Protein 3CX3 (pdb70)

B-factor: mean 56.45, std 14.23, range [21.21, 93.12]

Structure (mmCIF, N/CA/C/O backbone):
data_3CX3
#
_entry.id   3CX3
#
_cell.length_a   55.760
_cell.length_b   63.260
_cell.length_c   151.660
_cell.angle_alpha   90.000
_cell.angle_beta   90.000
_cell.angle_gamma   90.000
#
_symmetry.space_group_name_H-M   'P 21 21 21'
#
loop_
_entity.id
_entity.type
_entity.pdbx_description
1 polymer Lipoprotein
2 non-polymer 'SODIUM ION'
3 non-polymer 'ZINC ION'
4 water water
#
loop_
_atom_site.group_PDB
_atom_site.id
_atom_site.type_symbol
_atom_site.label_atom_id
_atom_site.label_alt_id
_atom_site.label_comp_id
_atom_site.label_asym_id
_atom_site.label_entity_id
_atom_site.label_seq_id
_atom_site.pdbx_PDB_ins_code
_atom_site.Cartn_x
_atom_site.Cartn_y
_atom_site.Cartn_z
_atom_site.occupancy
_atom_site.B_iso_or_equiv
_atom_site.auth_seq_id
_atom_site.auth_comp_id
_atom_site.auth_asym_id
_atom_site.auth_atom_id
_atom_site.pdbx_PDB_model_num
ATOM 1 N N . THR A 1 7 ? 37.769 45.635 45.363 1.00 51.65 34 THR A N 1
ATOM 2 C CA . THR A 1 7 ? 38.451 45.746 46.688 1.00 51.02 34 THR A CA 1
ATOM 3 C C . THR A 1 7 ? 39.833 45.102 46.763 1.00 50.38 34 THR A C 1
ATOM 4 O O . THR A 1 7 ? 40.158 44.188 45.988 1.00 59.04 34 THR A O 1
ATOM 8 N N . GLY A 1 8 ? 40.613 45.578 47.740 1.00 51.60 35 GLY A N 1
ATOM 9 C CA . GLY A 1 8 ? 41.943 45.056 48.040 1.00 54.21 35 GLY A CA 1
ATOM 10 C C . GLY A 1 8 ? 41.946 44.595 49.488 1.00 57.42 35 GLY A C 1
ATOM 11 O O . GLY A 1 8 ? 42.519 45.265 50.370 1.00 58.96 35 GLY A O 1
ATOM 12 N N A LYS A 1 9 ? 41.281 43.460 49.717 0.50 62.73 36 LYS A N 1
ATOM 13 N N B LYS A 1 9 ? 41.297 43.451 49.725 0.50 62.73 36 LYS A N 1
ATOM 14 C CA A LYS A 1 9 ? 41.177 42.779 51.013 0.50 67.13 36 LYS A CA 1
ATOM 15 C CA B LYS A 1 9 ? 41.163 42.826 51.049 0.50 67.13 36 LYS A CA 1
ATOM 16 C C A LYS A 1 9 ? 40.306 41.544 50.825 0.50 68.39 36 LYS A C 1
ATOM 17 C C B LYS A 1 9 ? 40.291 41.573 50.914 0.50 68.42 36 LYS A C 1
ATOM 18 O O A LYS A 1 9 ? 40.789 40.407 50.880 0.50 69.52 36 LYS A O 1
ATOM 19 O O B LYS A 1 9 ? 40.769 40.446 51.091 0.50 69.58 36 LYS A O 1
ATOM 30 N N . GLY A 1 10 ? 39.021 41.792 50.572 1.00 69.18 37 GLY A N 1
ATOM 31 C CA . GLY A 1 10 ? 38.004 40.749 50.561 1.00 67.51 37 GLY A CA 1
ATOM 32 C C . GLY A 1 10 ? 37.192 40.943 51.822 1.00 65.65 37 GLY A C 1
ATOM 33 O O . GLY A 1 10 ? 37.443 41.889 52.573 1.00 65.82 37 GLY A O 1
ATOM 42 N N . LYS A 1 12 ? 36.457 39.620 55.498 1.00 56.25 39 LYS A N 1
ATOM 43 C CA . LYS A 1 12 ? 37.041 38.829 56.583 1.00 54.01 39 LYS A CA 1
ATOM 44 C C . LYS A 1 12 ? 35.977 37.851 57.104 1.00 51.79 39 LYS A C 1
ATOM 45 O O . LYS A 1 12 ? 34.896 38.271 57.558 1.00 51.73 39 LYS A O 1
ATOM 51 N N . ILE A 1 13 ? 36.286 36.555 57.016 1.00 48.23 40 ILE A N 1
ATOM 52 C CA . ILE A 1 13 ? 35.308 35.490 57.287 1.00 44.97 40 ILE A CA 1
ATOM 53 C C . ILE A 1 13 ? 35.866 34.453 58.266 1.00 43.27 40 ILE A C 1
ATOM 54 O O . ILE A 1 13 ? 36.886 33.822 58.011 1.00 42.17 40 ILE A O 1
ATOM 59 N N . VAL A 1 14 ? 35.183 34.310 59.400 1.00 41.71 41 VAL A N 1
ATOM 60 C CA . VAL A 1 14 ? 35.526 33.299 60.377 1.00 39.77 41 VAL A CA 1
ATOM 61 C C . VAL A 1 14 ? 34.561 32.117 60.250 1.00 39.28 41 VAL A C 1
ATOM 62 O O . VAL A 1 14 ? 33.395 32.245 59.845 1.00 39.37 41 VAL A O 1
ATOM 66 N N . THR A 1 15 ? 35.078 30.960 60.620 1.00 38.51 42 THR A N 1
ATOM 67 C CA . THR A 1 15 ? 34.537 29.688 60.212 1.00 37.36 42 THR A CA 1
ATOM 68 C C . THR A 1 15 ? 34.734 28.708 61.348 1.00 36.50 42 THR A C 1
ATOM 69 O O . THR A 1 15 ? 35.755 28.760 62.026 1.00 36.66 42 THR A O 1
ATOM 73 N N . SER A 1 16 ? 33.755 27.844 61.592 1.00 35.99 43 SER A N 1
ATOM 74 C CA . SER A 1 16 ? 33.776 27.060 62.829 1.00 35.65 43 SER A CA 1
ATOM 75 C C . SER A 1 16 ? 34.817 25.964 62.788 1.00 35.92 43 SER A C 1
ATOM 76 O O . SER A 1 16 ? 35.781 25.991 63.576 1.00 36.70 43 SER A O 1
ATOM 79 N N . PHE A 1 17 ? 34.643 25.034 61.848 1.00 35.64 44 PHE A N 1
ATOM 80 C CA . PHE A 1 17 ? 35.549 23.901 61.685 1.00 35.10 44 PHE A CA 1
ATOM 81 C C . PHE A 1 17 ? 35.674 23.530 60.198 1.00 36.12 44 PHE A C 1
ATOM 82 O O . PHE A 1 17 ? 35.146 24.260 59.362 1.00 36.54 44 PHE A O 1
ATOM 90 N N . TYR A 1 18 ? 36.382 22.444 59.874 1.00 37.29 45 TYR A N 1
ATOM 91 C CA . TYR A 1 18 ? 36.873 22.206 58.510 1.00 38.86 45 TYR A CA 1
ATOM 92 C C . TYR A 1 18 ? 35.858 22.112 57.354 1.00 39.79 45 TYR A C 1
ATOM 93 O O . TYR A 1 18 ? 36.054 22.767 56.329 1.00 40.72 45 TYR A O 1
ATOM 102 N N . PRO A 1 19 ? 34.827 21.237 57.461 1.00 40.10 46 PRO A N 1
ATOM 103 C CA . PRO A 1 19 ? 33.901 21.165 56.323 1.00 39.87 46 PRO A CA 1
ATOM 104 C C . PRO A 1 19 ? 33.389 22.546 55.972 1.00 40.07 46 PRO A C 1
ATOM 105 O O . PRO A 1 19 ? 33.073 22.805 54.825 1.00 40.65 46 PRO A O 1
ATOM 109 N N . ILE A 1 20 ? 33.312 23.420 56.967 1.00 39.96 47 ILE A N 1
ATOM 110 C CA . ILE A 1 20 ? 32.848 24.791 56.759 1.00 40.35 47 ILE A CA 1
ATOM 111 C C . ILE A 1 20 ? 33.973 25.633 56.134 1.00 41.28 47 ILE A C 1
ATOM 112 O O . ILE A 1 20 ? 33.763 26.322 55.132 1.00 41.35 47 ILE A O 1
ATOM 117 N N . TYR A 1 21 ? 35.161 25.572 56.737 1.00 42.19 48 TYR A N 1
ATOM 118 C CA . TYR A 1 21 ? 36.345 26.218 56.192 1.00 43.65 48 TYR A CA 1
ATOM 119 C C . TYR A 1 21 ? 36.415 26.002 54.694 1.00 43.97 48 TYR A C 1
ATOM 120 O O . TYR A 1 21 ? 36.438 26.964 53.920 1.00 43.60 48 TYR A O 1
ATOM 129 N N . ALA A 1 22 ? 36.400 24.722 54.322 1.00 44.62 49 ALA A N 1
ATOM 130 C CA . ALA A 1 22 ? 36.664 24.248 52.985 1.00 45.87 49 ALA A CA 1
ATOM 131 C C . ALA A 1 22 ? 35.567 24.597 52.017 1.00 47.20 49 ALA A C 1
ATOM 132 O O . ALA A 1 22 ? 35.814 24.779 50.835 1.00 47.44 49 ALA A O 1
ATOM 142 N N . VAL A 1 24 ? 33.326 27.210 52.392 1.00 52.75 51 VAL A N 1
ATOM 143 C CA . VAL A 1 24 ? 33.222 28.655 52.173 1.00 54.12 51 VAL A CA 1
ATOM 144 C C . VAL A 1 24 ? 34.326 29.086 51.213 1.00 55.08 51 VAL A C 1
ATOM 145 O O . VAL A 1 24 ? 34.086 29.859 50.278 1.00 55.39 51 VAL A O 1
ATOM 149 N N . LYS A 1 25 ? 35.523 28.553 51.445 1.00 56.16 52 LYS A N 1
ATOM 150 C CA . LYS A 1 25 ? 36.682 28.764 50.589 1.00 57.11 52 LYS A CA 1
ATOM 151 C C . LYS A 1 25 ? 36.470 28.296 49.149 1.00 57.55 52 LYS A C 1
ATOM 152 O O . LYS A 1 25 ? 36.935 28.930 48.202 1.00 57.34 52 LYS A O 1
ATOM 158 N N . GLU A 1 26 ? 35.772 27.182 48.980 1.00 58.49 53 GLU A N 1
ATOM 159 C CA . GLU A 1 26 ? 35.432 26.708 47.640 1.00 59.10 53 GLU A CA 1
ATOM 160 C C . GLU A 1 26 ? 34.378 27.589 46.982 1.00 59.25 53 GLU A C 1
ATOM 161 O O . GLU A 1 26 ? 34.404 27.766 45.763 1.00 59.49 53 GLU A O 1
ATOM 167 N N . VAL A 1 27 ? 33.475 28.154 47.783 1.00 59.14 54 VAL A N 1
ATOM 168 C CA . VAL A 1 27 ? 32.433 29.016 47.244 1.00 59.50 54 VAL A CA 1
ATOM 169 C C . VAL A 1 27 ? 32.975 30.397 46.883 1.00 60.21 54 VAL A C 1
ATOM 170 O O . VAL A 1 27 ? 32.483 31.033 45.951 1.00 60.02 54 VAL A O 1
ATOM 174 N N . SER A 1 28 ? 33.996 30.842 47.614 1.00 61.18 55 SER A N 1
ATOM 175 C CA . SER A 1 28 ? 34.565 32.178 47.435 1.00 62.28 55 SER A 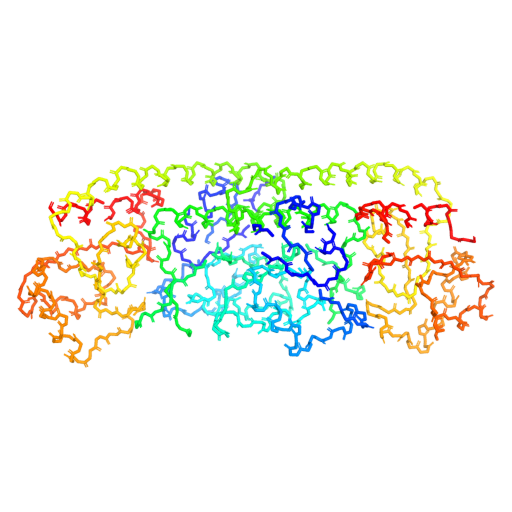CA 1
ATOM 176 C C . SER A 1 28 ? 35.674 32.246 46.367 1.00 63.74 55 SER A C 1
ATOM 177 O O . SER A 1 28 ? 35.925 33.313 45.785 1.00 63.69 55 SER A O 1
ATOM 180 N N . GLY A 1 29 ? 36.321 31.109 46.113 1.00 65.14 56 GLY A N 1
ATOM 181 C CA . GLY A 1 29 ? 37.439 31.036 45.179 1.00 67.09 56 GLY A CA 1
ATOM 182 C C . GLY A 1 29 ? 38.657 31.778 45.705 1.00 68.36 56 GLY A C 1
ATOM 183 O O . GLY A 1 29 ? 39.436 31.226 46.493 1.00 68.60 56 GLY A O 1
ATOM 184 N N A ASP A 1 30 ? 38.799 33.034 45.277 0.50 68.80 57 ASP A N 1
ATOM 185 N N B ASP A 1 30 ? 38.830 33.021 45.261 0.50 68.80 57 ASP A N 1
ATOM 186 C CA A ASP A 1 30 ? 39.931 33.888 45.646 0.50 69.25 57 ASP A CA 1
ATOM 187 C CA B ASP A 1 30 ? 39.939 33.861 45.718 0.50 69.26 57 ASP A CA 1
ATOM 188 C C A ASP A 1 30 ? 39.492 35.227 46.252 0.50 68.73 57 ASP A C 1
ATOM 189 C C B ASP A 1 30 ? 39.475 35.249 46.167 0.50 68.73 57 ASP A C 1
ATOM 190 O O A ASP A 1 30 ? 40.314 36.115 46.481 0.50 68.63 57 ASP A O 1
ATOM 191 O O B ASP A 1 30 ? 40.263 36.195 46.212 0.50 68.65 57 ASP A O 1
ATOM 200 N N . LEU A 1 31 ? 38.197 35.349 46.524 1.00 68.15 58 LEU A N 1
ATOM 201 C CA . LEU A 1 31 ? 37.580 36.627 46.879 1.00 66.80 58 LEU A CA 1
ATOM 202 C C . LEU A 1 31 ? 37.780 37.169 48.290 1.00 65.76 58 LEU A C 1
ATOM 203 O O . LEU A 1 31 ? 38.097 38.349 48.455 1.00 65.90 58 LEU A O 1
ATOM 208 N N . ASN A 1 32 ? 37.569 36.333 49.299 1.00 64.13 59 ASN A N 1
ATOM 209 C CA . ASN A 1 32 ? 37.490 36.833 50.661 1.00 62.72 59 ASN A CA 1
ATOM 210 C C . ASN A 1 32 ? 38.618 36.349 51.571 1.00 61.92 59 ASN A C 1
ATOM 211 O O . ASN A 1 32 ? 39.360 35.441 51.217 1.00 61.58 59 ASN A O 1
ATOM 216 N N . ASP A 1 33 ? 38.750 36.974 52.736 1.00 61.57 60 ASP A N 1
ATOM 217 C CA . ASP A 1 33 ? 39.696 36.515 53.753 1.00 61.41 60 ASP A CA 1
ATOM 218 C C . ASP A 1 33 ? 39.035 35.477 54.666 1.00 61.19 60 ASP A C 1
ATOM 219 O O . ASP A 1 33 ? 38.472 35.814 55.723 1.00 60.62 60 ASP A O 1
ATOM 224 N N . VAL A 1 34 ? 39.124 34.214 54.240 1.00 60.86 61 VAL A N 1
ATOM 225 C CA . VAL A 1 34 ? 38.486 33.102 54.940 1.00 60.39 61 VAL A CA 1
ATOM 226 C C . VAL A 1 34 ? 39.483 32.425 55.856 1.00 60.54 61 VAL A C 1
ATOM 227 O O . VAL A 1 34 ? 40.435 31.800 55.401 1.00 60.28 61 VAL A O 1
ATOM 231 N N . ARG A 1 35 ? 39.244 32.580 57.153 1.00 61.20 62 ARG A N 1
ATOM 232 C CA . ARG A 1 35 ? 40.006 31.902 58.196 1.00 62.22 62 ARG A CA 1
ATOM 233 C C . ARG A 1 35 ? 39.101 31.070 59.117 1.00 62.41 62 ARG A C 1
ATOM 234 O O . ARG A 1 35 ? 37.882 31.262 59.158 1.00 62.04 62 ARG A O 1
ATOM 250 N N . ILE A 1 37 ? 38.203 29.158 62.973 1.00 63.73 64 ILE A N 1
ATOM 251 C CA . ILE A 1 37 ? 38.320 29.444 64.426 1.00 63.96 64 ILE A CA 1
ATOM 252 C C . ILE A 1 37 ? 39.523 28.740 65.049 1.00 65.55 64 ILE A C 1
ATOM 253 O O . ILE A 1 37 ? 39.994 29.130 66.134 1.00 65.60 64 ILE A O 1
ATOM 258 N N . GLN A 1 38 ? 40.011 27.710 64.354 1.00 67.11 65 GLN A N 1
ATOM 259 C CA . GLN A 1 38 ? 41.375 27.204 64.541 1.00 68.99 65 GLN A CA 1
ATOM 260 C C . GLN A 1 38 ? 41.988 27.560 65.902 1.00 70.07 65 GLN A C 1
ATOM 261 O O . GLN A 1 38 ? 43.102 28.103 65.993 1.00 70.33 65 GLN A O 1
ATOM 267 N N . SER A 1 39 ? 41.236 27.282 66.960 1.00 71.17 66 SER A N 1
ATOM 268 C CA . SER A 1 39 ? 41.816 27.241 68.292 1.00 71.71 66 SER A CA 1
ATOM 269 C C . SER A 1 39 ? 42.354 25.807 68.407 1.00 71.60 66 SER A C 1
ATOM 270 O O . SER A 1 39 ? 43.467 25.589 68.916 1.00 71.85 66 SER A O 1
ATOM 273 N N . SER A 1 40 ? 41.561 24.864 67.874 1.00 70.71 67 SER A N 1
ATOM 274 C CA . SER A 1 40 ? 41.837 23.412 67.851 1.00 69.54 67 SER A CA 1
ATOM 275 C C . SER A 1 40 ? 41.402 22.711 69.138 1.00 68.18 67 SER A C 1
ATOM 276 O O . SER A 1 40 ? 41.536 23.269 70.233 1.00 68.32 67 SER A O 1
ATOM 279 N N . SER A 1 41 ? 40.864 21.496 68.979 1.00 65.93 68 SER A N 1
ATOM 280 C CA . SER A 1 41 ? 40.394 20.638 70.089 1.00 63.21 68 SER A CA 1
ATOM 281 C C . SER A 1 41 ? 39.444 19.525 69.597 1.00 60.73 68 SER A C 1
ATOM 282 O O . SER A 1 41 ? 39.779 18.329 69.708 1.00 60.69 68 SER A O 1
ATOM 285 N N . GLY A 1 42 ? 38.279 19.908 69.061 1.00 57.19 69 GLY A N 1
ATOM 286 C CA . GLY A 1 42 ? 37.271 18.923 68.624 1.00 52.79 69 GLY A CA 1
ATOM 287 C C . GLY A 1 42 ? 35.845 19.437 68.667 1.00 49.76 69 GLY A C 1
ATOM 288 O O . GLY A 1 42 ? 35.290 19.653 69.750 1.00 49.63 69 GLY A O 1
ATOM 289 N N . ILE A 1 43 ? 35.250 19.589 67.480 1.00 46.71 70 ILE A N 1
ATOM 290 C CA . ILE A 1 43 ? 34.025 20.381 67.261 1.00 43.89 70 ILE A CA 1
ATOM 291 C C . ILE A 1 43 ? 32.856 20.090 68.211 1.00 43.07 70 ILE A C 1
ATOM 292 O O . ILE A 1 43 ? 32.066 20.993 68.506 1.00 42.81 70 ILE A O 1
ATOM 297 N N . HIS A 1 44 ? 32.743 18.822 68.631 1.00 41.83 71 HIS A N 1
ATOM 298 C CA . HIS A 1 44 ? 31.685 18.337 69.516 1.00 40.23 71 HIS A CA 1
ATOM 299 C C . HIS A 1 44 ? 31.785 18.887 70.961 1.00 40.90 71 HIS A C 1
ATOM 300 O O . HIS A 1 44 ? 30.780 19.272 71.563 1.00 40.77 71 HIS A O 1
ATOM 307 N N . SER A 1 45 ? 32.999 18.932 71.505 1.00 41.67 72 SER A N 1
ATOM 308 C CA . SER A 1 45 ? 33.217 19.385 72.890 1.00 42.35 72 SER A CA 1
ATOM 309 C C . SER A 1 45 ? 33.779 20.818 72.991 1.00 42.73 72 SER A C 1
ATOM 310 O O . SER A 1 45 ? 33.988 21.326 74.092 1.00 42.77 72 SER A O 1
ATOM 313 N N . PHE A 1 46 ? 34.022 21.451 71.843 1.00 43.04 73 PHE A N 1
ATOM 314 C CA . PHE A 1 46 ? 34.742 22.718 71.781 1.00 43.31 73 PHE A CA 1
ATOM 315 C C . PHE A 1 46 ? 33.888 23.890 72.250 1.00 43.93 73 PHE A C 1
ATOM 316 O O . PHE A 1 46 ? 32.717 23.999 71.889 1.00 44.43 73 PHE A O 1
ATOM 324 N N . GLU A 1 47 ? 34.470 24.776 73.045 1.00 44.44 74 GLU A N 1
ATOM 325 C CA . GLU A 1 47 ? 33.756 25.986 73.454 1.00 45.46 74 GLU A CA 1
ATOM 326 C C . GLU A 1 47 ? 34.705 27.149 73.250 1.00 45.66 74 GLU A C 1
ATOM 327 O O . GLU A 1 47 ? 35.811 27.134 73.791 1.00 45.63 74 GLU A O 1
ATOM 333 N N . PRO A 1 48 ? 34.284 28.155 72.461 1.00 46.18 75 PRO A N 1
ATOM 334 C CA . PRO A 1 48 ? 35.153 29.279 72.084 1.00 46.86 75 PRO A CA 1
ATOM 335 C C . PRO A 1 48 ? 35.633 30.106 73.280 1.00 48.02 75 PRO A C 1
ATOM 336 O O . PRO A 1 48 ? 34.826 30.504 74.123 1.00 47.91 75 PRO A O 1
ATOM 340 N N . SER A 1 49 ? 36.944 30.339 73.340 1.00 49.90 76 SER A N 1
ATOM 341 C CA . SER A 1 49 ? 37.555 31.281 74.284 1.00 51.75 76 SER A CA 1
ATOM 342 C C . SER A 1 49 ? 36.995 32.701 74.130 1.00 53.27 76 SER A C 1
ATOM 343 O O . SER A 1 49 ? 36.344 33.012 73.132 1.00 53.54 76 SER A O 1
ATOM 346 N N . ALA A 1 50 ? 37.259 33.568 75.109 1.00 54.99 77 ALA A N 1
ATOM 347 C CA . ALA A 1 50 ? 36.906 34.993 74.992 1.00 56.16 77 ALA A CA 1
ATOM 348 C C . ALA A 1 50 ? 37.521 35.619 73.739 1.00 57.01 77 ALA A C 1
ATOM 349 O O . ALA A 1 50 ? 36.992 36.585 73.182 1.00 57.06 77 ALA A O 1
ATOM 351 N N . ASN A 1 51 ? 38.640 35.042 73.308 1.00 57.94 78 ASN A N 1
ATOM 352 C CA . ASN A 1 51 ? 39.433 35.519 72.176 1.00 58.66 78 ASN A CA 1
ATOM 353 C C . ASN A 1 51 ? 38.737 35.239 70.849 1.00 58.08 78 ASN A C 1
ATOM 354 O O . ASN A 1 51 ? 38.635 36.122 69.998 1.00 57.94 78 ASN A O 1
ATOM 359 N N . ASP A 1 52 ? 38.266 33.998 70.701 1.00 57.24 79 ASP A N 1
ATOM 360 C CA . ASP A 1 52 ? 37.563 33.522 69.516 1.00 56.29 79 ASP A CA 1
ATOM 361 C C . ASP A 1 52 ? 36.241 34.244 69.371 1.00 55.44 79 ASP A C 1
ATOM 362 O O . ASP A 1 52 ? 35.844 34.628 68.265 1.00 55.37 79 ASP A O 1
ATOM 367 N N . ILE A 1 53 ? 35.559 34.410 70.500 1.00 54.46 80 ILE A N 1
ATOM 368 C CA . ILE A 1 53 ? 34.340 35.197 70.568 1.00 53.94 80 ILE A CA 1
ATOM 369 C C . ILE A 1 53 ? 34.591 36.604 70.032 1.00 53.50 80 ILE A C 1
ATOM 370 O O . ILE A 1 53 ? 33.842 37.082 69.190 1.00 53.92 80 ILE A O 1
ATOM 375 N N . ALA A 1 54 ? 35.640 37.256 70.523 1.00 52.93 81 ALA A N 1
ATOM 376 C CA . ALA A 1 54 ? 35.967 38.610 70.095 1.00 52.87 81 ALA A CA 1
ATOM 377 C C . ALA A 1 54 ? 36.419 38.639 68.629 1.00 52.81 81 ALA A C 1
ATOM 378 O O . ALA A 1 54 ? 36.102 39.584 67.902 1.00 53.10 81 ALA A O 1
ATOM 380 N N . ALA A 1 55 ? 37.145 37.600 68.209 1.00 51.71 82 ALA A N 1
ATOM 381 C CA . ALA A 1 55 ? 37.531 37.412 66.816 1.00 50.53 82 ALA A CA 1
ATOM 382 C C . ALA A 1 55 ? 36.324 37.219 65.892 1.00 49.62 82 ALA A C 1
ATOM 383 O O . ALA A 1 55 ? 36.377 37.633 64.734 1.00 49.36 82 ALA A O 1
ATOM 385 N N . ILE A 1 56 ? 35.262 36.572 66.391 1.00 48.08 83 ILE A N 1
ATOM 386 C CA . ILE A 1 56 ? 33.997 36.474 65.647 1.00 46.81 83 ILE A CA 1
ATOM 387 C C . ILE A 1 56 ? 33.388 37.862 65.504 1.00 47.41 83 ILE A C 1
ATOM 388 O O . ILE A 1 56 ? 33.191 38.345 64.390 1.00 47.10 83 ILE A O 1
ATOM 393 N N . TYR A 1 57 ? 33.116 38.503 66.640 1.00 48.17 84 TYR A N 1
ATOM 394 C CA . TYR A 1 57 ? 32.552 39.844 66.651 1.00 49.43 84 TYR A CA 1
ATOM 395 C C . TYR A 1 57 ? 33.374 40.837 65.833 1.00 50.38 84 TYR A C 1
ATOM 396 O O . TYR A 1 57 ? 32.857 41.836 65.379 1.00 51.08 84 TYR A O 1
ATOM 405 N N . ASP A 1 58 ? 34.646 40.522 65.622 1.00 52.06 85 ASP A N 1
ATOM 406 C CA . ASP A 1 58 ? 35.577 41.341 64.840 1.00 53.03 85 ASP A CA 1
ATOM 407 C C . ASP A 1 58 ? 35.506 41.100 63.316 1.00 52.59 85 ASP A C 1
ATOM 408 O O . ASP A 1 58 ? 35.784 42.006 62.524 1.00 52.86 85 ASP A O 1
ATOM 413 N N . ALA A 1 59 ? 35.160 39.877 62.916 1.00 51.63 86 ALA A N 1
ATOM 414 C CA . ALA A 1 59 ? 35.033 39.511 61.503 1.00 50.51 86 ALA A CA 1
ATOM 415 C C . ALA A 1 59 ? 33.894 40.277 60.834 1.00 49.78 86 ALA A C 1
ATOM 416 O O . ALA A 1 59 ? 33.108 40.939 61.524 1.00 49.83 86 ALA A O 1
ATOM 418 N N . ASP A 1 60 ? 33.814 40.200 59.500 1.00 48.60 87 ASP A N 1
ATOM 419 C CA . ASP A 1 60 ? 32.631 40.667 58.755 1.00 47.67 87 ASP A CA 1
ATOM 420 C C . ASP A 1 60 ? 31.550 39.582 58.695 1.00 45.75 87 ASP A C 1
ATOM 421 O O . ASP A 1 60 ? 30.360 39.871 58.727 1.00 45.34 87 ASP A O 1
ATOM 426 N N . VAL A 1 61 ? 31.985 38.331 58.581 1.00 43.66 88 VAL A N 1
ATOM 427 C CA . VAL A 1 61 ? 31.073 37.194 58.438 1.00 41.36 88 VAL A CA 1
ATOM 428 C C . VAL A 1 61 ? 31.525 36.026 59.297 1.00 39.98 88 VAL A C 1
ATOM 429 O O . VAL A 1 61 ? 32.702 35.692 59.323 1.00 39.59 88 VAL A O 1
ATOM 433 N N . PHE A 1 62 ? 30.586 35.409 60.009 1.00 38.36 89 PHE A N 1
ATOM 434 C CA . PHE A 1 62 ? 30.882 34.162 60.686 1.00 36.77 89 PHE A CA 1
ATOM 435 C C . PHE A 1 62 ? 29.954 33.040 60.261 1.00 35.90 89 PHE A C 1
ATOM 436 O O . PHE A 1 62 ? 28.719 33.185 60.265 1.00 35.78 89 PHE A O 1
ATOM 444 N N . VAL A 1 63 ? 30.572 31.916 59.903 1.00 34.71 90 VAL A N 1
ATOM 445 C CA . VAL A 1 63 ? 29.858 30.773 59.341 1.00 33.56 90 VAL A CA 1
ATOM 446 C C . VAL A 1 63 ? 30.065 29.515 60.160 1.00 32.28 90 VAL A C 1
ATOM 447 O O . VAL A 1 63 ? 31.209 29.062 60.321 1.00 32.43 90 VAL A O 1
ATOM 451 N N . TYR A 1 64 ? 28.961 28.965 60.682 1.00 29.75 91 TYR A N 1
ATOM 452 C CA . TYR A 1 64 ? 29.004 27.674 61.353 1.00 28.38 91 TYR A CA 1
ATOM 453 C C . TYR A 1 64 ? 28.116 26.641 60.645 1.00 27.52 91 TYR A C 1
ATOM 454 O O . TYR A 1 64 ? 27.447 26.970 59.658 1.00 27.46 91 TYR A O 1
ATOM 463 N N . HIS A 1 65 ? 28.143 25.388 61.110 1.00 26.70 92 HIS A N 1
ATOM 464 C CA . HIS A 1 65 ? 27.382 24.303 60.472 1.00 25.90 92 HIS A CA 1
ATOM 465 C C . HIS A 1 65 ? 25.912 24.359 60.855 1.00 26.63 92 HIS A C 1
ATOM 466 O O . HIS A 1 65 ? 25.067 24.525 59.978 1.00 24.82 92 HIS A O 1
ATOM 473 N N . SER A 1 66 ? 25.616 24.249 62.158 1.00 28.70 93 SER A N 1
ATOM 474 C CA . SER A 1 66 ? 24.248 23.966 62.626 1.00 31.02 93 SER A CA 1
ATOM 475 C C . SER A 1 66 ? 24.040 24.235 64.101 1.00 33.63 93 SER A C 1
ATOM 476 O O . SER A 1 66 ? 24.952 24.066 64.903 1.00 35.03 93 SER A O 1
ATOM 479 N N . HIS A 1 67 ? 22.816 24.599 64.478 1.00 36.51 94 HIS A N 1
ATOM 480 C CA . HIS A 1 67 ? 22.513 24.900 65.868 1.00 38.95 94 HIS A CA 1
ATOM 481 C C . HIS A 1 67 ? 22.655 23.651 66.738 1.00 39.33 94 HIS A C 1
ATOM 482 O O . HIS A 1 67 ? 22.940 23.752 67.926 1.00 40.14 94 HIS A O 1
ATOM 489 N N . THR A 1 68 ? 22.464 22.484 66.118 1.00 39.19 95 THR A N 1
ATOM 490 C CA . THR A 1 68 ? 22.620 21.165 66.735 1.00 38.36 95 THR A CA 1
ATOM 491 C C . THR A 1 68 ? 24.087 20.672 66.919 1.00 38.33 95 THR A C 1
ATOM 492 O O . THR A 1 68 ? 24.315 19.557 67.453 1.00 38.29 95 THR A O 1
ATOM 496 N N . LEU A 1 69 ? 25.065 21.476 66.483 1.00 37.04 96 LEU A N 1
ATOM 497 C CA . LEU A 1 69 ? 26.475 21.118 66.612 1.00 36.48 96 LEU A CA 1
ATOM 498 C C . LEU A 1 69 ? 27.213 22.210 67.408 1.00 37.29 96 LEU A C 1
ATOM 499 O O . LEU A 1 69 ? 27.506 22.062 68.604 1.00 36.90 96 LEU A O 1
ATOM 504 N N . GLU A 1 70 ? 27.506 23.311 66.726 1.00 38.36 97 GLU A N 1
ATOM 505 C CA . GLU A 1 70 ? 28.019 24.489 67.380 1.00 39.49 97 GLU A CA 1
ATOM 506 C C . GLU A 1 70 ? 26.867 25.167 68.143 1.00 41.16 97 GLU A C 1
ATOM 507 O O . GLU A 1 70 ? 26.184 26.052 67.611 1.00 40.69 97 GLU A O 1
ATOM 513 N N . SER A 1 71 ? 26.660 24.694 69.380 1.00 43.40 98 SER A N 1
ATOM 514 C CA . SER A 1 71 ? 25.617 25.176 70.311 1.00 45.70 98 SER A CA 1
ATOM 515 C C . SER A 1 71 ? 25.790 26.621 70.787 1.00 46.82 98 SER A C 1
ATOM 516 O O . SER A 1 71 ? 24.791 27.315 70.980 1.00 47.10 98 SER A O 1
ATOM 519 N N . TRP A 1 72 ? 27.029 27.058 71.040 1.00 48.02 99 TRP A N 1
ATOM 520 C CA . TRP A 1 72 ? 27.294 28.495 71.131 1.00 49.46 99 TRP A CA 1
ATOM 521 C C . TRP A 1 72 ? 27.130 28.922 69.681 1.00 51.11 99 TRP A C 1
ATOM 522 O O . TRP A 1 72 ? 27.545 28.189 68.793 1.00 52.21 99 TRP A O 1
ATOM 533 N N . ALA A 1 73 ? 26.545 30.076 69.403 1.00 52.58 100 ALA A N 1
ATOM 534 C CA . ALA A 1 73 ? 26.427 30.532 68.003 1.00 54.03 100 ALA A CA 1
ATOM 535 C C . ALA A 1 73 ? 25.086 31.161 67.891 1.00 55.37 100 ALA A C 1
ATOM 536 O O . ALA A 1 73 ? 24.949 32.283 67.401 1.00 55.55 100 ALA A O 1
ATOM 538 N N . GLY A 1 74 ? 24.085 30.387 68.299 1.00 57.04 101 GLY A N 1
ATOM 539 C CA . GLY A 1 74 ? 22.876 30.949 68.831 1.00 59.20 101 GLY A CA 1
ATOM 540 C C . GLY A 1 74 ? 23.424 31.459 70.142 1.00 60.86 101 GLY A C 1
ATOM 541 O O . GLY A 1 74 ? 24.246 30.791 70.784 1.00 61.06 101 GLY A O 1
ATOM 542 N N . SER A 1 75 ? 23.023 32.662 70.519 1.00 62.12 102 SER A N 1
ATOM 543 C CA . SER A 1 75 ? 23.526 33.269 71.738 1.00 63.42 102 SER A CA 1
ATOM 544 C C . SER A 1 75 ? 24.756 34.157 71.541 1.00 63.75 102 SER A C 1
ATOM 545 O O . SER A 1 75 ? 25.120 34.911 72.448 1.00 63.88 102 SER A O 1
ATOM 548 N N . LEU A 1 76 ? 25.392 34.056 70.375 1.00 63.97 103 LEU A N 1
ATOM 549 C CA . LEU A 1 76 ? 26.271 35.115 69.901 1.00 64.21 103 LEU A CA 1
ATOM 550 C C . LEU A 1 76 ? 25.366 36.314 69.678 1.00 65.10 103 LEU A C 1
ATOM 551 O O . LEU A 1 76 ? 24.335 36.195 69.015 1.00 65.14 103 LEU A O 1
ATOM 559 N N . ASP A 1 77 ? 25.726 37.459 70.249 1.00 66.02 104 ASP A N 1
ATOM 560 C CA . ASP A 1 77 ? 24.857 38.636 70.184 1.00 67.73 104 ASP A CA 1
ATOM 561 C C . ASP A 1 77 ? 25.593 39.856 69.643 1.00 68.46 104 ASP A C 1
ATOM 562 O O . ASP A 1 77 ? 26.052 40.696 70.412 1.00 68.30 104 ASP A O 1
ATOM 567 N N . PRO A 1 78 ? 25.698 39.952 68.303 1.00 69.22 105 PRO A N 1
ATOM 568 C CA . PRO A 1 78 ? 26.458 41.021 67.665 1.00 69.84 105 PRO A CA 1
ATOM 569 C C . PRO A 1 78 ? 25.834 42.382 67.934 1.00 70.56 105 PRO A C 1
ATOM 570 O O . PRO A 1 78 ? 26.548 43.368 68.119 1.00 70.76 105 PRO A O 1
ATOM 574 N N . ASN A 1 79 ? 24.507 42.416 67.972 1.00 71.56 106 ASN A N 1
ATOM 575 C CA . ASN A 1 79 ? 23.763 43.654 68.133 1.00 72.47 106 ASN A CA 1
ATOM 576 C C . ASN A 1 79 ? 23.407 43.814 69.601 1.00 73.12 106 ASN A C 1
ATOM 577 O O . ASN A 1 79 ? 22.276 43.571 70.019 1.00 72.96 106 ASN A O 1
ATOM 582 N N . LEU A 1 80 ? 24.414 44.210 70.371 1.00 73.87 107 LEU A N 1
ATOM 583 C CA . LEU A 1 80 ? 24.388 44.216 71.830 1.00 74.47 107 LEU A CA 1
ATOM 584 C C . LEU A 1 80 ? 25.836 44.364 72.232 1.00 74.29 107 LEU A C 1
ATOM 585 O O . LEU A 1 80 ? 26.195 45.196 73.068 1.00 74.21 107 LEU A O 1
ATOM 590 N N . LYS A 1 81 ? 26.666 43.538 71.606 1.00 74.03 108 LYS A N 1
ATOM 591 C CA . LYS A 1 81 ? 28.104 43.556 71.819 1.00 73.64 108 LYS A CA 1
ATOM 592 C C . LYS A 1 81 ? 28.791 44.426 70.767 1.00 73.68 108 LYS A C 1
ATOM 593 O O . LYS A 1 81 ? 29.990 44.281 70.513 1.00 74.00 108 LYS A O 1
ATOM 599 N N . LYS A 1 82 ? 27.998 45.327 70.179 1.00 73.61 109 LYS A N 1
ATOM 600 C CA . LYS A 1 82 ? 28.437 46.370 69.242 1.00 73.58 109 LYS A CA 1
ATOM 601 C C . LYS A 1 82 ? 29.130 45.840 67.981 1.00 72.38 109 LYS A C 1
ATOM 602 O O . LYS A 1 82 ? 30.137 46.394 67.529 1.00 72.30 109 LYS A O 1
ATOM 608 N N . SER A 1 83 ? 28.572 44.777 67.409 1.00 70.79 110 SER A N 1
ATOM 609 C CA . SER A 1 83 ? 29.155 44.154 66.223 1.00 69.16 110 SER A CA 1
ATOM 610 C C . SER A 1 83 ? 28.241 44.203 64.998 1.00 68.05 110 SER A C 1
ATOM 611 O O . SER A 1 83 ? 27.088 44.641 65.064 1.00 68.35 110 SER A O 1
ATOM 614 N N . LYS A 1 84 ? 28.777 43.716 63.887 1.00 66.42 111 LYS A N 1
ATOM 615 C CA . LYS A 1 84 ? 28.164 43.846 62.573 1.00 64.68 111 LYS A CA 1
ATOM 616 C C . LYS A 1 84 ? 28.393 42.573 61.754 1.00 62.69 111 LYS A C 1
ATOM 617 O O . LYS A 1 84 ? 28.385 42.610 60.512 1.00 62.28 111 LYS A O 1
ATOM 623 N N . VAL A 1 85 ? 28.622 41.459 62.463 1.00 60.09 112 VAL A N 1
ATOM 624 C CA . VAL A 1 85 ? 28.787 40.148 61.837 1.00 57.31 112 VAL A CA 1
ATOM 625 C C . VAL A 1 85 ? 27.484 39.679 61.246 1.00 56.10 112 VAL A C 1
ATOM 626 O O . VAL A 1 85 ? 26.405 39.889 61.818 1.00 56.18 112 VAL A O 1
ATOM 630 N N . LYS A 1 86 ? 27.597 39.057 60.082 1.00 54.09 113 LYS A N 1
ATOM 631 C CA . LYS A 1 86 ? 26.532 38.249 59.550 1.00 52.27 113 LYS A CA 1
ATOM 632 C C . LYS A 1 86 ? 26.836 36.860 60.077 1.00 50.40 113 LYS A C 1
ATOM 633 O O . LYS A 1 86 ? 27.895 36.301 59.786 1.00 50.49 113 LYS A O 1
ATOM 639 N N . VAL A 1 87 ? 25.946 36.337 60.911 1.00 48.09 114 VAL A N 1
ATOM 640 C CA . VAL A 1 87 ? 26.115 35.007 61.456 1.00 46.46 114 VAL A CA 1
ATOM 641 C C . VAL A 1 87 ? 25.296 34.092 60.568 1.00 45.60 114 VAL A C 1
ATOM 642 O O . VAL A 1 87 ? 24.097 34.310 60.377 1.00 45.92 114 VAL A O 1
ATOM 646 N N . LEU A 1 88 ? 25.952 33.080 60.007 1.00 44.39 115 LEU A N 1
ATOM 647 C CA . LEU A 1 88 ? 25.332 32.221 58.990 1.00 43.34 115 LEU A CA 1
ATOM 648 C C . LEU A 1 88 ? 25.357 30.732 59.356 1.00 41.89 115 LEU A C 1
ATOM 649 O O . LEU A 1 88 ? 26.426 30.132 59.487 1.00 41.78 115 LEU A O 1
ATOM 654 N N . GLU A 1 89 ? 24.167 30.147 59.521 1.00 40.72 116 GLU A N 1
ATOM 655 C CA . GLU A 1 89 ? 24.026 28.700 59.796 1.00 38.63 116 GLU A CA 1
ATOM 656 C C . GLU A 1 89 ? 23.908 28.023 58.438 1.00 37.80 116 GLU A C 1
ATOM 657 O O . GLU A 1 89 ? 22.902 28.185 57.751 1.00 38.16 116 GLU A O 1
ATOM 663 N N . ALA A 1 90 ? 24.944 27.276 58.062 1.00 36.87 117 ALA A N 1
ATOM 664 C CA . ALA A 1 90 ? 25.122 26.798 56.697 1.00 36.19 117 ALA A CA 1
ATOM 665 C C . ALA A 1 90 ? 24.208 25.656 56.346 1.00 37.10 117 ALA A C 1
ATOM 666 O O . ALA A 1 90 ? 23.958 25.404 55.168 1.00 37.22 117 ALA A O 1
ATOM 668 N N . SER A 1 91 ? 23.690 24.964 57.363 1.00 38.12 118 SER A N 1
ATOM 669 C CA . SER A 1 91 ? 22.753 23.877 57.136 1.00 38.92 118 SER A CA 1
ATOM 670 C C . SER A 1 91 ? 21.331 24.303 57.406 1.00 39.89 118 SER A C 1
ATOM 671 O O . SER A 1 91 ? 20.444 23.457 57.526 1.00 39.74 118 SER A O 1
ATOM 674 N N . GLU A 1 92 ? 21.103 25.607 57.517 1.00 41.14 119 GLU A N 1
ATOM 675 C CA . GLU A 1 92 ? 19.800 26.085 57.944 1.00 42.18 119 GLU A CA 1
ATOM 676 C C . GLU A 1 92 ? 18.718 25.667 56.958 1.00 43.42 119 GLU A C 1
ATOM 677 O O . GLU A 1 92 ? 18.847 25.859 55.753 1.00 43.27 119 GLU A O 1
ATOM 683 N N . GLY A 1 93 ? 17.655 25.068 57.489 1.00 44.73 120 GLY A N 1
ATOM 684 C CA . GLY A 1 93 ? 16.600 24.492 56.670 1.00 45.57 120 GLY A CA 1
ATOM 685 C C . GLY A 1 93 ? 16.790 23.009 56.408 1.00 45.91 120 GLY A C 1
ATOM 686 O O . GLY A 1 93 ? 15.805 22.277 56.309 1.00 46.27 120 GLY A O 1
ATOM 695 N N . THR A 1 95 ? 17.070 19.202 56.654 1.00 45.73 122 THR A N 1
ATOM 696 C CA . THR A 1 95 ? 16.345 18.342 57.572 1.00 45.39 122 THR A CA 1
ATOM 697 C C . THR A 1 95 ? 17.294 17.255 58.070 1.00 45.44 122 THR A C 1
ATOM 698 O O . THR A 1 95 ? 17.808 16.478 57.270 1.00 44.95 122 THR A O 1
ATOM 702 N N . LEU A 1 96 ? 17.534 17.228 59.386 1.00 45.81 123 LEU A N 1
ATOM 703 C CA . LEU A 1 96 ? 18.455 16.257 60.026 1.00 45.79 123 LEU A CA 1
ATOM 704 C C . LEU A 1 96 ? 17.737 15.063 60.656 1.00 47.00 123 LEU A C 1
ATOM 705 O O . LEU A 1 96 ? 16.685 15.210 61.285 1.00 46.56 123 LEU A O 1
ATOM 710 N N . GLU A 1 97 ? 18.324 13.882 60.510 1.00 49.16 124 GLU A N 1
ATOM 711 C CA . GLU A 1 97 ? 17.730 12.675 61.092 1.00 51.44 124 GLU A CA 1
ATOM 712 C C . GLU A 1 97 ? 17.970 12.588 62.607 1.00 52.94 124 GLU A C 1
ATOM 713 O O . GLU A 1 97 ? 19.065 12.887 63.099 1.00 52.63 124 GLU A O 1
ATOM 719 N N . ARG A 1 98 ? 16.915 12.206 63.321 1.00 54.85 125 ARG A N 1
ATOM 720 C CA . ARG A 1 98 ? 16.902 12.086 64.779 1.00 57.06 125 ARG A CA 1
ATOM 721 C C . ARG A 1 98 ? 17.798 10.939 65.288 1.00 57.87 125 ARG A C 1
ATOM 722 O O . ARG A 1 98 ? 17.871 9.875 64.659 1.00 57.79 125 ARG A O 1
ATOM 730 N N . VAL A 1 99 ? 18.477 11.174 66.419 1.00 58.98 126 VAL A N 1
ATOM 731 C CA . VAL A 1 99 ? 19.361 10.180 67.046 1.00 60.07 126 VAL A CA 1
ATOM 732 C C . VAL A 1 99 ? 18.535 8.976 67.499 1.00 60.90 126 VAL A C 1
ATOM 733 O O . VAL A 1 99 ? 17.692 9.099 68.390 1.00 61.54 126 VAL A O 1
ATOM 737 N N . PRO A 1 100 ? 18.801 7.810 66.888 1.00 60.40 127 PRO A N 1
ATOM 738 C CA . PRO A 1 100 ? 17.852 6.717 66.763 1.00 58.37 127 PRO A CA 1
ATOM 739 C C . PRO A 1 100 ? 17.331 6.032 68.020 1.00 55.84 127 PRO A C 1
ATOM 740 O O . PRO A 1 100 ? 17.569 6.457 69.157 1.00 55.62 127 PRO A O 1
ATOM 744 N N . GLY A 1 101 ? 16.685 4.904 67.758 1.00 52.99 128 GLY A N 1
ATOM 745 C CA . GLY A 1 101 ? 15.460 4.498 68.440 1.00 50.36 128 GLY A CA 1
ATOM 746 C C . GLY A 1 101 ? 14.430 4.508 67.282 1.00 48.76 128 GLY A C 1
ATOM 747 O O . GLY A 1 101 ? 14.850 4.872 66.116 1.00 53.06 128 GLY A O 1
ATOM 748 N N . THR A 1 115 ? 14.432 15.621 69.972 1.00 47.32 142 THR A N 1
ATOM 749 C CA . THR A 1 115 ? 15.352 15.922 71.062 1.00 47.30 142 THR A CA 1
ATOM 750 C C . THR A 1 115 ? 16.794 16.001 70.565 1.00 47.04 142 THR A C 1
ATOM 751 O O . THR A 1 115 ? 17.397 17.077 70.562 1.00 46.72 142 THR A O 1
ATOM 754 N N . LEU A 1 116 ? 17.342 14.868 70.144 1.00 47.73 143 LEU A N 1
ATOM 755 C CA . LEU A 1 116 ? 18.732 14.837 69.731 1.00 49.73 143 LEU A CA 1
ATOM 756 C C . LEU A 1 116 ? 18.788 14.464 68.271 1.00 49.23 143 LEU A C 1
ATOM 757 O O . LEU A 1 116 ? 18.054 13.595 67.809 1.00 49.33 143 LEU A O 1
ATOM 762 N N . TYR A 1 117 ? 19.659 15.148 67.547 1.00 48.17 144 TYR A N 1
ATOM 763 C CA . TYR A 1 117 ? 19.737 15.032 66.101 1.00 46.02 144 TYR A CA 1
ATOM 764 C C . TYR A 1 117 ? 21.161 14.793 65.655 1.00 43.12 144 TYR A C 1
ATOM 765 O O . TYR A 1 117 ? 22.114 15.261 66.293 1.00 43.29 144 TYR A O 1
ATOM 774 N N . ASP A 1 118 ? 21.301 14.078 64.546 1.00 39.31 145 ASP A N 1
ATOM 775 C CA . ASP A 1 118 ? 22.603 13.800 63.966 1.00 35.76 145 ASP A CA 1
ATOM 776 C C . ASP A 1 118 ? 22.992 14.909 62.989 1.00 34.61 145 ASP A C 1
ATOM 777 O O . ASP A 1 118 ? 22.341 15.094 61.963 1.00 34.46 145 ASP A O 1
ATOM 782 N N . PRO A 1 119 ? 24.082 15.634 63.298 1.00 33.56 146 PRO A N 1
ATOM 783 C CA . PRO A 1 119 ? 24.531 16.770 62.500 1.00 32.74 146 PRO A CA 1
ATOM 784 C C . PRO A 1 119 ? 25.381 16.435 61.273 1.00 31.90 146 PRO A C 1
ATOM 785 O O . PRO A 1 119 ? 25.744 17.350 60.519 1.00 31.37 146 PRO A O 1
ATOM 789 N N . HIS A 1 120 ? 25.686 15.148 61.079 1.00 31.05 147 HIS A N 1
ATOM 790 C CA . HIS A 1 120 ? 26.893 14.706 60.342 1.00 29.56 147 HIS A CA 1
ATOM 791 C C . HIS A 1 120 ? 26.679 14.607 58.851 1.00 29.80 147 HIS A C 1
ATOM 792 O O . HIS A 1 120 ? 27.330 13.843 58.123 1.00 29.36 147 HIS A O 1
ATOM 799 N N . THR A 1 121 ? 25.759 15.430 58.421 1.00 30.37 148 THR A N 1
ATOM 800 C CA . THR A 1 121 ? 25.434 15.653 57.048 1.00 31.67 148 THR A CA 1
ATOM 801 C C . THR A 1 121 ? 26.637 15.649 56.088 1.00 33.24 148 THR A C 1
ATOM 802 O O . THR A 1 121 ? 26.716 14.801 55.204 1.00 34.12 148 THR A O 1
ATOM 806 N N . TRP A 1 122 ? 27.600 16.543 56.313 1.00 33.51 149 TRP A N 1
ATOM 807 C CA . TRP A 1 122 ? 28.612 16.878 55.331 1.00 33.55 149 TRP A CA 1
ATOM 808 C C . TRP A 1 122 ? 29.269 15.696 54.614 1.00 34.70 149 TRP A C 1
ATOM 809 O O . TRP A 1 122 ? 29.888 15.884 53.568 1.00 35.75 149 TRP A O 1
ATOM 820 N N . LEU A 1 123 ? 29.093 14.492 55.166 1.00 35.35 150 LEU A N 1
ATOM 821 C CA . LEU A 1 123 ? 29.733 13.247 54.705 1.00 35.04 150 LEU A CA 1
ATOM 822 C C . LEU A 1 123 ? 28.934 12.538 53.643 1.00 35.88 150 LEU A C 1
ATOM 823 O O . LEU A 1 123 ? 29.356 11.530 53.077 1.00 35.53 150 LEU A O 1
ATOM 828 N N . ASP A 1 124 ? 27.751 13.058 53.378 1.00 37.53 151 ASP A N 1
ATOM 829 C CA . ASP A 1 124 ? 26.937 12.508 52.334 1.00 38.95 151 ASP A CA 1
ATOM 830 C C . ASP A 1 124 ? 27.129 13.461 51.194 1.00 40.62 151 ASP A C 1
ATOM 831 O O . ASP A 1 124 ? 26.783 14.634 51.315 1.00 41.12 151 ASP A O 1
ATOM 836 N N . PRO A 1 125 ? 27.693 12.972 50.081 1.00 42.57 152 PRO A N 1
ATOM 837 C CA . PRO A 1 125 ? 28.047 13.837 48.951 1.00 43.90 152 PRO A CA 1
ATOM 838 C C . PRO A 1 125 ? 26.917 14.800 48.524 1.00 44.70 152 PRO A C 1
ATOM 839 O O . PRO A 1 125 ? 27.157 16.001 48.414 1.00 45.26 152 PRO A O 1
ATOM 843 N N . GLU A 1 126 ? 25.706 14.291 48.325 1.00 44.96 153 GLU A N 1
ATOM 844 C CA . GLU A 1 126 ? 24.529 15.143 48.075 1.00 45.75 153 GLU A CA 1
ATOM 845 C C . GLU A 1 126 ? 24.332 16.296 49.064 1.00 44.86 153 GLU A C 1
ATOM 846 O O . GLU A 1 126 ? 24.005 17.422 48.661 1.00 44.02 153 GLU A O 1
ATOM 852 N N . LYS A 1 127 ? 24.516 15.988 50.353 1.00 44.12 154 LYS A N 1
ATOM 853 C CA . LYS A 1 127 ? 24.2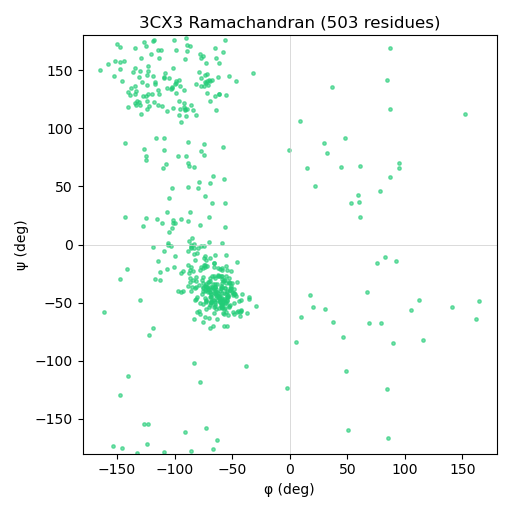25 16.910 51.437 1.00 43.27 154 LYS A CA 1
ATOM 854 C C . LYS A 1 127 ? 25.348 17.898 51.649 1.00 43.77 154 LYS A C 1
ATOM 855 O O . LYS A 1 127 ? 25.112 19.022 52.110 1.00 44.31 154 LYS A O 1
ATOM 861 N N . ALA A 1 128 ? 26.573 17.511 51.323 1.00 43.55 155 ALA A N 1
ATOM 862 C CA . ALA A 1 128 ? 27.605 18.508 51.277 1.00 44.18 155 ALA A CA 1
ATOM 863 C C . ALA A 1 128 ? 27.127 19.493 50.201 1.00 45.05 155 ALA A C 1
ATOM 864 O O . ALA A 1 128 ? 27.050 20.694 50.442 1.00 45.41 155 ALA A O 1
ATOM 866 N N . GLY A 1 129 ? 26.747 18.968 49.038 1.00 45.71 156 GLY A N 1
ATOM 867 C CA . GLY A 1 129 ? 26.216 19.781 47.944 1.00 46.63 156 GLY A CA 1
ATOM 868 C C . GLY A 1 129 ? 25.185 20.811 48.347 1.00 46.72 156 GLY A C 1
ATOM 869 O O . GLY A 1 129 ? 25.380 22.008 48.113 1.00 46.68 156 GLY A O 1
ATOM 870 N N . GLU A 1 130 ? 24.096 20.361 48.970 1.00 46.61 157 GLU A N 1
ATOM 871 C CA . GLU A 1 130 ? 23.055 21.301 49.401 1.00 46.64 157 GLU A CA 1
ATOM 872 C C . GLU A 1 130 ? 23.539 22.392 50.367 1.00 46.08 157 GLU A C 1
ATOM 873 O O . GLU A 1 130 ? 22.984 23.505 50.382 1.00 46.20 157 GLU A O 1
ATOM 879 N N . GLU A 1 131 ? 24.587 22.083 51.130 1.00 44.78 158 GLU A N 1
ATOM 880 C CA . GLU A 1 131 ? 25.090 23.002 52.138 1.00 43.65 158 GLU A CA 1
ATOM 881 C C . GLU A 1 131 ? 25.978 24.057 51.518 1.00 42.91 158 GLU A C 1
ATOM 882 O O . GLU A 1 131 ? 26.026 25.188 52.008 1.00 42.52 158 GLU A O 1
ATOM 888 N N . ALA A 1 132 ? 26.676 23.672 50.446 1.00 42.79 159 ALA A N 1
ATOM 889 C CA . ALA A 1 132 ? 27.419 24.588 49.560 1.00 42.33 159 ALA A CA 1
ATOM 890 C C . ALA A 1 132 ? 26.520 25.678 48.992 1.00 42.47 159 ALA A C 1
ATOM 891 O O . ALA A 1 132 ? 26.875 26.856 49.022 1.00 41.88 159 ALA A O 1
ATOM 893 N N . GLN A 1 133 ? 25.363 25.257 48.467 1.00 42.62 160 GLN A N 1
ATOM 894 C CA . GLN A 1 133 ? 24.307 26.151 47.960 1.00 42.97 160 GLN A CA 1
ATOM 895 C C . GLN A 1 133 ? 23.859 27.197 48.979 1.00 42.11 160 GLN A C 1
ATOM 896 O O . GLN A 1 133 ? 23.974 28.405 48.734 1.00 41.67 160 GLN A O 1
ATOM 902 N N . ILE A 1 134 ? 23.340 26.721 50.112 1.00 41.21 161 ILE A N 1
ATOM 903 C CA . ILE A 1 134 ? 22.919 27.600 51.205 1.00 40.18 161 ILE A CA 1
ATOM 904 C C . ILE A 1 134 ? 24.002 28.633 51.460 1.00 39.97 161 ILE A C 1
ATOM 905 O O . ILE A 1 134 ? 23.715 29.817 51.607 1.00 40.46 161 ILE A O 1
ATOM 910 N N . ILE A 1 135 ? 25.247 28.177 51.488 1.00 39.90 162 ILE A N 1
ATOM 911 C CA . ILE A 1 135 ? 26.376 29.056 51.753 1.00 40.23 162 ILE A CA 1
ATOM 912 C C . ILE A 1 135 ? 26.417 30.164 50.714 1.00 40.45 162 ILE A C 1
ATOM 913 O O . ILE A 1 135 ? 26.414 31.357 51.067 1.00 40.13 162 ILE A O 1
ATOM 918 N N . ALA A 1 136 ? 26.424 29.766 49.438 1.00 40.76 163 ALA A N 1
ATOM 919 C CA . ALA A 1 136 ? 26.451 30.726 48.342 1.00 40.93 163 ALA A CA 1
ATOM 920 C C . ALA A 1 136 ? 25.279 31.689 48.447 1.00 41.26 163 ALA A C 1
ATOM 921 O O . ALA A 1 136 ? 25.484 32.883 48.419 1.00 40.72 163 ALA A O 1
ATOM 923 N N . ASP A 1 137 ? 24.062 31.164 48.610 1.00 42.26 164 ASP A N 1
ATOM 924 C CA . ASP A 1 137 ? 22.868 32.006 48.784 1.00 43.30 164 ASP A CA 1
ATOM 925 C C . ASP A 1 137 ? 23.047 33.089 49.847 1.00 43.35 164 ASP A C 1
ATOM 926 O O . ASP A 1 137 ? 22.917 34.298 49.565 1.00 43.95 164 ASP A O 1
ATOM 931 N N . LYS A 1 138 ? 23.361 32.656 51.063 1.00 42.70 165 LYS A N 1
ATOM 932 C CA . LYS A 1 138 ? 23.517 33.581 52.185 1.00 42.16 165 LYS A CA 1
ATOM 933 C C . LYS A 1 138 ? 24.677 34.520 51.929 1.00 41.43 165 LYS A C 1
ATOM 934 O O . LYS A 1 138 ? 24.564 35.722 52.155 1.00 41.03 165 LYS A O 1
ATOM 940 N N . LEU A 1 139 ? 25.786 33.971 51.442 1.00 41.80 166 LEU A N 1
ATOM 941 C CA . LEU A 1 139 ? 26.914 34.801 51.010 1.00 42.26 166 LEU A CA 1
ATOM 942 C C . LEU A 1 139 ? 26.496 35.801 49.934 1.00 43.21 166 LEU A C 1
ATOM 943 O O . LEU A 1 139 ? 26.899 36.974 49.978 1.00 43.44 166 LEU A O 1
ATOM 948 N N . SER A 1 140 ? 25.675 35.368 48.982 1.00 44.61 167 SER A N 1
ATOM 949 C CA . SER A 1 140 ? 25.350 36.269 47.873 1.00 46.35 167 SER A CA 1
ATOM 950 C C . SER A 1 140 ? 24.231 37.276 48.189 1.00 47.58 167 SER A C 1
ATOM 951 O O . SER A 1 140 ? 24.054 38.252 47.454 1.00 47.94 167 SER A O 1
ATOM 954 N N . GLU A 1 141 ? 23.501 37.072 49.289 1.00 48.86 168 GLU A N 1
ATOM 955 C CA . GLU A 1 141 ? 22.641 38.159 49.784 1.00 50.02 168 GLU A CA 1
ATOM 956 C C . GLU A 1 141 ? 23.444 39.175 50.616 1.00 50.35 168 GLU A C 1
ATOM 957 O O . GLU A 1 141 ? 23.198 40.372 50.552 1.00 49.97 168 GLU A O 1
ATOM 963 N N . VAL A 1 142 ? 24.416 38.693 51.377 1.00 51.31 169 VAL A N 1
ATOM 964 C CA . VAL A 1 142 ? 25.248 39.575 52.207 1.00 52.21 169 VAL A CA 1
ATOM 965 C C . VAL A 1 142 ? 26.218 40.451 51.388 1.00 52.85 169 VAL A C 1
ATOM 966 O O . VAL A 1 142 ? 26.430 41.632 51.704 1.00 52.56 169 VAL A O 1
ATOM 970 N N . ASP A 1 143 ? 26.775 39.861 50.337 1.00 54.21 170 ASP A N 1
ATOM 971 C CA . ASP A 1 143 ? 27.778 40.494 49.473 1.00 55.71 170 ASP A CA 1
ATOM 972 C C . ASP A 1 143 ? 27.223 40.407 48.052 1.00 56.58 170 ASP A C 1
ATOM 973 O O . ASP A 1 143 ? 27.658 39.615 47.222 1.00 56.27 170 ASP A O 1
ATOM 978 N N . SER A 1 144 ? 26.211 41.224 47.800 1.00 58.62 171 SER A N 1
ATOM 979 C CA . SER A 1 144 ? 25.425 41.142 46.575 1.00 60.24 171 SER A CA 1
ATOM 980 C C . SER A 1 144 ? 26.232 41.147 45.277 1.00 60.89 171 SER A C 1
ATOM 981 O O . SER A 1 144 ? 25.877 40.457 44.315 1.00 61.12 171 SER A O 1
ATOM 984 N N . GLU A 1 145 ? 27.303 41.931 45.236 1.00 61.66 172 GLU A N 1
ATOM 985 C CA . GLU A 1 145 ? 28.048 42.073 43.994 1.00 62.53 172 GLU A CA 1
ATOM 986 C C . GLU A 1 145 ? 28.467 40.723 43.447 1.00 62.02 172 GLU A C 1
ATOM 987 O O . GLU A 1 145 ? 28.206 40.414 42.291 1.00 62.65 172 GLU A O 1
ATOM 993 N N . HIS A 1 146 ? 29.048 39.899 44.309 1.00 61.30 173 HIS A N 1
ATOM 994 C CA . HIS A 1 146 ? 29.767 38.710 43.878 1.00 60.13 173 HIS A CA 1
ATOM 995 C C . HIS A 1 146 ? 28.909 37.455 43.723 1.00 59.09 173 HIS A C 1
ATOM 996 O O . HIS A 1 146 ? 29.436 36.339 43.674 1.00 58.53 173 HIS A O 1
ATOM 1003 N N . LYS A 1 147 ? 27.595 37.663 43.586 1.00 58.48 174 LYS A N 1
ATOM 1004 C CA . LYS A 1 147 ? 26.600 36.588 43.444 1.00 58.11 174 LYS A CA 1
ATOM 1005 C C . LYS A 1 147 ? 26.972 35.610 42.346 1.00 57.64 174 LYS A C 1
ATOM 1006 O O . LYS A 1 147 ? 26.690 34.417 42.442 1.00 57.49 174 LYS A O 1
ATOM 1012 N N . GLU A 1 148 ? 27.609 36.133 41.308 1.00 57.31 175 GLU A N 1
ATOM 1013 C CA . GLU A 1 148 ? 28.014 35.335 40.163 1.00 57.44 175 GLU A CA 1
ATOM 1014 C C . GLU A 1 148 ? 29.075 34.327 40.549 1.00 56.82 175 GLU A C 1
ATOM 1015 O O . GLU A 1 148 ? 28.966 33.153 40.214 1.00 56.70 175 GLU A O 1
ATOM 1021 N N . THR A 1 149 ? 30.086 34.796 41.269 1.00 56.49 176 THR A N 1
ATOM 1022 C CA . THR A 1 149 ? 31.218 33.968 41.659 1.00 56.31 176 THR A CA 1
ATOM 1023 C C . THR A 1 149 ? 30.800 32.846 42.604 1.00 56.12 176 THR A C 1
ATOM 1024 O O . THR A 1 149 ? 31.266 31.709 42.458 1.00 56.00 176 THR A O 1
ATOM 1028 N N . TYR A 1 150 ? 29.898 33.164 43.541 1.00 55.89 177 TYR A N 1
ATOM 1029 C CA . TYR A 1 150 ? 29.437 32.220 44.549 1.00 55.48 177 TYR A CA 1
ATOM 1030 C C . TYR A 1 150 ? 28.584 31.135 43.934 1.00 55.74 177 TYR A C 1
ATOM 1031 O O . TYR A 1 150 ? 28.841 29.947 44.154 1.00 56.15 177 TYR A O 1
ATOM 1040 N N . GLN A 1 151 ? 27.573 31.533 43.167 1.00 55.95 178 GLN A N 1
ATOM 1041 C CA . GLN A 1 151 ? 26.643 30.572 42.577 1.00 56.86 178 GLN A CA 1
ATOM 1042 C C . GLN A 1 151 ? 27.298 29.583 41.593 1.00 57.45 178 GLN A C 1
ATOM 1043 O O . GLN A 1 151 ? 26.802 28.461 41.421 1.00 57.81 178 GLN A O 1
ATOM 1049 N N . LYS A 1 152 ? 28.402 29.981 40.962 1.00 57.87 179 LYS A N 1
ATOM 1050 C CA . LYS A 1 152 ? 29.096 29.077 40.037 1.00 58.68 179 LYS A CA 1
ATOM 1051 C C . LYS A 1 152 ? 30.145 28.186 40.742 1.00 57.93 179 LYS A C 1
ATOM 1052 O O . LYS A 1 152 ? 30.317 27.011 40.391 1.00 57.79 179 LYS A O 1
ATOM 1058 N N . ASN A 1 153 ? 30.821 28.734 41.746 1.00 56.86 180 ASN A N 1
ATOM 1059 C CA . ASN A 1 153 ? 31.692 27.927 42.591 1.00 55.90 180 ASN A CA 1
ATOM 1060 C C . ASN A 1 153 ? 30.940 26.793 43.279 1.00 55.11 180 ASN A C 1
ATOM 1061 O O . ASN A 1 153 ? 31.351 25.628 43.203 1.00 55.02 180 ASN A O 1
ATOM 1066 N N . ALA A 1 154 ? 29.838 27.147 43.939 1.00 54.30 181 ALA A N 1
ATOM 1067 C CA . ALA A 1 154 ? 28.889 26.174 44.486 1.00 53.61 181 ALA A CA 1
ATOM 1068 C C . ALA A 1 154 ? 28.379 25.186 43.435 1.00 53.72 181 ALA A C 1
ATOM 1069 O O . ALA A 1 154 ? 28.267 23.989 43.706 1.00 53.72 181 ALA A O 1
ATOM 1071 N N . GLN A 1 155 ? 28.093 25.699 42.239 1.00 54.32 182 GLN A N 1
ATOM 1072 C CA . GLN A 1 155 ? 27.522 24.928 41.140 1.00 55.02 182 GLN A CA 1
ATOM 1073 C C . GLN A 1 155 ? 28.406 23.799 40.647 1.00 54.44 182 GLN A C 1
ATOM 1074 O O . GLN A 1 155 ? 27.931 22.678 40.381 1.00 54.04 182 GLN A O 1
ATOM 1080 N N . ALA A 1 156 ? 29.691 24.112 40.503 1.00 53.57 183 ALA A N 1
ATOM 1081 C CA . ALA A 1 156 ? 30.688 23.110 40.192 1.00 52.33 183 ALA A CA 1
ATOM 1082 C C . ALA A 1 156 ? 30.700 22.117 41.333 1.00 51.31 183 ALA A C 1
ATOM 1083 O O . ALA A 1 156 ? 30.696 20.906 41.107 1.00 51.90 183 ALA A O 1
ATOM 1085 N N . PHE A 1 157 ? 30.697 22.632 42.562 1.00 49.11 184 PHE A N 1
ATOM 1086 C CA . PHE A 1 157 ? 30.877 21.789 43.726 1.00 47.26 184 PHE A CA 1
ATOM 1087 C C . PHE A 1 157 ? 29.785 20.724 43.691 1.00 47.36 184 PHE A C 1
ATOM 1088 O O . PHE A 1 157 ? 30.081 19.527 43.580 1.00 46.73 184 PHE A O 1
ATOM 1096 N N . ILE A 1 158 ? 28.530 21.163 43.711 1.00 47.98 185 ILE A N 1
ATOM 1097 C CA . ILE A 1 158 ? 27.408 20.224 43.712 1.00 49.53 185 ILE A CA 1
ATOM 1098 C C . ILE A 1 158 ? 27.516 19.229 42.568 1.00 50.64 185 ILE A C 1
ATOM 1099 O O . ILE A 1 158 ? 27.134 18.083 42.727 1.00 50.85 185 ILE A O 1
ATOM 1104 N N . LYS A 1 159 ? 28.073 19.667 41.439 1.00 53.47 186 LYS A N 1
ATOM 1105 C CA . LYS A 1 159 ? 28.238 18.826 40.244 1.00 55.88 186 LYS A CA 1
ATOM 1106 C C . LYS A 1 159 ? 29.254 17.709 40.448 1.00 56.76 186 LYS A C 1
ATOM 1107 O O . LYS A 1 159 ? 29.010 16.562 40.069 1.00 57.15 186 LYS A O 1
ATOM 1113 N N . LYS A 1 160 ? 30.400 18.042 41.034 1.00 57.44 187 LYS A N 1
ATOM 1114 C CA . LYS A 1 160 ? 31.436 17.040 41.275 1.00 57.91 187 LYS A CA 1
ATOM 1115 C C . LYS A 1 160 ? 31.116 16.235 42.531 1.00 57.39 187 LYS A C 1
ATOM 1116 O O . LYS A 1 160 ? 31.780 15.244 42.826 1.00 57.63 187 LYS A O 1
ATOM 1122 N N . ALA A 1 161 ? 30.087 16.660 43.256 1.00 56.57 188 ALA A N 1
ATOM 1123 C CA . ALA A 1 161 ? 29.544 15.872 44.354 1.00 56.26 188 ALA A CA 1
ATOM 1124 C C . ALA A 1 161 ? 28.578 14.818 43.828 1.00 56.59 188 ALA A C 1
ATOM 1125 O O . ALA A 1 161 ? 28.671 13.651 44.209 1.00 56.34 188 ALA A O 1
ATOM 1127 N N . GLN A 1 162 ? 27.652 15.220 42.955 1.00 57.84 189 GLN A N 1
ATOM 1128 C CA . GLN A 1 162 ? 26.722 14.258 42.357 1.00 59.74 189 GLN A CA 1
ATOM 1129 C C . GLN A 1 162 ? 27.474 13.188 41.580 1.00 59.63 189 GLN A C 1
ATOM 1130 O O . GLN A 1 162 ? 26.996 12.066 41.470 1.00 59.79 189 GLN A O 1
ATOM 1136 N N . GLU A 1 163 ? 28.662 13.540 41.084 1.00 59.95 190 GLU A N 1
ATOM 1137 C CA . GLU A 1 163 ? 29.525 12.611 40.341 1.00 60.28 190 GLU A CA 1
ATOM 1138 C C . GLU A 1 163 ? 30.228 11.599 41.240 1.00 59.26 190 GLU A C 1
ATOM 1139 O O . GLU A 1 163 ? 30.394 10.436 40.870 1.00 59.50 190 GLU A O 1
ATOM 1145 N N . LEU A 1 164 ? 30.637 12.056 42.416 1.00 58.09 191 LEU A N 1
ATOM 1146 C CA . LEU A 1 164 ? 31.178 11.201 43.461 1.00 56.47 191 LEU A CA 1
ATOM 1147 C C . LEU A 1 164 ? 30.153 10.120 43.888 1.00 55.85 191 LEU A C 1
ATOM 1148 O O . LEU A 1 164 ? 30.500 8.936 43.990 1.00 55.60 191 LEU A O 1
ATOM 1153 N N . THR A 1 165 ? 28.899 10.529 44.105 1.00 55.52 192 THR A N 1
ATOM 1154 C CA . THR A 1 165 ? 27.774 9.601 44.373 1.00 55.26 192 THR A CA 1
ATOM 1155 C C . THR A 1 165 ? 27.595 8.560 43.267 1.00 55.52 192 THR A C 1
ATOM 1156 O O . THR A 1 165 ? 27.262 7.412 43.551 1.00 55.45 192 THR A O 1
ATOM 1160 N N . LYS A 1 166 ? 27.802 8.979 42.019 1.00 56.43 193 LYS A N 1
ATOM 1161 C CA . LYS A 1 166 ? 27.692 8.104 40.839 1.00 57.75 193 LYS A CA 1
ATOM 1162 C C . LYS A 1 166 ? 28.836 7.104 40.698 1.00 58.43 193 LYS A C 1
ATOM 1163 O O . LYS A 1 166 ? 28.608 5.911 40.457 1.00 58.35 193 LYS A O 1
ATOM 1169 N N . LYS A 1 167 ? 30.064 7.598 40.824 1.00 59.11 194 LYS A N 1
ATOM 1170 C CA . LYS A 1 167 ? 31.237 6.742 40.792 1.00 59.72 194 LYS A CA 1
ATOM 1171 C C . LYS A 1 167 ? 31.075 5.648 41.839 1.00 59.83 194 LYS A C 1
ATOM 1172 O O . LYS A 1 167 ? 31.275 4.472 41.541 1.00 60.13 194 LYS A O 1
ATOM 1178 N N . PHE A 1 168 ? 30.640 6.039 43.034 1.00 60.02 195 PHE A N 1
ATOM 1179 C CA . PHE A 1 168 ? 30.577 5.135 44.179 1.00 60.36 195 PHE A CA 1
ATOM 1180 C C . PHE A 1 168 ? 29.328 4.271 44.392 1.00 61.24 195 PHE A C 1
ATOM 1181 O O . PHE A 1 168 ? 29.401 3.250 45.077 1.00 60.95 195 PHE A O 1
ATOM 1189 N N . GLN A 1 169 ? 28.189 4.656 43.824 1.00 62.84 196 GLN A N 1
ATOM 1190 C CA . GLN A 1 169 ? 26.978 3.870 44.044 1.00 64.40 196 GLN A CA 1
ATOM 1191 C C . GLN A 1 169 ? 27.180 2.395 43.670 1.00 65.39 196 GLN A C 1
ATOM 1192 O O . GLN A 1 169 ? 26.813 1.521 44.457 1.00 65.59 196 GLN A O 1
ATOM 1198 N N . PRO A 1 170 ? 27.768 2.112 42.481 1.00 66.48 197 PRO A N 1
ATOM 1199 C CA . PRO A 1 170 ? 28.086 0.723 42.130 1.00 66.97 197 PRO A CA 1
ATOM 1200 C C . PRO A 1 170 ? 29.047 0.033 43.092 1.00 66.99 197 PRO A C 1
ATOM 1201 O O . PRO A 1 170 ? 28.772 -1.094 43.496 1.00 67.22 197 PRO A O 1
ATOM 1205 N N . LYS A 1 171 ? 30.149 0.693 43.451 1.00 66.63 198 LYS A N 1
ATOM 1206 C CA . LYS A 1 171 ? 31.107 0.151 44.423 1.00 66.24 198 LYS A CA 1
ATOM 1207 C C . LYS A 1 171 ? 30.367 -0.481 45.600 1.00 66.06 198 LYS A C 1
ATOM 1208 O O . LYS A 1 171 ? 30.531 -1.666 45.895 1.00 65.60 198 LYS A O 1
ATOM 1214 N N . PHE A 1 172 ? 29.529 0.323 46.249 1.00 66.39 199 PHE A N 1
ATOM 1215 C CA . PHE A 1 172 ? 28.776 -0.115 47.422 1.00 66.79 199 PHE A CA 1
ATOM 1216 C C . PHE A 1 172 ? 27.616 -1.048 47.075 1.00 67.73 199 PHE A C 1
ATOM 1217 O O . PHE A 1 172 ? 27.107 -1.744 47.941 1.00 67.93 199 PHE A O 1
ATOM 1225 N N . GLU A 1 173 ? 27.203 -1.066 45.814 1.00 69.41 200 GLU A N 1
ATOM 1226 C CA . GLU A 1 173 ? 26.177 -1.989 45.362 1.00 71.38 200 GLU A CA 1
ATOM 1227 C C . GLU A 1 173 ? 26.685 -3.421 45.444 1.00 72.16 200 GLU A C 1
ATOM 1228 O O . GLU A 1 173 ? 26.054 -4.274 46.067 1.00 72.33 200 GLU A O 1
ATOM 1234 N N . LYS A 1 174 ? 27.834 -3.668 44.814 1.00 73.11 201 LYS A N 1
ATOM 1235 C CA . LYS A 1 174 ? 28.446 -4.998 44.745 1.00 74.09 201 LYS A CA 1
ATOM 1236 C C . LYS A 1 174 ? 28.652 -5.595 46.135 1.00 74.30 201 LYS A C 1
ATOM 1237 O O . LYS A 1 174 ? 28.988 -6.776 46.276 1.00 74.44 201 LYS A O 1
ATOM 1243 N N . ALA A 1 175 ? 28.427 -4.753 47.143 1.00 74.68 202 ALA A N 1
ATOM 1244 C CA . ALA A 1 175 ? 28.545 -5.085 48.551 1.00 75.36 202 ALA A CA 1
ATOM 1245 C C . ALA A 1 175 ? 29.852 -5.788 48.852 1.00 76.48 202 ALA A C 1
ATOM 1246 O O . ALA A 1 175 ? 30.912 -5.186 48.724 1.00 76.40 202 ALA A O 1
ATOM 1248 N N . THR A 1 176 ? 29.757 -7.085 49.144 1.00 78.18 203 THR A N 1
ATOM 1249 C CA . THR A 1 176 ? 30.685 -7.822 50.010 1.00 80.14 203 THR A CA 1
ATOM 1250 C C . THR A 1 176 ? 30.248 -7.425 51.425 1.00 80.13 203 THR A C 1
ATOM 1251 O O . THR A 1 176 ? 31.043 -7.065 52.298 1.00 80.38 203 THR A O 1
ATOM 1255 N N . GLN A 1 177 ? 28.932 -7.485 51.598 1.00 79.28 204 GLN A N 1
ATOM 1256 C CA . GLN A 1 177 ? 28.207 -7.188 52.844 1.00 77.99 204 GLN A CA 1
ATOM 1257 C C . GLN A 1 177 ? 28.488 -5.916 53.680 1.00 75.87 204 GLN A C 1
ATOM 1258 O O . GLN A 1 177 ? 29.399 -5.876 54.514 1.00 75.77 204 GLN A O 1
ATOM 1264 N N . LYS A 1 178 ? 27.708 -4.874 53.344 1.00 72.91 205 LYS A N 1
ATOM 1265 C CA . LYS A 1 178 ? 27.061 -3.873 54.260 1.00 69.73 205 LYS A CA 1
ATOM 1266 C C . LYS A 1 178 ? 27.763 -3.147 55.444 1.00 66.88 205 LYS A C 1
ATOM 1267 O O . LYS A 1 178 ? 28.106 -1.970 55.346 1.00 66.09 205 LYS A O 1
ATOM 1273 N N . THR A 1 179 ? 27.900 -3.848 56.570 1.00 63.46 206 THR A N 1
ATOM 1274 C CA . THR A 1 179 ? 28.193 -3.240 57.867 1.00 59.87 206 THR A CA 1
ATOM 1275 C C . THR A 1 179 ? 29.625 -2.742 58.018 1.00 57.15 206 THR A C 1
ATOM 1276 O O . THR A 1 179 ? 30.556 -3.346 57.477 1.00 56.40 206 THR A O 1
ATOM 1280 N N . PHE A 1 180 ? 29.784 -1.638 58.759 1.00 53.67 207 PHE A N 1
ATOM 1281 C CA . PHE A 1 180 ? 31.105 -1.189 59.234 1.00 50.51 207 PHE A CA 1
ATOM 1282 C C . PHE A 1 180 ? 31.051 -0.566 60.627 1.00 48.38 207 PHE A C 1
ATOM 1283 O O . PHE A 1 180 ? 30.001 -0.121 61.078 1.00 47.77 207 PHE A O 1
ATOM 1291 N N . VAL A 1 181 ? 32.191 -0.559 61.312 1.00 46.66 208 VAL A N 1
ATOM 1292 C CA . VAL A 1 181 ? 32.301 0.080 62.641 1.00 44.55 208 VAL A CA 1
ATOM 1293 C C . VAL A 1 181 ? 33.406 1.133 62.762 1.00 42.91 208 VAL A C 1
ATOM 1294 O O . VAL A 1 181 ? 34.586 0.899 62.428 1.00 42.17 208 VAL A O 1
ATOM 1298 N N . THR A 1 182 ? 32.965 2.303 63.237 1.00 40.75 209 THR A N 1
ATOM 1299 C CA . THR A 1 182 ? 33.745 3.535 63.221 1.00 38.39 209 THR A CA 1
ATOM 1300 C C . THR A 1 182 ? 33.913 4.034 64.633 1.00 38.33 209 THR A C 1
ATOM 1301 O O . THR A 1 182 ? 33.173 3.623 65.538 1.00 38.99 209 THR A O 1
ATOM 1305 N N . GLN A 1 183 ? 34.859 4.952 64.811 1.00 37.35 210 GLN A N 1
ATOM 1306 C CA . GLN A 1 183 ? 35.257 5.386 66.136 1.00 36.58 210 GLN A CA 1
ATOM 1307 C C . GLN A 1 183 ? 34.182 6.157 66.906 1.00 35.23 210 GLN A C 1
ATOM 1308 O O . GLN A 1 183 ? 33.956 5.874 68.093 1.00 35.61 210 GLN A O 1
ATOM 1314 N N . HIS A 1 184 ? 33.545 7.137 66.258 1.00 33.13 211 HIS A N 1
ATOM 1315 C CA . HIS A 1 184 ? 32.244 7.619 66.746 1.00 30.69 211 HIS A CA 1
ATOM 1316 C C . HIS A 1 184 ? 31.164 7.611 65.677 1.00 30.63 211 HIS A C 1
ATOM 1317 O O . HIS A 1 184 ? 31.441 7.295 64.531 1.00 29.51 211 HIS A O 1
ATOM 1324 N N . THR A 1 185 ? 29.934 7.923 66.064 1.00 31.45 212 THR A N 1
ATOM 1325 C CA . THR A 1 185 ? 28.813 7.834 65.131 1.00 32.71 212 THR A CA 1
ATOM 1326 C C . THR A 1 185 ? 28.801 9.024 64.156 1.00 32.77 212 THR A C 1
ATOM 1327 O O . THR A 1 185 ? 28.022 9.973 64.343 1.00 32.26 212 THR A O 1
ATOM 1331 N N . ALA A 1 186 ? 29.628 8.948 63.111 1.00 32.35 213 ALA A N 1
ATOM 1332 C CA . ALA A 1 186 ? 29.707 10.034 62.164 1.00 33.61 213 ALA A CA 1
ATOM 1333 C C . ALA A 1 186 ? 29.189 9.748 60.746 1.00 34.41 213 ALA A C 1
ATOM 1334 O O . ALA A 1 186 ? 28.824 10.663 60.031 1.00 33.74 213 ALA A O 1
ATOM 1336 N N . PHE A 1 187 ? 29.161 8.478 60.354 1.00 35.95 214 PHE A N 1
ATOM 1337 C CA . PHE A 1 187 ? 28.964 8.081 58.967 1.00 36.92 214 PHE A CA 1
ATOM 1338 C C . PHE A 1 187 ? 27.549 7.649 58.636 1.00 38.06 214 PHE A C 1
ATOM 1339 O O . PHE A 1 187 ? 27.311 7.005 57.615 1.00 38.40 214 PHE A O 1
ATOM 1347 N N . SER A 1 188 ? 26.621 8.047 59.499 1.00 39.10 215 SER A N 1
ATOM 1348 C CA . SER A 1 188 ? 25.237 7.623 59.472 1.00 40.36 215 SER A CA 1
ATOM 1349 C C . SER A 1 188 ? 24.527 8.057 58.185 1.00 41.62 215 SER A C 1
ATOM 1350 O O . SER A 1 188 ? 23.572 7.410 57.753 1.00 42.35 215 SER A O 1
ATOM 1353 N N . TYR A 1 189 ? 25.027 9.137 57.578 1.00 42.19 216 TYR A N 1
ATOM 1354 C CA . TYR A 1 189 ? 24.417 9.797 56.439 1.00 42.05 216 TYR A CA 1
ATOM 1355 C C . TYR A 1 189 ? 25.033 9.265 55.180 1.00 43.61 216 TYR A C 1
ATOM 1356 O O . TYR A 1 189 ? 24.341 9.084 54.162 1.00 44.07 216 TYR A O 1
ATOM 1365 N N . LEU A 1 190 ? 26.347 9.070 55.230 1.00 44.78 217 LEU A N 1
ATOM 1366 C CA . LEU A 1 190 ? 27.044 8.361 54.176 1.00 46.61 217 LEU A CA 1
ATOM 1367 C C . LEU A 1 190 ? 26.407 6.984 54.050 1.00 47.69 217 LEU A C 1
ATOM 1368 O O . LEU A 1 190 ? 25.683 6.730 53.096 1.00 48.06 217 LEU A O 1
ATOM 1373 N N . ALA A 1 191 ? 26.629 6.130 55.046 1.00 49.36 218 ALA A N 1
ATOM 1374 C CA . ALA A 1 191 ? 26.101 4.763 55.057 1.00 51.30 218 ALA A CA 1
ATOM 1375 C C . ALA A 1 191 ? 24.706 4.615 54.432 1.00 52.90 218 ALA A C 1
ATOM 1376 O O . ALA A 1 191 ? 24.477 3.704 53.619 1.00 53.10 218 ALA A O 1
ATOM 1378 N N . LYS A 1 192 ? 23.791 5.510 54.824 1.00 54.37 219 LYS A N 1
ATOM 1379 C CA . LYS A 1 192 ? 22.391 5.441 54.424 1.00 55.52 219 LYS A CA 1
ATOM 1380 C C . LYS A 1 192 ? 22.254 5.786 52.952 1.00 56.20 219 LYS A C 1
ATOM 1381 O O . LYS A 1 192 ? 21.466 5.160 52.243 1.00 56.79 219 LYS A O 1
ATOM 1387 N N . ARG A 1 193 ? 23.028 6.758 52.478 1.00 56.65 220 ARG A N 1
ATOM 1388 C CA . ARG A 1 193 ? 23.034 7.044 51.041 1.00 56.88 220 ARG A CA 1
ATOM 1389 C C . ARG A 1 193 ? 23.594 5.880 50.200 1.00 56.72 220 ARG A C 1
ATOM 1390 O O . ARG A 1 193 ? 23.488 5.878 48.971 1.00 56.14 220 ARG A O 1
ATOM 1398 N N . PHE A 1 194 ? 24.162 4.878 50.857 1.00 56.67 221 PHE A N 1
ATOM 1399 C CA . PHE A 1 194 ? 24.806 3.818 50.106 1.00 56.62 221 PHE A CA 1
ATOM 1400 C C . PHE A 1 194 ? 24.368 2.400 50.451 1.00 56.50 221 PHE A C 1
ATOM 1401 O O . PHE A 1 194 ? 25.026 1.433 50.077 1.00 56.51 221 PHE A O 1
ATOM 1409 N N . GLY A 1 195 ? 23.236 2.280 51.136 1.00 56.53 222 GLY A N 1
ATOM 1410 C CA . GLY A 1 195 ? 22.681 0.975 51.480 1.00 56.35 222 GLY A CA 1
ATOM 1411 C C . GLY A 1 195 ? 23.419 0.297 52.614 1.00 56.37 222 GLY A C 1
ATOM 1412 O O . GLY A 1 195 ? 22.920 -0.664 53.202 1.00 56.66 222 GLY A O 1
ATOM 1413 N N . LEU A 1 196 ? 24.619 0.794 52.915 1.00 55.69 223 LEU A N 1
ATOM 1414 C CA . LEU A 1 196 ? 25.389 0.329 54.048 1.00 54.31 223 LEU A CA 1
ATOM 1415 C C . LEU A 1 196 ? 24.660 0.654 55.346 1.00 53.48 223 LEU A C 1
ATOM 1416 O O . LEU A 1 196 ? 23.761 1.507 55.377 1.00 53.12 223 LEU A O 1
ATOM 1421 N N . ASN A 1 197 ? 25.040 -0.052 56.409 1.00 52.00 224 ASN A N 1
ATOM 1422 C CA . ASN A 1 197 ? 24.662 0.336 57.758 1.00 50.43 224 ASN A CA 1
ATOM 1423 C C . ASN A 1 197 ? 25.911 0.397 58.626 1.00 47.97 224 ASN A C 1
ATOM 1424 O O . ASN A 1 197 ? 26.806 -0.431 58.487 1.00 47.75 224 ASN A O 1
ATOM 1429 N N . GLN A 1 198 ? 25.973 1.400 59.489 1.00 44.78 225 GLN A N 1
ATOM 1430 C CA . GLN A 1 198 ? 27.133 1.573 60.352 1.00 42.58 225 GLN A CA 1
ATOM 1431 C C . GLN A 1 198 ? 26.869 1.341 61.821 1.00 41.42 225 GLN A C 1
ATOM 1432 O O . GLN A 1 198 ? 25.730 1.261 62.265 1.00 41.19 225 GLN A O 1
ATOM 1438 N N . LEU A 1 199 ? 27.960 1.234 62.568 1.00 40.69 226 LEU A N 1
ATOM 1439 C CA . LEU A 1 199 ? 27.921 1.292 64.021 1.00 39.91 226 LEU A CA 1
ATOM 1440 C C . LEU A 1 199 ? 29.101 2.128 64.508 1.00 39.41 226 LEU A C 1
ATOM 1441 O O . LEU A 1 199 ? 30.271 1.915 64.097 1.00 39.09 226 LEU A O 1
ATOM 1446 N N . GLY A 1 200 ? 28.790 3.106 65.354 1.00 38.16 227 GLY A N 1
ATOM 1447 C CA . GLY A 1 200 ? 29.840 3.883 65.993 1.00 37.11 227 GLY A CA 1
ATOM 1448 C C . GLY A 1 200 ? 30.147 3.324 67.364 1.00 36.50 227 GLY A C 1
ATOM 1449 O O . GLY A 1 200 ? 29.231 2.893 68.083 1.00 35.78 227 GLY A O 1
ATOM 1450 N N . ILE A 1 201 ? 31.426 3.320 67.734 1.00 36.28 228 ILE A N 1
ATOM 1451 C CA . ILE A 1 201 ? 31.789 2.944 69.099 1.00 37.05 228 ILE A CA 1
ATOM 1452 C C . ILE A 1 201 ? 31.180 3.959 70.089 1.00 37.59 228 ILE A C 1
ATOM 1453 O O . ILE A 1 201 ? 30.512 3.580 71.075 1.00 37.13 228 ILE A O 1
ATOM 1458 N N . ALA A 1 202 ? 31.355 5.247 69.782 1.00 38.22 229 ALA A N 1
ATOM 1459 C CA . ALA A 1 202 ? 30.703 6.331 70.551 1.00 38.53 229 ALA A CA 1
ATOM 1460 C C . ALA A 1 202 ? 29.426 6.838 69.852 1.00 38.65 229 ALA A C 1
ATOM 1461 O O . ALA A 1 202 ? 29.183 6.498 68.687 1.00 39.38 229 ALA A O 1
ATOM 1463 N N . GLY A 1 203 ? 28.612 7.631 70.556 1.00 37.94 230 GLY A N 1
ATOM 1464 C CA . GLY A 1 203 ? 27.412 8.230 69.968 1.00 37.60 230 GLY A CA 1
ATOM 1465 C C . GLY A 1 203 ? 27.731 9.351 68.994 1.00 37.70 230 GLY A C 1
ATOM 1466 O O . GLY A 1 203 ? 28.843 9.433 68.466 1.00 37.70 230 GLY A O 1
ATOM 1467 N N . ILE A 1 204 ? 26.788 10.246 68.739 1.00 37.99 231 ILE A N 1
ATOM 1468 C CA . ILE A 1 204 ? 27.099 11.275 67.721 1.00 39.11 231 ILE A CA 1
ATOM 1469 C C . ILE A 1 204 ? 28.340 12.117 68.060 1.00 39.74 231 ILE A C 1
ATOM 1470 O O . ILE A 1 204 ? 29.024 12.594 67.164 1.00 40.12 231 ILE A O 1
ATOM 1475 N N . SER A 1 205 ? 28.615 12.303 69.350 1.00 41.25 232 SER A N 1
ATOM 1476 C CA . SER A 1 205 ? 29.838 12.981 69.787 1.00 42.42 232 SER A CA 1
ATOM 1477 C C . SER A 1 205 ? 30.808 11.987 70.444 1.00 43.11 232 SER A C 1
ATOM 1478 O O . SER A 1 205 ? 30.369 11.039 71.097 1.00 43.58 232 SER A O 1
ATOM 1481 N N . PRO A 1 206 ? 32.126 12.172 70.230 1.00 44.27 233 PRO A N 1
ATOM 1482 C CA . PRO A 1 206 ? 33.148 11.242 70.703 1.00 45.48 233 PRO A CA 1
ATOM 1483 C C . PRO A 1 206 ? 33.182 11.056 72.212 1.00 46.95 233 PRO A C 1
ATOM 1484 O O . PRO A 1 206 ? 33.717 10.057 72.692 1.00 47.73 233 PRO A O 1
ATOM 1488 N N . GLU A 1 207 ? 32.630 12.005 72.960 1.00 48.00 234 GLU A N 1
ATOM 1489 C CA . GLU A 1 207 ? 32.607 11.881 74.407 1.00 49.03 234 GLU A CA 1
ATOM 1490 C C . GLU A 1 207 ? 31.409 11.083 74.939 1.00 48.26 234 GLU A C 1
ATOM 1491 O O . GLU A 1 207 ? 31.288 10.874 76.147 1.00 48.24 234 GLU A O 1
ATO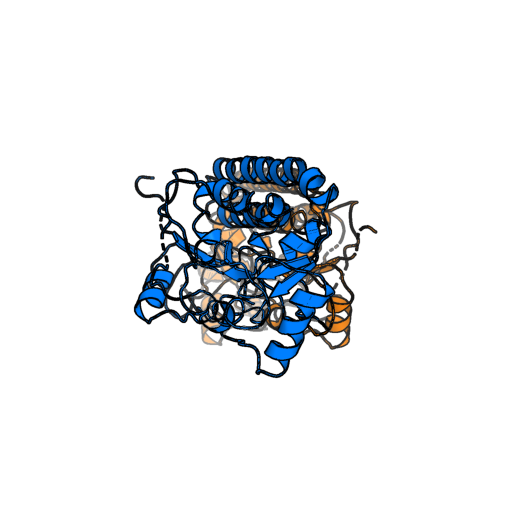M 1497 N N . GLN A 1 208 ? 30.537 10.609 74.049 1.00 47.25 235 GLN A N 1
ATOM 1498 C CA . GLN A 1 208 ? 29.560 9.601 74.453 1.00 46.43 235 GLN A CA 1
ATOM 1499 C C . GLN A 1 208 ? 30.155 8.206 74.244 1.00 46.26 235 GLN A C 1
ATOM 1500 O O . GLN A 1 208 ? 29.804 7.500 73.297 1.00 45.46 235 GLN A O 1
ATOM 1506 N N . GLU A 1 209 ? 31.049 7.835 75.162 1.00 46.66 236 GLU A N 1
ATOM 1507 C CA . GLU A 1 209 ? 31.741 6.544 75.176 1.00 47.69 236 GLU A CA 1
ATOM 1508 C C . GLU A 1 209 ? 30.835 5.445 75.736 1.00 47.65 236 GLU A C 1
ATOM 1509 O O . GLU A 1 209 ? 30.016 5.738 76.601 1.00 47.61 236 GLU A O 1
ATOM 1515 N N . PRO A 1 210 ? 30.995 4.186 75.256 1.00 48.32 237 PRO A N 1
ATOM 1516 C CA . PRO A 1 210 ? 30.175 2.964 75.489 1.00 49.63 237 PRO A CA 1
ATOM 1517 C C . PRO A 1 210 ? 29.557 2.676 76.886 1.00 51.36 237 PRO A C 1
ATOM 1518 O O . PRO A 1 210 ? 28.528 3.276 77.185 1.00 52.69 237 PRO A O 1
ATOM 1522 N N . SER A 1 211 ? 30.080 1.742 77.689 1.00 52.86 238 SER A N 1
ATOM 1523 C CA . SER A 1 211 ? 29.520 1.537 79.051 1.00 54.35 238 SER A CA 1
ATOM 1524 C C . SER A 1 211 ? 30.304 0.801 80.168 1.00 55.47 238 SER A C 1
ATOM 1525 O O . SER A 1 211 ? 30.567 1.420 81.194 1.00 55.95 238 SER A O 1
ATOM 1528 N N . PRO A 1 212 ? 30.733 -0.480 79.996 1.00 56.02 239 PRO A N 1
ATOM 1529 C CA . PRO A 1 212 ? 30.979 -1.471 78.935 1.00 56.03 239 PRO A CA 1
ATOM 1530 C C . PRO A 1 212 ? 29.975 -2.605 78.660 1.00 55.81 239 PRO A C 1
ATOM 1531 O O . PRO A 1 212 ? 30.368 -3.614 78.069 1.00 55.76 239 PRO A O 1
ATOM 1535 N N . ARG A 1 213 ? 28.719 -2.474 79.065 1.00 55.54 240 ARG A N 1
ATOM 1536 C CA . ARG A 1 213 ? 27.676 -3.333 78.502 1.00 55.43 240 ARG A CA 1
ATOM 1537 C C . ARG A 1 213 ? 27.540 -3.064 76.992 1.00 54.96 240 ARG A C 1
ATOM 1538 O O . ARG A 1 213 ? 27.365 -3.995 76.205 1.00 54.75 240 ARG A O 1
ATOM 1546 N N . GLN A 1 214 ? 27.610 -1.790 76.595 1.00 54.21 241 GLN A N 1
ATOM 1547 C CA . GLN A 1 214 ? 27.547 -1.419 75.180 1.00 53.84 241 GLN A CA 1
ATOM 1548 C C . GLN A 1 214 ? 28.747 -2.009 74.466 1.00 53.47 241 GLN A C 1
ATOM 1549 O O . GLN A 1 214 ? 28.613 -2.591 73.399 1.00 53.60 241 GLN A O 1
ATOM 1555 N N . LEU A 1 215 ? 29.912 -1.881 75.083 1.00 53.29 242 LEU A N 1
ATOM 1556 C CA . LEU A 1 215 ? 31.123 -2.512 74.602 1.00 53.64 242 LEU A CA 1
ATOM 1557 C C . LEU A 1 215 ? 31.007 -4.010 74.339 1.00 54.12 242 LEU A C 1
ATOM 1558 O O . LEU A 1 215 ? 31.576 -4.516 73.377 1.00 54.48 242 LEU A O 1
ATOM 1563 N N . THR A 1 216 ? 30.289 -4.715 75.206 1.00 54.74 243 THR A N 1
ATOM 1564 C CA . THR A 1 216 ? 30.082 -6.148 75.053 1.00 55.54 243 THR A CA 1
ATOM 1565 C C . THR A 1 216 ? 29.193 -6.442 73.837 1.00 56.22 243 THR A C 1
ATOM 1566 O O . THR A 1 216 ? 29.498 -7.332 73.047 1.00 56.14 243 THR A O 1
ATOM 1570 N N . GLU A 1 217 ? 28.115 -5.673 73.689 1.00 56.87 244 GLU A N 1
ATOM 1571 C CA . GLU A 1 217 ? 27.240 -5.754 72.522 1.00 57.49 244 GLU A CA 1
ATOM 1572 C C . GLU A 1 217 ? 27.995 -5.471 71.230 1.00 57.79 244 GLU A C 1
ATOM 1573 O O . GLU A 1 217 ? 27.959 -6.282 70.299 1.00 58.05 244 GLU A O 1
ATOM 1579 N N . ILE A 1 218 ? 28.675 -4.322 71.162 1.00 58.23 245 ILE A N 1
ATOM 1580 C CA . ILE A 1 218 ? 29.400 -3.978 69.944 1.00 58.30 245 ILE A CA 1
ATOM 1581 C C . ILE A 1 218 ? 30.419 -5.083 69.679 1.00 59.13 245 ILE A C 1
ATOM 1582 O O . ILE A 1 218 ? 30.634 -5.443 68.530 1.00 59.34 245 ILE A O 1
ATOM 1587 N N . GLN A 1 219 ? 31.006 -5.633 70.742 1.00 60.32 246 GLN A N 1
ATOM 1588 C CA . GLN A 1 219 ? 31.961 -6.742 70.627 1.00 61.84 246 GLN A CA 1
ATOM 1589 C C . GLN A 1 219 ? 31.427 -7.899 69.799 1.00 62.15 246 GLN A C 1
ATOM 1590 O O . GLN A 1 219 ? 32.169 -8.502 69.028 1.00 62.70 246 GLN A O 1
ATOM 1596 N N . GLU A 1 220 ? 30.141 -8.204 69.969 1.00 62.47 247 GLU A N 1
ATOM 1597 C CA . GLU A 1 220 ? 29.510 -9.371 69.353 1.00 62.71 247 GLU A CA 1
ATOM 1598 C C . GLU A 1 220 ? 28.889 -9.026 68.027 1.00 61.94 247 GLU A C 1
ATOM 1599 O O . GLU A 1 220 ? 28.686 -9.897 67.182 1.00 62.04 247 GLU A O 1
ATOM 1605 N N . PHE A 1 221 ? 28.592 -7.739 67.869 1.00 60.67 248 PHE A N 1
ATOM 1606 C CA . PHE A 1 221 ? 28.195 -7.147 66.610 1.00 59.13 248 PHE A CA 1
ATOM 1607 C C . PHE A 1 221 ? 29.280 -7.334 65.555 1.00 58.96 248 PHE A C 1
ATOM 1608 O O . PHE A 1 221 ? 28.995 -7.610 64.389 1.00 58.74 248 PHE A O 1
ATOM 1616 N N . VAL A 1 222 ? 30.525 -7.155 65.982 1.00 59.14 249 VAL A N 1
ATOM 1617 C CA . VAL A 1 222 ? 31.704 -7.362 65.155 1.00 59.57 249 VAL A CA 1
ATOM 1618 C C . VAL A 1 222 ? 31.733 -8.814 64.682 1.00 60.61 249 VAL A C 1
ATOM 1619 O O . VAL A 1 222 ? 32.138 -9.109 63.549 1.00 60.48 249 VAL A O 1
ATOM 1623 N N . LYS A 1 223 ? 31.284 -9.707 65.565 1.00 61.74 250 LYS A N 1
ATOM 1624 C CA . LYS A 1 223 ? 31.255 -11.132 65.293 1.00 62.96 250 LYS A CA 1
ATOM 1625 C C . LYS A 1 223 ? 30.037 -11.517 64.439 1.00 62.92 250 LYS A C 1
ATOM 1626 O O . LYS A 1 223 ? 30.196 -12.076 63.364 1.00 62.83 250 LYS A O 1
ATOM 1632 N N . THR A 1 224 ? 28.835 -11.213 64.927 1.00 63.08 251 THR A N 1
ATOM 1633 C CA . THR A 1 224 ? 27.578 -11.459 64.202 1.00 62.94 251 THR A CA 1
ATOM 1634 C C . THR A 1 224 ? 27.631 -11.030 62.742 1.00 61.72 251 THR A C 1
ATOM 1635 O O . THR A 1 224 ? 27.382 -11.831 61.842 1.00 62.10 251 THR A O 1
ATOM 1639 N N . TYR A 1 225 ? 27.928 -9.750 62.528 1.00 59.29 252 TYR A N 1
ATOM 1640 C CA . TYR A 1 225 ? 27.947 -9.160 61.193 1.00 55.62 252 TYR A CA 1
ATOM 1641 C C . TYR A 1 225 ? 29.302 -9.376 60.547 1.00 52.07 252 TYR A C 1
ATOM 1642 O O . TYR A 1 225 ? 29.533 -9.005 59.390 1.00 51.73 252 TYR A O 1
ATOM 1651 N N . LYS A 1 226 ? 30.186 -9.999 61.318 1.00 49.78 253 LYS A N 1
ATOM 1652 C CA . LYS A 1 226 ? 31.453 -10.534 60.819 1.00 48.53 253 LYS A CA 1
ATOM 1653 C C . LYS A 1 226 ? 32.329 -9.453 60.251 1.00 47.46 253 LYS A C 1
ATOM 1654 O O . LYS A 1 226 ? 32.546 -9.420 59.052 1.00 46.58 253 LYS A O 1
ATOM 1656 N N . VAL A 1 227 ? 32.806 -8.568 61.130 1.00 47.95 254 VAL A N 1
ATOM 1657 C CA . VAL A 1 227 ? 33.488 -7.322 60.740 1.00 49.51 254 VAL A CA 1
ATOM 1658 C C . VAL A 1 227 ? 34.963 -7.454 61.071 1.00 48.51 254 VAL A C 1
ATOM 1659 O O . VAL A 1 227 ? 35.322 -8.053 62.088 1.00 49.23 254 VAL A O 1
ATOM 1663 N N . LYS A 1 228 ? 35.801 -6.874 60.222 1.00 48.30 255 LYS A N 1
ATOM 1664 C CA . LYS A 1 228 ? 37.203 -7.255 60.126 1.00 48.13 255 LYS A CA 1
ATOM 1665 C C . LYS A 1 228 ? 38.107 -6.101 60.503 1.00 48.63 255 LYS A C 1
ATOM 1666 O O . LYS A 1 228 ? 39.210 -6.299 61.005 1.00 47.81 255 LYS A O 1
ATOM 1672 N N . THR A 1 229 ? 37.620 -4.890 60.255 1.00 50.74 256 THR A N 1
ATOM 1673 C CA . THR A 1 229 ? 38.363 -3.675 60.508 1.00 54.35 256 THR A CA 1
ATOM 1674 C C . THR A 1 229 ? 37.482 -2.767 61.351 1.00 55.16 256 THR A C 1
ATOM 1675 O O . THR A 1 229 ? 36.330 -2.529 61.011 1.00 55.52 256 THR A O 1
ATOM 1679 N N . ILE A 1 230 ? 38.014 -2.294 62.470 1.00 55.59 257 ILE A N 1
ATOM 1680 C CA . ILE A 1 230 ? 37.400 -1.170 63.145 1.00 55.33 257 ILE A CA 1
ATOM 1681 C C . ILE A 1 230 ? 38.089 0.072 62.577 1.00 54.86 257 ILE A C 1
ATOM 1682 O O . ILE A 1 230 ? 39.315 0.092 62.420 1.00 54.69 257 ILE A O 1
ATOM 1687 N N . PHE A 1 231 ? 37.298 1.070 62.200 1.00 53.89 258 PHE A N 1
ATOM 1688 C CA . PHE A 1 231 ? 37.842 2.292 61.629 1.00 53.54 258 PHE A CA 1
ATOM 1689 C C . PHE A 1 231 ? 38.049 3.379 62.696 1.00 54.26 258 PHE A C 1
ATOM 1690 O O . PHE A 1 231 ? 37.090 3.989 63.170 1.00 53.82 258 PHE A O 1
ATOM 1698 N N . THR A 1 232 ? 39.306 3.615 63.071 1.00 55.61 259 THR A N 1
ATOM 1699 C CA . THR A 1 232 ? 39.630 4.698 63.989 1.00 57.31 259 THR A CA 1
ATOM 1700 C C . THR A 1 232 ? 39.917 5.971 63.228 1.00 58.06 259 THR A C 1
ATOM 1701 O O . THR A 1 232 ? 39.876 5.988 62.005 1.00 57.60 259 THR A O 1
ATOM 1705 N N . GLU A 1 233 ? 40.174 7.041 63.973 1.00 59.96 260 GLU A N 1
ATOM 1706 C CA . GLU A 1 233 ? 40.798 8.242 63.432 1.00 62.25 260 GLU A CA 1
ATOM 1707 C C . GLU A 1 233 ? 42.221 8.349 63.976 1.00 63.99 260 GLU A C 1
ATOM 1708 O O . GLU A 1 233 ? 42.691 7.479 64.712 1.00 63.97 260 GLU A O 1
ATOM 1714 N N . SER A 1 234 ? 42.916 9.413 63.592 1.00 66.99 261 SER A N 1
ATOM 1715 C CA . SER A 1 234 ? 44.178 9.768 64.239 1.00 69.68 261 SER A CA 1
ATOM 1716 C C . SER A 1 234 ? 43.798 10.226 65.634 1.00 70.94 261 SER A C 1
ATOM 1717 O O . SER A 1 234 ? 44.057 9.525 66.620 1.00 70.97 261 SER A O 1
ATOM 1720 N N . ASN A 1 235 ? 43.188 11.419 65.671 1.00 72.30 262 ASN A N 1
ATOM 1721 C CA . ASN A 1 235 ? 42.418 11.954 66.793 1.00 73.04 262 ASN A CA 1
ATOM 1722 C C . ASN A 1 235 ? 42.378 10.946 67.930 1.00 73.49 262 ASN A C 1
ATOM 1723 O O . ASN A 1 235 ? 41.393 10.213 68.107 1.00 73.07 262 ASN A O 1
ATOM 1728 N N . ALA A 1 236 ? 43.484 10.964 68.689 1.00 74.21 263 ALA A N 1
ATOM 1729 C CA . ALA A 1 236 ? 43.974 9.854 69.522 1.00 74.49 263 ALA A CA 1
ATOM 1730 C C . ALA A 1 236 ? 42.935 9.215 70.398 1.00 74.24 263 ALA A C 1
ATOM 1731 O O . ALA A 1 236 ? 42.900 7.990 70.510 1.00 74.50 263 ALA A O 1
ATOM 1733 N N . SER A 1 237 ? 42.093 10.052 71.000 1.00 73.09 264 SER A N 1
ATOM 1734 C CA . SER A 1 237 ? 41.070 9.618 71.944 1.00 71.81 264 SER A CA 1
ATOM 1735 C C . SER A 1 237 ? 40.066 8.573 71.409 1.00 70.51 264 SER A C 1
ATOM 1736 O O . SER A 1 237 ? 38.849 8.789 71.410 1.00 70.43 264 SER A O 1
ATOM 1739 N N . SER A 1 238 ? 40.598 7.452 70.928 1.00 68.47 265 SER A N 1
ATOM 1740 C CA . SER A 1 238 ? 39.971 6.157 71.180 1.00 66.58 265 SER A CA 1
ATOM 1741 C C . SER A 1 238 ? 40.999 5.056 71.396 1.00 65.94 265 SER A C 1
ATOM 1742 O O . SER A 1 238 ? 41.432 4.367 70.472 1.00 65.39 265 SER A O 1
ATOM 1745 N N . LYS A 1 239 ? 41.396 4.950 72.654 1.00 65.68 266 LYS A N 1
ATOM 1746 C CA . LYS A 1 239 ? 41.928 3.733 73.191 1.00 66.06 266 LYS A CA 1
ATOM 1747 C C . LYS A 1 239 ? 40.777 2.739 73.188 1.00 65.32 266 LYS A C 1
ATOM 1748 O O . LYS A 1 239 ? 40.956 1.561 72.898 1.00 65.39 266 LYS A O 1
ATOM 1754 N N . VAL A 1 240 ? 39.579 3.231 73.476 1.00 64.46 267 VAL A N 1
ATOM 1755 C CA . VAL A 1 240 ? 38.407 2.369 73.587 1.00 64.12 267 VAL A CA 1
ATOM 1756 C C . VAL A 1 240 ? 38.119 1.586 72.282 1.00 63.94 267 VAL A C 1
ATOM 1757 O O . VAL A 1 240 ? 37.478 0.533 72.312 1.00 63.33 267 VAL A O 1
ATOM 1761 N N . ALA A 1 241 ? 38.658 2.084 71.166 1.00 64.48 268 ALA A N 1
ATOM 1762 C CA . ALA A 1 241 ? 38.718 1.337 69.906 1.00 65.42 268 ALA A CA 1
ATOM 1763 C C . ALA A 1 241 ? 39.915 0.389 69.877 1.00 66.48 268 ALA A C 1
ATOM 1764 O O . ALA A 1 241 ? 39.724 -0.813 69.834 1.00 66.90 268 ALA A O 1
ATOM 1766 N N . GLU A 1 242 ? 41.142 0.917 69.904 1.00 68.15 269 GLU A N 1
ATOM 1767 C CA . GLU A 1 242 ? 42.340 0.079 70.022 1.00 69.77 269 GLU A CA 1
ATOM 1768 C C . GLU A 1 242 ? 42.020 -1.193 70.795 1.00 70.47 269 GLU A C 1
ATOM 1769 O O . GLU A 1 242 ? 42.269 -2.307 70.329 1.00 70.91 269 GLU A O 1
ATOM 1775 N N . THR A 1 243 ? 41.442 -1.009 71.977 1.00 71.10 270 THR A N 1
ATOM 1776 C CA . THR A 1 243 ? 41.161 -2.099 72.901 1.00 71.83 270 THR A CA 1
ATOM 1777 C C . THR A 1 243 ? 39.887 -2.866 72.488 1.00 72.35 270 THR A C 1
ATOM 1778 O O . THR A 1 243 ? 39.002 -3.141 73.303 1.00 72.56 270 THR A O 1
ATOM 1782 N N . LEU A 1 244 ? 39.827 -3.213 71.204 1.00 73.28 271 LEU A N 1
ATOM 1783 C CA . LEU A 1 244 ? 38.663 -3.843 70.577 1.00 74.37 271 LEU A CA 1
ATOM 1784 C C . LEU A 1 244 ? 39.173 -4.765 69.486 1.00 75.80 271 LEU A C 1
ATOM 1785 O O . LEU A 1 244 ? 38.537 -5.758 69.136 1.00 75.71 271 LEU A O 1
ATOM 1790 N N . VAL A 1 245 ? 40.314 -4.389 68.922 1.00 78.06 272 VAL A N 1
ATOM 1791 C CA . VAL A 1 245 ? 41.208 -5.347 68.318 1.00 80.20 272 VAL A CA 1
ATOM 1792 C C . VAL A 1 245 ? 41.734 -6.072 69.543 1.00 81.37 272 VAL A C 1
ATOM 1793 O O . VAL A 1 245 ? 41.632 -7.295 69.656 1.00 81.70 272 VAL A O 1
ATOM 1797 N N . LYS A 1 246 ? 42.251 -5.274 70.481 1.00 82.53 273 LYS A N 1
ATOM 1798 C CA . LYS A 1 246 ? 42.839 -5.746 71.738 1.00 83.22 273 LYS A CA 1
ATOM 1799 C C . LYS A 1 246 ? 41.792 -6.373 72.677 1.00 83.47 273 LYS A C 1
ATOM 1800 O O . LYS A 1 246 ? 41.854 -6.222 73.909 1.00 83.49 273 LYS A O 1
ATOM 1806 N N . SER A 1 247 ? 40.829 -7.057 72.060 1.00 84.03 274 SER A N 1
ATOM 1807 C CA . SER A 1 247 ? 39.875 -7.930 72.733 1.00 85.14 274 SER A CA 1
ATOM 1808 C C . SER A 1 247 ? 39.571 -9.056 71.744 1.00 86.49 274 SER A C 1
ATOM 1809 O O . SER A 1 247 ? 40.505 -9.660 71.201 1.00 86.71 274 SER A O 1
ATOM 1812 N N . THR A 1 248 ? 38.289 -9.333 71.497 1.00 88.23 275 THR A N 1
ATOM 1813 C CA . THR A 1 248 ? 37.903 -10.326 70.493 1.00 89.84 275 THR A CA 1
ATOM 1814 C C . THR A 1 248 ? 38.044 -9.710 69.092 1.00 90.10 275 THR A C 1
ATOM 1815 O O . THR A 1 248 ? 37.807 -8.510 68.900 1.00 90.25 275 THR A O 1
ATOM 1819 N N . GLY A 1 249 ? 38.467 -10.528 68.131 1.00 90.14 276 GLY A N 1
ATOM 1820 C CA . GLY A 1 249 ? 38.648 -10.071 66.762 1.00 90.00 276 GLY A CA 1
ATOM 1821 C C . GLY A 1 249 ? 39.988 -9.426 66.460 1.00 89.63 276 GLY A C 1
ATOM 1822 O O . GLY A 1 249 ? 40.937 -9.522 67.249 1.00 89.52 276 GLY A O 1
ATOM 1823 N N . VAL A 1 250 ? 40.044 -8.768 65.299 1.00 89.11 277 VAL A N 1
ATOM 1824 C CA . VAL A 1 250 ? 41.274 -8.213 64.716 1.00 88.32 277 VAL A CA 1
ATOM 1825 C C . VAL A 1 250 ? 40.986 -6.956 63.862 1.00 86.14 277 VAL A C 1
ATOM 1826 O O . VAL A 1 250 ? 39.824 -6.604 63.638 1.00 85.92 277 VAL A O 1
ATOM 1830 N N . GLY A 1 251 ? 42.049 -6.282 63.414 1.00 83.34 278 GLY A N 1
ATOM 1831 C CA . GLY A 1 251 ? 41.979 -5.308 62.315 1.00 79.68 278 GLY A CA 1
ATOM 1832 C C . GLY A 1 251 ? 41.634 -3.858 62.617 1.00 77.24 278 GLY A C 1
ATOM 1833 O O . GLY A 1 251 ? 40.525 -3.562 63.057 1.00 77.10 278 GLY A O 1
ATOM 1834 N N . LEU A 1 252 ? 42.580 -2.956 62.336 1.00 74.69 279 LEU A N 1
ATOM 1835 C CA . LEU A 1 252 ? 42.419 -1.504 62.544 1.00 72.05 279 LEU A CA 1
ATOM 1836 C C . LEU A 1 252 ? 42.809 -0.644 61.335 1.00 70.45 279 LEU A C 1
ATOM 1837 O O . LEU A 1 252 ? 43.939 -0.710 60.854 1.00 70.32 279 LEU A O 1
ATOM 1842 N N . LYS A 1 253 ? 41.865 0.167 60.859 1.00 68.15 280 LYS A N 1
ATOM 1843 C CA . LYS A 1 253 ? 42.134 1.185 59.832 1.00 65.67 280 LYS A CA 1
ATOM 1844 C C . LYS A 1 253 ? 41.457 2.505 60.169 1.00 62.10 280 LYS A C 1
ATOM 1845 O O . LYS A 1 253 ? 40.402 2.526 60.783 1.00 61.38 280 LYS A O 1
ATOM 1851 N N . THR A 1 254 ? 42.091 3.597 59.759 1.00 58.06 281 THR A N 1
ATOM 1852 C CA . THR A 1 254 ? 41.615 4.934 60.073 1.00 54.06 281 THR A CA 1
ATOM 1853 C C . THR A 1 254 ? 40.758 5.513 58.960 1.00 50.76 281 THR A C 1
ATOM 1854 O O . THR A 1 254 ? 41.105 5.398 57.792 1.00 50.02 281 THR A O 1
ATOM 1858 N N . LEU A 1 255 ? 39.646 6.141 59.355 1.00 47.25 282 LEU A N 1
ATOM 1859 C CA . LEU A 1 255 ? 38.639 6.683 58.441 1.00 43.57 282 LEU A CA 1
ATOM 1860 C C . LEU A 1 255 ? 38.278 8.102 58.922 1.00 42.23 282 LEU A C 1
ATOM 1861 O O . LEU A 1 255 ? 37.824 8.256 60.060 1.00 42.44 282 LEU A O 1
ATOM 1866 N N . ASN A 1 256 ? 38.463 9.122 58.077 1.00 40.21 283 ASN A N 1
ATOM 1867 C CA . ASN A 1 256 ? 38.267 10.536 58.469 1.00 39.34 283 ASN A CA 1
ATOM 1868 C C . ASN A 1 256 ? 36.812 11.059 58.355 1.00 38.30 283 ASN A C 1
ATOM 1869 O O . ASN A 1 256 ? 36.221 11.076 57.260 1.00 37.46 283 ASN A O 1
ATOM 1874 N N . PRO A 1 257 ? 36.248 11.508 59.487 1.00 37.27 284 PRO A N 1
ATOM 1875 C CA . PRO A 1 257 ? 34.924 12.120 59.476 1.00 36.74 284 PRO A CA 1
ATOM 1876 C C . PRO A 1 257 ? 35.018 13.621 59.129 1.00 37.41 284 PRO A C 1
ATOM 1877 O O . PRO A 1 257 ? 33.989 14.335 59.162 1.00 37.29 284 PRO A O 1
ATOM 1881 N N . LEU A 1 258 ? 36.238 14.068 58.795 1.00 36.70 285 LEU A N 1
ATOM 1882 C CA . LEU A 1 258 ? 36.557 15.440 58.381 1.00 37.90 285 LEU A CA 1
ATOM 1883 C C . LEU A 1 258 ? 36.273 16.543 59.398 1.00 39.94 285 LEU A C 1
ATOM 1884 O O . LEU A 1 258 ? 36.129 17.705 59.054 1.00 39.87 285 LEU A O 1
ATOM 1889 N N . GLU A 1 259 ? 36.236 16.170 60.662 1.00 43.40 286 GLU A N 1
ATOM 1890 C CA . GLU A 1 259 ? 36.033 17.119 61.736 1.00 46.53 286 GLU A CA 1
ATOM 1891 C C . GLU A 1 259 ? 37.284 17.951 62.032 1.00 49.59 286 GLU A C 1
ATOM 1892 O O . GLU A 1 259 ? 37.187 19.149 62.313 1.00 49.49 286 GLU A O 1
ATOM 1898 N N . SER A 1 260 ? 38.448 17.301 61.990 1.00 53.36 287 SER A N 1
ATOM 1899 C CA . SER A 1 260 ? 39.729 17.993 61.880 1.00 56.71 287 SER A CA 1
ATOM 1900 C C . SER A 1 260 ? 40.021 18.167 60.397 1.00 59.10 287 SER A C 1
ATOM 1901 O O . SER A 1 260 ? 39.371 17.551 59.538 1.00 59.32 287 SER A O 1
ATOM 1904 N N . ASP A 1 261 ? 40.993 19.009 60.086 1.00 62.29 288 ASP A N 1
ATOM 1905 C CA . ASP A 1 261 ? 41.483 19.085 58.722 1.00 65.71 288 ASP A CA 1
ATOM 1906 C C . ASP A 1 261 ? 42.802 18.346 58.608 1.00 67.18 288 ASP A C 1
ATOM 1907 O O . ASP A 1 261 ? 43.663 18.484 59.477 1.00 66.93 288 ASP A O 1
ATOM 1912 N N . PRO A 1 262 ? 42.949 17.535 57.543 1.00 69.13 289 PRO A N 1
ATOM 1913 C CA . PRO A 1 262 ? 44.114 16.665 57.318 1.00 71.36 289 PRO A CA 1
ATOM 1914 C C . PRO A 1 262 ? 45.324 17.434 56.787 1.00 74.26 289 PRO A C 1
ATOM 1915 O O . PRO A 1 262 ? 46.313 16.832 56.347 1.00 74.81 289 PRO A O 1
ATOM 1919 N N . GLN A 1 263 ? 45.271 18.753 56.936 1.00 77.61 290 GLN A N 1
ATOM 1920 C CA . GLN A 1 263 ? 45.575 19.653 55.827 1.00 80.53 290 GLN A CA 1
ATOM 1921 C C . GLN A 1 263 ? 45.839 19.042 54.447 1.00 82.17 290 GLN A C 1
ATOM 1922 O O . GLN A 1 263 ? 44.891 18.954 53.650 1.00 82.51 290 GLN A O 1
ATOM 1928 N N . ASN A 1 264 ? 47.070 18.606 54.169 1.00 83.39 291 ASN A N 1
ATOM 1929 C CA . ASN A 1 264 ? 47.461 18.257 52.801 1.00 84.45 291 ASN A CA 1
ATOM 1930 C C . ASN A 1 264 ? 47.093 19.407 51.843 1.00 85.31 291 ASN A C 1
ATOM 1931 O O . ASN A 1 264 ? 46.913 20.544 52.284 1.00 85.83 291 ASN A O 1
ATOM 1936 N N . ASP A 1 265 ? 46.988 19.127 50.549 1.00 85.37 292 ASP A N 1
ATOM 1937 C CA . ASP A 1 265 ? 46.500 20.121 49.597 1.00 84.69 292 ASP A CA 1
ATOM 1938 C C . ASP A 1 265 ? 45.014 19.911 49.321 1.00 81.39 292 ASP A C 1
ATOM 1939 O O . ASP A 1 265 ? 44.244 20.875 49.253 1.00 81.38 292 ASP A O 1
ATOM 1944 N N . LYS A 1 266 ? 44.637 18.637 49.208 1.00 76.51 293 LYS A N 1
ATOM 1945 C CA . LYS A 1 266 ? 43.343 18.167 48.690 1.00 71.79 293 LYS A CA 1
ATOM 1946 C C . LYS A 1 266 ? 42.134 19.070 48.942 1.00 68.79 293 LYS A C 1
ATOM 1947 O O . LYS A 1 266 ? 42.048 19.754 49.960 1.00 68.15 293 LYS A O 1
ATOM 1953 N N . THR A 1 267 ? 41.205 19.039 47.987 1.00 65.27 294 THR A N 1
ATOM 1954 C CA . THR A 1 267 ? 39.949 19.784 48.016 1.00 61.99 294 THR A CA 1
ATOM 1955 C C . THR A 1 267 ? 39.094 19.209 49.157 1.00 59.56 294 THR A C 1
ATOM 1956 O O . THR A 1 267 ? 39.572 18.350 49.888 1.00 59.10 294 THR A O 1
ATOM 1960 N N . TYR A 1 268 ? 37.858 19.670 49.346 1.00 56.76 295 TYR A N 1
ATOM 1961 C CA . TYR A 1 268 ? 36.985 19.000 50.323 1.00 54.28 295 TYR A CA 1
ATOM 1962 C C . TYR A 1 268 ? 36.528 17.659 49.767 1.00 54.05 295 TYR A C 1
ATOM 1963 O O . TYR A 1 268 ? 36.740 16.613 50.389 1.00 53.60 295 TYR A O 1
ATOM 1972 N N . LEU A 1 269 ? 35.915 17.704 48.585 1.00 54.17 296 LEU A N 1
ATOM 1973 C CA . LEU A 1 269 ? 35.405 16.520 47.917 1.00 54.69 296 LEU A CA 1
ATOM 1974 C C . LEU A 1 269 ? 36.481 15.470 47.636 1.00 54.74 296 LEU A C 1
ATOM 1975 O O . LEU A 1 269 ? 36.210 14.263 47.682 1.00 54.85 296 LEU A O 1
ATOM 1980 N N . GLU A 1 270 ? 37.697 15.935 47.373 1.00 54.84 297 GLU A N 1
ATOM 1981 C CA . GLU A 1 270 ? 38.860 15.071 47.242 1.00 54.96 297 GLU A CA 1
ATOM 1982 C C . GLU A 1 270 ? 39.155 14.281 48.526 1.00 53.90 297 GLU A C 1
ATOM 1983 O O . GLU A 1 270 ? 39.504 13.100 48.443 1.00 54.13 297 GLU A O 1
ATOM 1989 N N . ASN A 1 271 ? 39.002 14.919 49.697 1.00 51.94 298 ASN A N 1
ATOM 1990 C CA . ASN A 1 271 ? 39.134 14.234 51.001 1.00 50.38 298 ASN A CA 1
ATOM 1991 C C . ASN A 1 271 ? 37.950 13.318 51.353 1.00 49.71 298 ASN A C 1
ATOM 1992 O O . ASN A 1 271 ? 38.137 12.226 51.933 1.00 49.23 298 ASN A O 1
ATOM 1997 N N . LEU A 1 272 ? 36.734 13.783 51.044 1.00 48.85 299 LEU A N 1
ATOM 1998 C CA . LEU A 1 272 ? 35.545 12.946 51.175 1.00 48.50 299 LEU A CA 1
ATOM 1999 C C . LEU A 1 272 ? 35.743 11.679 50.349 1.00 49.77 299 LEU A C 1
ATOM 2000 O O . LEU A 1 272 ? 35.662 10.565 50.878 1.00 49.62 299 LEU A O 1
ATOM 2005 N N . GLU A 1 273 ? 36.055 11.865 49.066 1.00 51.67 300 GLU A N 1
ATOM 2006 C CA . GLU A 1 273 ? 36.301 10.758 48.167 1.00 54.25 300 GLU A CA 1
ATOM 2007 C C . GLU A 1 273 ? 37.383 9.823 48.679 1.00 55.21 300 GLU A C 1
ATOM 2008 O O . GLU A 1 273 ? 37.238 8.593 48.568 1.00 56.18 300 GLU A O 1
ATOM 2014 N N . GLU A 1 274 ? 38.471 10.378 49.217 1.00 55.75 301 GLU A N 1
ATOM 2015 C CA . GLU A 1 274 ? 39.580 9.533 49.680 1.00 56.15 301 GLU A CA 1
ATOM 2016 C C . GLU A 1 274 ? 39.137 8.559 50.784 1.00 55.64 301 GLU A C 1
ATOM 2017 O O . GLU A 1 274 ? 39.484 7.385 50.768 1.00 55.49 301 GLU A O 1
ATOM 2023 N N . ASN A 1 275 ? 38.364 9.051 51.741 1.00 55.58 302 ASN A N 1
ATOM 2024 C CA . ASN A 1 275 ? 37.823 8.173 52.765 1.00 55.41 302 ASN A CA 1
ATOM 2025 C C . ASN A 1 275 ? 36.712 7.300 52.209 1.00 55.54 302 ASN A C 1
ATOM 2026 O O . ASN A 1 275 ? 36.449 6.226 52.733 1.00 56.02 302 ASN A O 1
ATOM 2039 N N . SER A 1 277 ? 37.011 5.905 49.253 1.00 58.31 304 SER A N 1
ATOM 2040 C CA . SER A 1 277 ? 37.892 4.824 48.772 1.00 59.67 304 SER A CA 1
ATOM 2041 C C . SER A 1 277 ? 38.074 3.745 49.825 1.00 60.00 304 SER A C 1
ATOM 2042 O O . SER A 1 277 ? 37.657 2.593 49.659 1.00 60.19 304 SER A O 1
ATOM 2045 N N . ILE A 1 278 ? 38.732 4.150 50.904 1.00 60.23 305 ILE A N 1
ATOM 2046 C CA . ILE A 1 278 ? 39.063 3.292 52.024 1.00 60.26 305 ILE A CA 1
ATOM 2047 C C . ILE A 1 278 ? 37.874 2.401 52.386 1.00 59.98 305 ILE A C 1
ATOM 2048 O O . ILE A 1 278 ? 37.982 1.175 52.312 1.00 59.87 305 ILE A O 1
ATOM 2053 N N . LEU A 1 279 ? 36.738 3.015 52.710 1.00 59.83 306 LEU A N 1
ATOM 2054 C CA . LEU A 1 279 ? 35.531 2.274 53.092 1.00 60.36 306 LEU A CA 1
ATOM 2055 C C . LEU A 1 279 ? 35.053 1.259 52.033 1.00 61.63 306 LEU A C 1
ATOM 2056 O O . LEU A 1 279 ? 34.740 0.107 52.360 1.00 61.88 306 LEU A O 1
ATOM 2061 N N . ALA A 1 280 ? 34.993 1.684 50.774 1.00 63.40 307 ALA A N 1
ATOM 2062 C CA . ALA A 1 280 ? 34.586 0.791 49.690 1.00 65.25 307 ALA A CA 1
ATOM 2063 C C . ALA A 1 280 ? 35.632 -0.297 49.413 1.00 66.83 307 ALA A C 1
ATOM 2064 O O . ALA A 1 280 ? 35.266 -1.447 49.197 1.00 67.12 307 ALA A O 1
ATOM 2066 N N . GLU A 1 281 ? 36.921 0.057 49.441 1.00 68.73 308 GLU A N 1
ATOM 2067 C CA . GLU A 1 281 ? 38.006 -0.923 49.237 1.00 69.97 308 GLU A CA 1
ATOM 2068 C C . GLU A 1 281 ? 37.941 -2.060 50.260 1.00 69.57 308 GLU A C 1
ATOM 2069 O O . GLU A 1 281 ? 38.308 -3.201 49.963 1.00 70.05 308 GLU A O 1
ATOM 2073 N N . GLU A 1 282 ? 37.462 -1.732 51.457 1.00 67.30 309 GLU A N 1
ATOM 2074 C CA . GLU A 1 282 ? 37.235 -2.709 52.511 1.00 64.21 309 GLU A CA 1
ATOM 2075 C C . GLU A 1 282 ? 36.060 -3.649 52.168 1.00 61.68 309 GLU A C 1
ATOM 2076 O O . GLU A 1 282 ? 35.134 -3.776 52.969 1.00 60.35 309 GLU A O 1
ATOM 2080 N N . LEU A 1 283 ? 36.081 -4.288 50.990 1.00 59.88 310 LEU A N 1
ATOM 2081 C CA . LEU A 1 283 ? 34.986 -5.188 50.566 1.00 59.90 310 LEU A CA 1
ATOM 2082 C C . LEU A 1 283 ? 35.320 -6.076 49.345 1.00 59.87 310 LEU A C 1
ATOM 2083 O O . LEU A 1 283 ? 35.005 -5.734 48.184 1.00 59.72 310 LEU A O 1
ATOM 2088 N N . LYS B 1 9 ? -1.253 22.695 47.031 1.00 82.86 36 LYS B N 1
ATOM 2089 C CA . LYS B 1 9 ? -0.868 21.692 45.996 1.00 82.60 36 LYS B CA 1
ATOM 2090 C C . LYS B 1 9 ? 0.463 21.021 46.373 1.00 81.87 36 LYS B C 1
ATOM 2091 O O . LYS B 1 9 ? 0.474 20.048 47.125 1.00 82.02 36 LYS B O 1
ATOM 2097 N N . GLY B 1 10 ? 1.575 21.546 45.862 1.00 80.73 37 GLY B N 1
ATOM 2098 C CA . GLY B 1 10 ? 2.888 20.944 46.080 1.00 78.87 37 GLY B CA 1
ATOM 2099 C C . GLY B 1 10 ? 3.676 21.694 47.133 1.00 77.71 37 GLY B C 1
ATOM 2100 O O . GLY B 1 10 ? 4.661 22.368 46.807 1.00 77.63 37 GLY B O 1
ATOM 2109 N N . LYS B 1 12 ? 2.377 23.089 51.360 1.00 71.05 39 LYS B N 1
ATOM 2110 C CA . LYS B 1 12 ? 1.514 24.080 52.005 1.00 69.23 39 LYS B CA 1
ATOM 2111 C C . LYS B 1 12 ? 2.323 25.105 52.799 1.00 67.63 39 LYS B C 1
ATOM 2112 O O . LYS B 1 12 ? 3.040 24.752 53.748 1.00 67.74 39 LYS B O 1
ATOM 2118 N N . ILE B 1 13 ? 2.185 26.375 52.425 1.00 65.04 40 ILE B N 1
ATOM 2119 C CA . ILE B 1 13 ? 2.974 27.451 53.036 1.00 62.62 40 ILE B CA 1
ATOM 2120 C C . ILE B 1 13 ? 2.078 28.406 53.842 1.00 60.55 40 ILE B C 1
ATOM 2121 O O . ILE B 1 13 ? 1.033 28.860 53.356 1.00 60.33 40 ILE B O 1
ATOM 2126 N N . VAL B 1 14 ? 2.472 28.673 55.086 1.00 57.79 41 VAL B N 1
ATOM 2127 C CA . VAL B 1 14 ? 1.773 29.647 55.931 1.00 55.09 41 VAL B CA 1
ATOM 2128 C C . VAL B 1 14 ? 2.609 30.911 56.104 1.00 53.41 41 VAL B C 1
ATOM 2129 O O . VAL B 1 14 ? 3.846 30.875 56.139 1.00 52.49 41 VAL B O 1
ATOM 2133 N N . THR B 1 15 ? 1.888 32.018 56.233 1.00 51.84 42 THR B N 1
ATOM 2134 C CA . THR B 1 15 ? 2.392 33.378 56.041 1.00 50.37 42 THR B CA 1
ATOM 2135 C C . THR B 1 15 ? 1.998 34.289 57.224 1.00 49.73 42 THR B C 1
ATOM 2136 O O . THR B 1 15 ? 0.900 34.153 57.776 1.00 49.80 42 THR B O 1
ATOM 2140 N N . SER B 1 16 ? 2.880 35.219 57.594 1.00 48.98 43 SER B N 1
ATOM 2141 C CA . SER B 1 16 ? 2.640 36.199 58.681 1.00 48.43 43 SER B CA 1
ATOM 2142 C C . SER B 1 16 ? 1.598 37.267 58.368 1.00 47.75 43 SER B C 1
ATOM 2143 O O . SER B 1 16 ? 0.579 37.382 59.053 1.00 47.73 43 SER B O 1
ATOM 2146 N N . PHE B 1 17 ? 1.894 38.083 57.361 1.00 47.07 44 PHE B N 1
ATOM 2147 C CA . PHE B 1 17 ? 1.015 39.177 56.964 1.00 46.53 44 PHE B CA 1
ATOM 2148 C C . PHE B 1 17 ? 1.179 39.561 55.479 1.00 47.85 44 PHE B C 1
ATOM 2149 O O . PHE B 1 17 ? 1.897 38.891 54.724 1.00 47.70 44 PHE B O 1
ATOM 2157 N N . TYR B 1 18 ? 0.514 40.635 55.062 1.00 49.45 45 TYR B N 1
ATOM 2158 C CA . TYR B 1 18 ? 0.335 40.877 53.631 1.00 50.91 45 TYR B CA 1
ATOM 2159 C C . TYR B 1 18 ? 1.603 40.764 52.780 1.00 50.31 45 TYR B C 1
ATOM 2160 O O . TYR B 1 18 ? 1.631 39.938 51.865 1.00 50.31 45 TYR B O 1
ATOM 2169 N N . PRO B 1 19 ? 2.640 41.599 53.065 1.00 49.53 46 PRO B N 1
ATOM 2170 C CA . PRO B 1 19 ? 3.792 41.739 52.174 1.00 48.96 46 PRO B CA 1
ATOM 2171 C C . PRO B 1 19 ? 4.464 40.414 51.874 1.00 48.91 46 PRO B C 1
ATOM 2172 O O . PRO B 1 19 ? 4.982 40.203 50.774 1.00 48.57 46 PRO B O 1
ATOM 2176 N N . ILE B 1 20 ? 4.434 39.526 52.856 1.00 49.02 47 ILE B N 1
ATOM 2177 C CA . ILE B 1 20 ? 5.150 38.279 52.765 1.00 49.21 47 ILE B CA 1
ATOM 2178 C C . ILE B 1 20 ? 4.233 37.171 52.233 1.00 50.40 47 ILE B C 1
ATOM 2179 O O . ILE B 1 20 ? 4.712 36.199 51.666 1.00 51.21 47 ILE B O 1
ATOM 2184 N N . TYR B 1 21 ? 2.924 37.313 52.399 1.00 51.75 48 TYR B N 1
ATOM 2185 C CA . TYR B 1 21 ? 1.993 36.457 51.671 1.00 53.62 48 TYR B CA 1
ATOM 2186 C C . TYR B 1 21 ? 2.112 36.731 50.178 1.00 54.49 48 TYR B C 1
ATOM 2187 O O . TYR B 1 21 ? 2.282 35.819 49.376 1.00 53.96 48 TYR B O 1
ATOM 2196 N N . ALA B 1 22 ? 2.026 38.009 49.833 1.00 56.53 49 ALA B N 1
ATOM 2197 C CA . ALA B 1 22 ? 2.070 38.481 48.451 1.00 58.49 49 ALA B CA 1
ATOM 2198 C C . ALA B 1 22 ? 3.331 38.029 47.742 1.00 59.62 49 ALA B C 1
ATOM 2199 O O . ALA B 1 22 ? 3.253 37.385 46.700 1.00 60.38 49 ALA B O 1
ATOM 2209 N N . VAL B 1 24 ? 5.443 35.729 48.668 1.00 62.93 51 VAL B N 1
ATOM 2210 C CA . VAL B 1 24 ? 5.545 34.263 48.630 1.00 63.72 51 VAL B CA 1
ATOM 2211 C C . VAL B 1 24 ? 4.800 33.727 47.408 1.00 65.20 51 VAL B C 1
ATOM 2212 O O . VAL B 1 24 ? 5.382 33.036 46.570 1.00 65.24 51 VAL B O 1
ATOM 2216 N N . LYS B 1 25 ? 3.528 34.077 47.277 1.00 67.62 52 LYS B N 1
ATOM 2217 C CA . LYS B 1 25 ? 2.783 33.654 46.101 1.00 69.96 52 LYS B CA 1
ATOM 2218 C C . LYS B 1 25 ? 3.465 34.135 44.832 1.00 71.06 52 LYS B C 1
ATOM 2219 O O . LYS B 1 25 ? 3.803 33.328 43.992 1.00 71.36 52 LYS B O 1
ATOM 2225 N N . GLU B 1 26 ? 3.703 35.434 44.696 1.00 72.45 53 GLU B N 1
ATOM 2226 C CA . GLU B 1 26 ? 4.342 35.938 43.475 1.00 73.66 53 GLU B CA 1
ATOM 2227 C C . GLU B 1 26 ? 5.657 35.198 43.138 1.00 74.15 53 GLU B C 1
ATOM 2228 O O . GLU B 1 26 ? 5.978 35.001 41.959 1.00 74.15 53 GLU B O 1
ATOM 2234 N N . VAL B 1 27 ? 6.376 34.747 44.169 1.00 74.49 54 VAL B N 1
ATOM 2235 C CA . VAL B 1 27 ? 7.619 33.975 43.990 1.00 74.67 54 VAL B CA 1
ATOM 2236 C C . VAL B 1 27 ? 7.356 32.534 43.556 1.00 75.29 54 VAL B C 1
ATOM 2237 O O . VAL B 1 27 ? 7.943 32.057 42.587 1.00 75.22 54 VAL B O 1
ATOM 2241 N N . SER B 1 28 ? 6.492 31.835 44.286 1.00 76.30 55 SER B N 1
ATOM 2242 C CA . SER B 1 28 ? 6.118 30.487 43.900 1.00 77.51 55 SER B CA 1
ATOM 2243 C C . SER B 1 28 ? 5.082 30.550 42.763 1.00 79.05 55 SER B C 1
ATOM 2244 O O . SER B 1 28 ? 5.309 30.029 41.666 1.00 78.85 55 SER B O 1
ATOM 2247 N N . GLY B 1 29 ? 3.970 31.229 43.025 1.00 81.00 56 GLY B N 1
ATOM 2248 C CA . GLY B 1 29 ? 2.935 31.456 42.031 1.00 83.36 56 GLY B CA 1
ATOM 2249 C C . GLY B 1 29 ? 2.018 30.265 42.002 1.00 85.18 56 GLY B C 1
ATOM 2250 O O . GLY B 1 29 ? 1.464 29.871 43.036 1.00 85.44 56 GLY B O 1
ATOM 2251 N N . ASP B 1 30 ? 1.889 29.696 40.807 1.00 86.79 57 ASP B N 1
ATOM 2252 C CA . ASP B 1 30 ? 1.106 28.494 40.541 1.00 88.41 57 ASP B CA 1
ATOM 2253 C C . ASP B 1 30 ? 1.556 27.266 41.343 1.00 88.29 57 ASP B C 1
ATOM 2254 O O . ASP B 1 30 ? 0.774 26.337 41.547 1.00 88.43 57 ASP B O 1
ATOM 2259 N N . LEU B 1 31 ? 2.809 27.280 41.801 1.00 87.78 58 LEU B N 1
ATOM 2260 C CA . LEU B 1 31 ? 3.467 26.096 42.379 1.00 86.75 58 LEU B CA 1
ATOM 2261 C C . LEU B 1 31 ? 2.958 25.589 43.731 1.00 86.09 58 LEU B C 1
ATOM 2262 O O . LEU B 1 31 ? 3.047 24.386 44.004 1.00 86.00 58 LEU B O 1
ATOM 2267 N N . ASN B 1 32 ? 2.426 26.483 44.567 1.00 85.07 59 ASN B N 1
ATOM 2268 C CA . ASN B 1 32 ? 2.187 26.136 45.975 1.00 84.16 59 ASN B CA 1
ATOM 2269 C C . ASN B 1 32 ? 0.823 26.484 46.551 1.00 83.90 59 ASN B C 1
ATOM 2270 O O . ASN B 1 32 ? -0.038 27.019 45.858 1.00 83.75 59 ASN B O 1
ATOM 2275 N N . ASP B 1 33 ? 0.653 26.165 47.835 1.00 83.60 60 ASP B N 1
ATOM 2276 C CA . ASP B 1 33 ? -0.537 26.511 48.599 1.00 83.34 60 ASP B CA 1
ATOM 2277 C C . ASP B 1 33 ? -0.222 27.596 49.634 1.00 82.69 60 ASP B C 1
ATOM 2278 O O . ASP B 1 33 ? 0.169 27.291 50.760 1.00 82.65 60 ASP B O 1
ATOM 2283 N N . VAL B 1 34 ? -0.402 28.859 49.246 1.00 82.09 61 VAL B N 1
ATOM 2284 C CA . VAL B 1 34 ? -0.076 29.999 50.114 1.00 81.52 61 VAL B CA 1
ATOM 2285 C C . VAL B 1 34 ? -1.268 30.461 50.944 1.00 81.26 61 VAL B C 1
ATOM 2286 O O . VAL B 1 34 ? -2.305 30.836 50.406 1.00 81.22 61 VAL B O 1
ATOM 2290 N N . ARG B 1 35 ? -1.102 30.437 52.260 1.00 81.06 62 ARG B N 1
ATOM 2291 C CA . ARG B 1 35 ? -2.136 30.876 53.193 1.00 80.80 62 ARG B CA 1
ATOM 2292 C C . ARG B 1 35 ? -1.540 31.919 54.135 1.00 80.39 62 ARG B C 1
ATOM 2293 O O . ARG B 1 35 ? -0.320 32.005 54.285 1.00 80.28 62 ARG B O 1
ATOM 2309 N N . ILE B 1 37 ? -1.835 33.835 58.152 1.00 77.56 64 ILE B N 1
ATOM 2310 C CA . ILE B 1 37 ? -2.410 33.855 59.500 1.00 76.71 64 ILE B CA 1
ATOM 2311 C C . ILE B 1 37 ? -3.415 34.994 59.551 1.00 77.13 64 ILE B C 1
ATOM 2312 O O . ILE B 1 37 ? -3.046 36.161 59.441 1.00 77.05 64 ILE B O 1
ATOM 2317 N N . GLN B 1 38 ? -4.682 34.635 59.730 1.00 78.07 65 GLN B N 1
ATOM 2318 C CA . GLN B 1 38 ? -5.804 35.559 59.550 1.00 78.97 65 GLN B CA 1
ATOM 2319 C C . GLN B 1 38 ? -6.455 35.973 60.875 1.00 78.53 65 GLN B C 1
ATOM 2320 O O . GLN B 1 38 ? -7.601 35.589 61.169 1.00 78.65 65 GLN B O 1
ATOM 2326 N N . SER B 1 39 ? -5.710 36.752 61.660 1.00 77.54 66 SER B N 1
ATOM 2327 C CA . SER B 1 39 ? -6.212 37.365 62.885 1.00 76.36 66 SER B CA 1
ATOM 2328 C C . SER B 1 39 ? -6.569 38.836 62.642 1.00 75.76 66 SER B C 1
ATOM 2329 O O . SER B 1 39 ? -6.343 39.370 61.549 1.00 75.33 66 SER B O 1
ATOM 2332 N N . SER B 1 40 ? -7.118 39.474 63.676 1.00 75.10 67 SER B N 1
ATOM 2333 C CA . SER B 1 40 ? -7.756 40.792 63.567 1.00 74.34 67 SER B CA 1
ATOM 2334 C C . SER B 1 40 ? -6.943 41.892 64.292 1.00 73.05 67 SER B C 1
ATOM 2335 O O . SER B 1 40 ? -7.457 42.982 64.593 1.00 73.07 67 SER B O 1
ATOM 2338 N N . SER B 1 41 ? -5.666 41.589 64.548 1.00 70.56 68 SER B N 1
ATOM 2339 C CA . SER B 1 41 ? -4.737 42.480 65.243 1.00 67.69 68 SER B CA 1
ATOM 2340 C C . SER B 1 41 ? -3.575 42.801 64.305 1.00 65.23 68 SER B C 1
ATOM 2341 O O . SER B 1 41 ? -3.159 41.940 63.523 1.00 65.19 68 SER B O 1
ATOM 2344 N N . GLY B 1 42 ? -3.056 44.030 64.383 1.00 61.98 69 GLY B N 1
ATOM 2345 C CA . GLY B 1 42 ? -1.966 44.485 63.500 1.00 58.13 69 GLY B CA 1
ATOM 2346 C C . GLY B 1 42 ? -0.675 43.688 63.645 1.00 55.11 69 GLY B C 1
ATOM 2347 O O . GLY B 1 42 ? -0.443 43.085 64.693 1.00 55.12 69 GLY B O 1
ATOM 2348 N N . ILE B 1 43 ? 0.163 43.684 62.605 1.00 51.97 70 ILE B N 1
ATOM 2349 C CA . ILE B 1 43 ? 1.416 42.916 62.645 1.00 48.87 70 ILE B CA 1
ATOM 2350 C C . ILE B 1 43 ? 2.326 43.287 63.816 1.00 47.31 70 ILE B C 1
ATOM 2351 O O . ILE B 1 43 ? 3.049 42.440 64.327 1.00 47.13 70 ILE B O 1
ATOM 2356 N N . HIS B 1 44 ? 2.278 44.538 64.246 1.00 45.52 71 HIS B N 1
ATOM 2357 C CA . HIS B 1 44 ? 3.242 45.013 65.228 1.00 44.19 71 HIS B CA 1
ATOM 2358 C C . HIS B 1 44 ? 2.963 44.468 66.620 1.00 44.36 71 HIS B C 1
ATOM 2359 O O . HIS B 1 44 ? 3.893 44.185 67.372 1.00 43.68 71 HIS B O 1
ATOM 2366 N N . SER B 1 45 ? 1.678 44.314 66.946 1.00 44.55 72 SER B N 1
ATOM 2367 C CA . SER B 1 45 ? 1.247 43.849 68.268 1.00 44.95 72 SER B CA 1
ATOM 2368 C C . SER B 1 45 ? 0.733 42.389 68.260 1.00 45.39 72 SER B C 1
ATOM 2369 O O . SER B 1 45 ? 0.364 41.844 69.307 1.00 45.74 72 SER B O 1
ATOM 2372 N N . PHE B 1 46 ? 0.734 41.758 67.086 1.00 45.59 73 PHE B N 1
ATOM 2373 C CA . PHE B 1 46 ? 0.123 40.455 66.926 1.00 45.65 73 PHE B CA 1
ATOM 2374 C C . PHE B 1 46 ? 0.886 39.356 67.658 1.00 46.65 73 PHE B C 1
ATOM 2375 O O . PHE B 1 46 ? 2.087 39.155 67.418 1.00 45.98 73 PHE B O 1
ATOM 2383 N N . GLU B 1 47 ? 0.168 38.654 68.545 1.00 47.82 74 GLU B N 1
ATOM 2384 C CA . GLU B 1 47 ? 0.665 37.449 69.217 1.00 49.20 74 GLU B CA 1
ATOM 2385 C C . GLU B 1 47 ? -0.209 36.270 68.841 1.00 50.54 74 GLU B C 1
ATOM 2386 O O . GLU B 1 47 ? -1.423 36.309 69.081 1.00 51.14 74 GLU B O 1
ATOM 2392 N N . PRO B 1 48 ? 0.392 35.206 68.265 1.00 51.72 75 PRO B N 1
ATOM 2393 C CA . PRO B 1 48 ? -0.381 34.066 67.782 1.00 52.72 75 PRO B CA 1
ATOM 2394 C C . PRO B 1 48 ? -0.922 33.188 68.900 1.00 54.19 75 PRO B C 1
ATOM 2395 O O . PRO B 1 48 ? -0.241 32.921 69.894 1.00 54.00 75 PRO B O 1
ATOM 2399 N N . SER B 1 49 ? -2.157 32.751 68.697 1.00 56.42 76 SER B N 1
ATOM 2400 C CA . SER B 1 49 ? -2.862 31.819 69.558 1.00 58.13 76 SER B CA 1
ATOM 2401 C C . SER B 1 49 ? -2.408 30.380 69.330 1.00 59.17 76 SER B C 1
ATOM 2402 O O . SER B 1 49 ? -1.771 30.060 68.323 1.00 59.45 76 SER B O 1
ATOM 2405 N N . ALA B 1 50 ? -2.750 29.517 70.281 1.00 60.46 77 ALA B N 1
ATOM 2406 C CA . ALA B 1 50 ? -2.600 28.079 70.133 1.00 61.43 77 ALA B CA 1
ATOM 2407 C C . ALA B 1 50 ? -3.020 27.615 68.739 1.00 62.01 77 ALA B C 1
ATOM 2408 O O . ALA B 1 50 ? -2.341 26.800 68.118 1.00 62.15 77 ALA B O 1
ATOM 2410 N N . ASN B 1 51 ? -4.132 28.161 68.253 1.00 62.26 78 ASN B N 1
ATOM 2411 C CA . ASN B 1 51 ? -4.664 27.813 66.939 1.00 62.43 78 ASN B CA 1
ATOM 2412 C C . ASN B 1 51 ? -3.686 28.158 65.819 1.00 61.42 78 ASN B C 1
ATOM 2413 O O . ASN B 1 51 ? -3.488 27.361 64.893 1.00 61.74 78 ASN B O 1
ATOM 2418 N N . ASP B 1 52 ? -3.087 29.344 65.906 1.00 59.46 79 ASP B N 1
ATOM 2419 C CA . ASP B 1 52 ? -2.167 29.818 64.877 1.00 57.61 79 ASP B CA 1
ATOM 2420 C C . ASP B 1 52 ? -0.882 28.986 64.876 1.00 56.30 79 ASP B C 1
ATOM 2421 O O . ASP B 1 52 ? -0.451 28.507 63.827 1.00 55.91 79 ASP B O 1
ATOM 2426 N N . ILE B 1 53 ? -0.300 28.801 66.060 1.00 54.85 80 ILE B N 1
ATOM 2427 C CA . ILE B 1 53 ? 0.847 27.914 66.268 1.00 53.70 80 ILE B CA 1
ATOM 2428 C C . ILE B 1 53 ? 0.613 26.486 65.752 1.00 54.23 80 ILE B C 1
ATOM 2429 O O . ILE B 1 53 ? 1.503 25.895 65.126 1.00 53.82 80 ILE B O 1
ATOM 2434 N N . ALA B 1 54 ? -0.570 25.928 66.016 1.00 54.85 81 ALA B N 1
ATOM 2435 C CA . ALA B 1 54 ? -0.898 24.607 65.476 1.00 55.44 81 ALA B CA 1
ATOM 2436 C C . ALA B 1 54 ? -0.866 24.624 63.942 1.00 55.50 81 ALA B C 1
ATOM 2437 O O . ALA B 1 54 ? -0.217 23.761 63.326 1.00 55.80 81 ALA B O 1
ATOM 2439 N N . ALA B 1 55 ? -1.528 25.622 63.346 1.00 54.75 82 ALA B N 1
ATOM 2440 C CA . ALA B 1 55 ? -1.540 25.830 61.887 1.00 54.26 82 ALA B CA 1
ATOM 2441 C C . ALA B 1 55 ? -0.130 25.917 61.297 1.00 53.70 82 ALA B C 1
ATOM 2442 O O . ALA B 1 55 ? 0.131 25.398 60.205 1.00 53.86 82 ALA B O 1
ATOM 2444 N N . ILE B 1 56 ? 0.756 26.590 62.026 1.00 53.00 83 ILE B N 1
ATOM 2445 C CA . ILE B 1 56 ? 2.168 26.701 61.668 1.00 52.58 83 ILE B CA 1
ATOM 2446 C C . ILE B 1 56 ? 2.797 25.315 61.651 1.00 53.46 83 ILE B C 1
ATOM 2447 O O . ILE B 1 56 ? 3.338 24.929 60.636 1.00 53.65 83 ILE B O 1
ATOM 2452 N N . TYR B 1 57 ? 2.682 24.557 62.741 1.00 55.15 84 TYR B N 1
ATOM 2453 C CA . TYR B 1 57 ? 3.296 23.222 62.819 1.00 57.26 84 TYR B CA 1
ATOM 2454 C C . TYR B 1 57 ? 2.726 22.163 61.835 1.00 58.52 84 TYR B C 1
ATOM 2455 O O . TYR B 1 57 ? 3.448 21.249 61.435 1.00 58.43 84 TYR B O 1
ATOM 2464 N N . ASP B 1 58 ? 1.449 22.293 61.457 1.00 59.92 85 ASP B N 1
ATOM 2465 C CA . ASP B 1 58 ? 0.830 21.421 60.441 1.00 60.80 85 ASP B CA 1
ATOM 2466 C C . ASP B 1 58 ? 1.337 21.721 59.040 1.00 59.54 85 ASP B C 1
ATOM 2467 O O . ASP B 1 58 ? 1.193 20.901 58.139 1.00 59.45 85 ASP B O 1
ATOM 2472 N N . ALA B 1 59 ? 1.924 22.904 58.870 1.00 57.93 86 ALA B N 1
ATOM 2473 C CA . ALA B 1 59 ? 2.427 23.362 57.576 1.00 55.70 86 ALA B CA 1
ATOM 2474 C C . ALA B 1 59 ? 3.724 22.681 57.177 1.00 54.14 86 ALA B C 1
ATOM 2475 O O . ALA B 1 59 ? 4.416 22.082 57.998 1.00 53.71 86 ALA B O 1
ATOM 2477 N N . ASP B 1 60 ? 4.024 22.772 55.890 1.00 52.62 87 ASP B N 1
ATOM 2478 C CA . ASP B 1 60 ? 5.307 22.371 55.349 1.00 51.50 87 ASP B CA 1
ATOM 2479 C C . ASP B 1 60 ? 6.335 23.475 55.553 1.00 49.57 87 ASP B C 1
ATOM 2480 O O . ASP B 1 60 ? 7.437 23.196 56.008 1.00 49.58 87 ASP B O 1
ATOM 2485 N N . VAL B 1 61 ? 5.955 24.719 55.228 1.00 46.99 88 VAL B N 1
ATOM 2486 C CA . VAL B 1 61 ? 6.837 25.896 55.323 1.00 44.14 88 VAL B CA 1
ATOM 2487 C C . VAL B 1 61 ? 6.144 27.081 55.997 1.00 42.60 88 VAL B C 1
ATOM 2488 O O . VAL B 1 61 ? 5.039 27.436 55.619 1.00 42.17 88 VAL B O 1
ATOM 2492 N N . PHE B 1 62 ? 6.816 27.714 56.963 1.00 40.74 89 PHE B N 1
ATOM 2493 C CA . PHE B 1 62 ? 6.345 28.984 57.518 1.00 38.44 89 PHE B CA 1
ATOM 2494 C C . PHE B 1 62 ? 7.339 30.134 57.339 1.00 37.32 89 PHE B C 1
ATOM 2495 O O . PHE B 1 62 ? 8.534 30.025 57.672 1.00 37.13 89 PHE B O 1
ATOM 2503 N N . VAL B 1 63 ? 6.805 31.236 56.813 1.00 35.50 90 VAL B N 1
ATOM 2504 C CA . VAL B 1 63 ? 7.578 32.369 56.368 1.00 34.53 90 VAL B CA 1
ATOM 2505 C C . VAL B 1 63 ? 7.099 33.590 57.085 1.00 33.41 90 VAL B C 1
ATOM 2506 O O . VAL B 1 63 ? 5.901 33.931 57.043 1.00 33.45 90 VAL B O 1
ATOM 2510 N N . TYR B 1 64 ? 8.043 34.241 57.766 1.00 31.20 91 TYR B N 1
ATOM 2511 C CA . TYR B 1 64 ? 7.794 35.510 58.396 1.00 28.94 91 TYR B CA 1
ATOM 2512 C C . TYR B 1 64 ? 8.821 36.494 57.877 1.00 28.28 91 TYR B C 1
ATOM 2513 O O . TYR B 1 64 ? 9.792 36.107 57.184 1.00 27.90 91 TYR B O 1
ATOM 2522 N N . HIS B 1 65 ? 8.607 37.762 58.215 1.00 26.30 92 HIS B N 1
ATOM 2523 C CA . HIS B 1 65 ? 9.498 38.819 57.823 1.00 25.18 92 HIS B CA 1
ATOM 2524 C C . HIS B 1 65 ? 10.811 38.853 58.621 1.00 26.53 92 HIS B C 1
ATOM 2525 O O . HIS B 1 65 ? 11.873 38.654 58.034 1.00 25.13 92 HIS B O 1
ATOM 2532 N N . SER B 1 66 ? 10.727 39.158 59.928 1.00 27.41 93 SER B N 1
ATOM 2533 C CA . SER B 1 66 ? 11.897 39.491 60.721 1.00 28.91 93 SER B CA 1
ATOM 2534 C C . SER B 1 66 ? 11.769 39.173 62.190 1.00 30.80 93 SER B C 1
ATOM 2535 O O . SER B 1 66 ? 10.700 39.318 62.794 1.00 31.00 93 SER B O 1
ATOM 2538 N N . HIS B 1 67 ? 12.906 38.771 62.761 1.00 31.97 94 HIS B N 1
ATOM 2539 C CA . HIS B 1 67 ? 13.083 38.670 64.186 1.00 33.20 94 HIS B CA 1
ATOM 2540 C C . HIS B 1 67 ? 12.798 39.994 64.891 1.00 32.93 94 HIS B C 1
ATOM 2541 O O . HIS B 1 67 ? 12.348 40.004 66.031 1.00 33.71 94 HIS B O 1
ATOM 2548 N N . THR B 1 68 ? 13.061 41.103 64.208 1.00 33.05 95 THR B N 1
ATOM 2549 C CA . THR B 1 68 ? 12.785 42.458 64.707 1.00 33.09 95 THR B CA 1
ATOM 2550 C C . THR B 1 68 ? 11.289 42.860 64.683 1.00 33.54 95 THR B C 1
ATOM 2551 O O . THR B 1 68 ? 10.913 43.871 65.278 1.00 34.44 95 THR B O 1
ATOM 2555 N N . LEU B 1 69 ? 10.437 42.074 64.023 1.00 32.36 96 LEU B N 1
ATOM 2556 C CA . LEU B 1 69 ? 9.022 42.423 63.861 1.00 32.22 96 LEU B CA 1
ATOM 2557 C C . LEU B 1 69 ? 8.171 41.342 64.524 1.00 32.75 96 LEU B C 1
ATOM 2558 O O . LEU B 1 69 ? 7.566 41.560 65.584 1.00 32.53 96 LEU B O 1
ATOM 2563 N N . GLU B 1 70 ? 8.141 40.177 63.876 1.00 33.52 97 GLU B N 1
ATOM 2564 C CA . GLU B 1 70 ? 7.478 38.977 64.389 1.00 33.83 97 GLU B CA 1
ATOM 2565 C C . GLU B 1 70 ? 8.457 38.219 65.269 1.00 35.13 97 GLU B C 1
ATOM 2566 O O . GLU B 1 70 ? 8.876 37.129 64.923 1.00 34.76 97 GLU B O 1
ATOM 2572 N N . SER B 1 71 ? 8.807 38.802 66.407 1.00 37.53 98 SER B N 1
ATOM 2573 C CA . SER B 1 71 ? 9.868 38.254 67.284 1.00 40.29 98 SER B CA 1
ATOM 2574 C C . SER B 1 71 ? 9.543 36.931 68.009 1.00 42.24 98 SER B C 1
ATOM 2575 O O . SER B 1 71 ? 10.444 36.296 68.565 1.00 42.69 98 SER B O 1
ATOM 2578 N N . TRP B 1 72 ? 8.275 36.515 67.982 1.00 44.67 99 TRP B N 1
ATOM 2579 C CA . TRP B 1 72 ? 7.869 35.217 68.525 1.00 46.92 99 TRP B CA 1
ATOM 2580 C C . TRP B 1 72 ? 8.301 34.076 67.613 1.00 48.08 99 TRP B C 1
ATOM 2581 O O . TRP B 1 72 ? 8.344 32.917 68.040 1.00 48.26 99 TRP B O 1
ATOM 2592 N N . ALA B 1 73 ? 8.581 34.405 66.353 1.00 49.56 100 ALA B N 1
ATOM 2593 C CA . ALA B 1 73 ? 8.922 33.411 65.329 1.00 50.88 100 ALA B CA 1
ATOM 2594 C C . ALA B 1 73 ? 10.200 32.643 65.651 1.00 51.97 100 ALA B C 1
ATOM 2595 O O . ALA B 1 73 ? 10.427 31.557 65.110 1.00 52.37 100 ALA B O 1
ATOM 2597 N N . GLY B 1 74 ? 11.024 33.220 66.525 1.00 53.17 101 GLY B N 1
ATOM 2598 C CA . GLY B 1 74 ? 12.226 32.580 67.014 1.00 54.94 101 GLY B CA 1
ATOM 2599 C C . GLY B 1 74 ? 11.939 31.449 67.987 1.00 56.59 101 GLY B C 1
ATOM 2600 O O . GLY B 1 74 ? 12.645 30.446 67.986 1.00 56.60 101 GLY B O 1
ATOM 2601 N N . SER B 1 75 ? 10.906 31.609 68.814 1.00 58.09 102 SER B N 1
ATOM 2602 C CA . SER B 1 75 ? 10.539 30.622 69.834 1.00 59.90 102 SER B CA 1
ATOM 2603 C C . SER B 1 75 ? 10.058 29.287 69.276 1.00 61.51 102 SER B C 1
ATOM 2604 O O . SER B 1 75 ? 10.054 28.295 69.992 1.00 61.79 102 SER B O 1
ATOM 2607 N N . LEU B 1 76 ? 9.648 29.272 68.008 1.00 63.87 103 LEU B N 1
ATOM 2608 C CA . LEU B 1 76 ? 8.987 28.118 67.374 1.00 65.95 103 LEU B CA 1
ATOM 2609 C C . LEU B 1 76 ? 9.780 26.819 67.458 1.00 68.48 103 LEU B C 1
ATOM 2610 O O . LEU B 1 76 ? 10.959 26.781 67.071 1.00 68.90 103 LEU B O 1
ATOM 2615 N N . ASP B 1 77 ? 9.121 25.755 67.930 1.00 71.36 104 ASP B N 1
ATOM 2616 C CA . ASP B 1 77 ? 9.779 24.450 68.124 1.00 74.51 104 ASP B CA 1
ATOM 2617 C C . ASP B 1 77 ? 9.366 23.325 67.152 1.00 75.79 104 ASP B C 1
ATOM 2618 O O . ASP B 1 77 ? 8.538 22.479 67.502 1.00 76.09 104 ASP B O 1
ATOM 2623 N N . PRO B 1 78 ? 9.954 23.303 65.936 1.00 76.84 105 PRO B N 1
ATOM 2624 C CA . PRO B 1 78 ? 9.747 22.172 65.032 1.00 77.84 105 PRO B CA 1
ATOM 2625 C C . PRO B 1 78 ? 10.751 21.040 65.304 1.00 79.23 105 PRO B C 1
ATOM 2626 O O . PRO B 1 78 ? 10.454 19.867 65.057 1.00 79.16 105 PRO B O 1
ATOM 2630 N N . ASN B 1 79 ? 11.933 21.408 65.797 1.00 80.94 106 ASN B N 1
ATOM 2631 C CA . ASN B 1 79 ? 12.921 20.459 66.304 1.00 82.68 106 ASN B CA 1
ATOM 2632 C C . ASN B 1 79 ? 12.378 19.794 67.560 1.00 83.57 106 ASN B C 1
ATOM 2633 O O . ASN B 1 79 ? 12.953 19.879 68.650 1.00 83.87 106 ASN B O 1
ATOM 2638 N N . LEU B 1 80 ? 11.238 19.144 67.367 1.00 84.59 107 LEU B N 1
ATOM 2639 C CA . LEU B 1 80 ? 10.482 18.445 68.399 1.00 85.41 107 LEU B CA 1
ATOM 2640 C C . LEU B 1 80 ? 9.468 19.238 69.224 1.00 85.05 107 LEU B C 1
ATOM 2641 O O . LEU B 1 80 ? 9.576 19.369 70.443 1.00 84.92 107 LEU B O 1
ATOM 2646 N N . LYS B 1 81 ? 8.518 19.819 68.498 1.00 84.60 108 LYS B N 1
ATOM 2647 C CA . LYS B 1 81 ? 7.119 19.801 68.895 1.00 84.00 108 LYS B CA 1
ATOM 2648 C C . LYS B 1 81 ? 6.509 18.805 67.907 1.00 83.77 108 LYS B C 1
ATOM 2649 O O . LYS B 1 81 ? 5.320 18.867 67.567 1.00 84.04 108 LYS B O 1
ATOM 2655 N N . LYS B 1 82 ? 7.371 17.883 67.470 1.00 83.05 109 LYS B N 1
ATOM 2656 C CA . LYS B 1 82 ? 7.107 16.865 66.449 1.00 82.16 109 LYS B CA 1
ATOM 2657 C C . LYS B 1 82 ? 6.380 17.371 65.197 1.00 80.17 109 LYS B C 1
ATOM 2658 O O . LYS B 1 82 ? 5.226 17.001 64.939 1.00 80.23 109 LYS B O 1
ATOM 2664 N N . SER B 1 83 ? 7.072 18.231 64.442 1.00 76.99 110 SER B N 1
ATOM 2665 C CA . SER B 1 83 ? 6.649 18.649 63.100 1.00 73.50 110 SER B CA 1
ATOM 2666 C C . SER B 1 83 ? 7.840 19.160 62.302 1.00 71.65 110 SER B C 1
ATOM 2667 O O . SER B 1 83 ? 8.821 19.623 62.878 1.00 71.47 110 SER B O 1
ATOM 2670 N N . LYS B 1 84 ? 7.740 19.089 60.977 1.00 69.17 111 LYS B N 1
ATOM 2671 C CA . LYS B 1 84 ? 8.821 19.494 60.067 1.00 66.82 111 LYS B CA 1
ATOM 2672 C C . LYS B 1 84 ? 8.509 20.785 59.262 1.00 64.86 111 LYS B C 1
ATOM 2673 O O . LYS B 1 84 ? 8.419 20.760 58.028 1.00 64.72 111 LYS B O 1
ATOM 2679 N N . VAL B 1 85 ? 8.389 21.917 59.963 1.00 62.15 112 VAL B N 1
ATOM 2680 C CA . VAL B 1 85 ? 7.740 23.114 59.399 1.00 59.21 112 VAL B CA 1
ATOM 2681 C C . VAL B 1 85 ? 8.566 24.097 58.608 1.00 57.61 112 VAL B C 1
ATOM 2682 O O . VAL B 1 85 ? 8.014 25.136 58.199 1.00 57.61 112 VAL B O 1
ATOM 2686 N N . LYS B 1 86 ? 9.854 23.811 58.397 1.00 54.86 113 LYS B N 1
ATOM 2687 C CA . LYS B 1 86 ? 10.756 24.776 57.747 1.00 52.21 113 LYS B CA 1
ATOM 2688 C C . LYS B 1 86 ? 10.310 26.204 58.044 1.00 50.35 113 LYS B C 1
ATOM 2689 O O . LYS B 1 86 ? 9.526 26.799 57.296 1.00 50.08 113 LYS B O 1
ATOM 2695 N N . VAL B 1 87 ? 10.786 26.740 59.162 1.00 48.30 114 VAL B N 1
ATOM 2696 C CA . VAL B 1 87 ? 10.547 28.137 59.495 1.00 46.33 114 VAL B CA 1
ATOM 2697 C C . VAL B 1 87 ? 11.568 29.053 58.812 1.00 45.32 114 VAL B C 1
ATOM 2698 O O . VAL B 1 87 ? 12.756 29.006 59.100 1.00 45.19 114 VAL B O 1
ATOM 2702 N N . LEU B 1 88 ? 11.066 29.900 57.921 1.00 44.26 115 LEU B N 1
ATOM 2703 C CA . LEU B 1 88 ? 11.900 30.700 57.040 1.00 43.34 115 LEU B CA 1
ATOM 2704 C C . LEU B 1 88 ? 11.758 32.190 57.344 1.00 42.85 115 LEU B C 1
ATOM 2705 O O . LEU B 1 88 ? 10.645 32.680 57.486 1.00 43.70 115 LEU B O 1
ATOM 2710 N N . GLU B 1 89 ? 12.885 32.891 57.448 1.00 42.29 116 GLU B N 1
ATOM 2711 C CA . GLU B 1 89 ? 12.931 34.316 57.795 1.00 41.95 116 GLU B CA 1
ATOM 2712 C C . GLU B 1 89 ? 13.385 35.094 56.582 1.00 42.38 116 GLU B C 1
ATOM 2713 O O . GLU B 1 89 ? 14.507 34.931 56.098 1.00 42.81 116 GLU B O 1
ATOM 2719 N N . ALA B 1 90 ? 12.529 35.989 56.130 1.00 43.31 117 ALA B N 1
ATOM 2720 C CA . ALA B 1 90 ? 12.550 36.390 54.736 1.00 44.31 117 ALA B CA 1
ATOM 2721 C C . ALA B 1 90 ? 13.725 37.102 54.021 1.00 45.03 117 ALA B C 1
ATOM 2722 O O . ALA B 1 90 ? 14.291 36.500 53.132 1.00 45.73 117 ALA B O 1
ATOM 2724 N N . SER B 1 91 ? 14.183 38.322 54.322 1.00 46.50 118 SER B N 1
ATOM 2725 C CA . SER B 1 91 ? 14.670 38.907 55.599 1.00 47.26 118 SER B CA 1
ATOM 2726 C C . SER B 1 91 ? 16.037 39.046 56.360 1.00 48.17 118 SER B C 1
ATOM 2727 O O . SER B 1 91 ? 16.740 40.034 56.170 1.00 48.37 118 SER B O 1
ATOM 2730 N N . GLU B 1 92 ? 16.505 38.077 57.140 1.00 48.47 119 GLU B N 1
ATOM 2731 C CA . GLU B 1 92 ? 17.635 37.230 56.746 1.00 48.21 119 GLU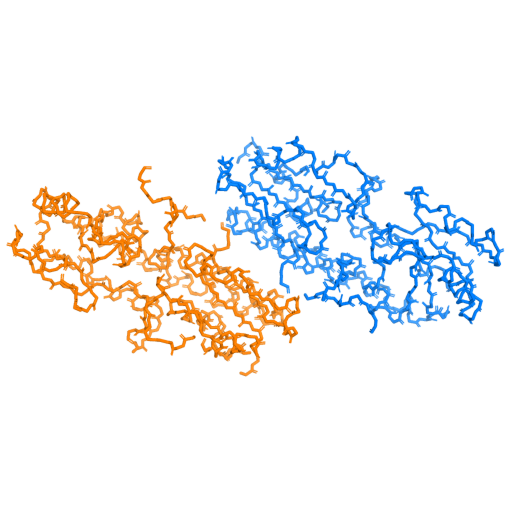 B CA 1
ATOM 2732 C C . GLU B 1 92 ? 18.794 37.730 55.882 1.00 48.49 119 GLU B C 1
ATOM 2733 O O . GLU B 1 92 ? 18.924 37.431 54.671 1.00 48.15 119 GLU B O 1
ATOM 2739 N N . GLY B 1 93 ? 19.677 38.440 56.586 1.00 48.36 120 GLY B N 1
ATOM 2740 C CA . GLY B 1 93 ? 20.929 38.919 56.026 1.00 48.71 120 GLY B CA 1
ATOM 2741 C C . GLY B 1 93 ? 20.835 40.322 55.504 1.00 48.82 120 GLY B C 1
ATOM 2742 O O . GLY B 1 93 ? 21.848 40.973 55.304 1.00 48.98 120 GLY B O 1
ATOM 2751 N N . THR B 1 95 ? 20.382 44.235 55.707 1.00 52.01 122 THR B N 1
ATOM 2752 C CA . THR B 1 95 ? 20.693 45.155 56.793 1.00 53.00 122 THR B CA 1
ATOM 2753 C C . THR B 1 95 ? 19.578 46.169 57.062 1.00 53.51 122 THR B C 1
ATOM 2754 O O . THR B 1 95 ? 19.075 46.850 56.164 1.00 52.95 122 THR B O 1
ATOM 2758 N N . LEU B 1 96 ? 19.211 46.244 58.334 1.00 54.61 123 LEU B N 1
ATOM 2759 C CA . LEU B 1 96 ? 18.172 47.132 58.796 1.00 55.79 123 LEU B CA 1
ATOM 2760 C C . LEU B 1 96 ? 18.808 48.372 59.404 1.00 58.17 123 LEU B C 1
ATOM 2761 O O . LEU B 1 96 ? 19.808 48.286 60.123 1.00 58.44 123 LEU B O 1
ATOM 2766 N N . GLU B 1 97 ? 18.234 49.528 59.097 1.00 60.85 124 GLU B N 1
ATOM 2767 C CA . GLU B 1 97 ? 18.658 50.776 59.701 1.00 63.39 124 GLU B CA 1
ATOM 2768 C C . GLU B 1 97 ? 18.199 50.796 61.159 1.00 65.07 124 GLU B C 1
ATOM 2769 O O . GLU B 1 97 ? 17.155 50.235 61.495 1.00 65.11 124 GLU B O 1
ATOM 2775 N N . ARG B 1 98 ? 18.996 51.435 62.012 1.00 67.24 125 ARG B N 1
ATOM 2776 C CA . ARG B 1 98 ? 18.689 51.597 63.442 1.00 69.48 125 ARG B CA 1
ATOM 2777 C C . ARG B 1 98 ? 17.635 52.693 63.651 1.00 69.96 125 ARG B C 1
ATOM 2778 O O . ARG B 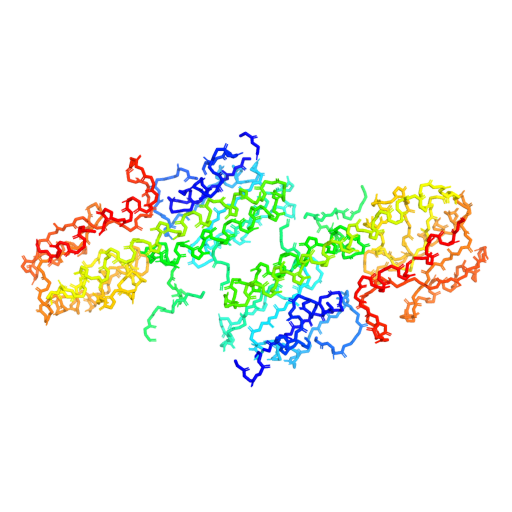1 98 ? 17.437 53.531 62.771 1.00 69.96 125 ARG B O 1
ATOM 2786 N N . VAL B 1 99 ? 16.963 52.698 64.802 1.00 71.01 126 VAL B N 1
ATOM 2787 C CA . VAL B 1 99 ? 15.858 53.645 65.002 1.00 72.25 126 VAL B CA 1
ATOM 2788 C C . VAL B 1 99 ? 16.331 55.035 65.453 1.00 73.85 126 VAL B C 1
ATOM 2789 O O . VAL B 1 99 ? 16.809 55.798 64.604 1.00 74.32 126 VAL B O 1
ATOM 2793 N N . PRO B 1 100 ? 16.222 55.385 66.761 1.00 75.17 127 PRO B N 1
ATOM 2794 C CA . PRO B 1 100 ? 16.705 56.734 67.058 1.00 76.39 127 PRO B CA 1
ATOM 2795 C C . PRO B 1 100 ? 18.068 57.007 66.403 1.00 77.77 127 PRO B C 1
ATOM 2796 O O . PRO B 1 100 ? 18.909 56.107 66.329 1.00 77.97 127 PRO B O 1
ATOM 2800 N N . GLY B 1 101 ? 18.252 58.224 65.893 1.00 79.09 128 GLY B N 1
ATOM 2801 C CA . GLY B 1 101 ? 19.500 58.621 65.237 1.00 80.35 128 GLY B CA 1
ATOM 2802 C C . GLY B 1 101 ? 20.738 58.458 66.108 1.00 80.98 128 GLY B C 1
ATOM 2803 O O . GLY B 1 101 ? 21.335 57.374 66.171 1.00 81.40 128 GLY B O 1
ATOM 2804 N N . THR B 1 115 ? 14.493 47.560 70.884 1.00 45.69 142 THR B N 1
ATOM 2805 C CA . THR B 1 115 ? 13.773 47.923 69.660 1.00 44.64 142 THR B CA 1
ATOM 2806 C C . THR B 1 115 ? 14.632 48.912 68.877 1.00 44.81 142 THR B C 1
ATOM 2807 O O . THR B 1 115 ? 14.268 50.089 68.709 1.00 43.34 142 THR B O 1
ATOM 2808 N N . LEU B 1 116 ? 15.775 48.448 68.389 1.00 44.72 143 LEU B N 1
ATOM 2809 C CA . LEU B 1 116 ? 16.697 49.379 67.783 1.00 46.62 143 LEU B CA 1
ATOM 2810 C C . LEU B 1 116 ? 16.785 49.335 66.265 1.00 46.53 143 LEU B C 1
ATOM 2811 O O . LEU B 1 116 ? 17.528 50.116 65.683 1.00 46.91 143 LEU B O 1
ATOM 2816 N N . TYR B 1 117 ? 15.997 48.468 65.620 1.00 45.60 144 TYR B N 1
ATOM 2817 C CA . TYR B 1 117 ? 16.015 48.364 64.148 1.00 43.82 144 TYR B CA 1
ATOM 2818 C C . TYR B 1 117 ? 14.670 48.581 63.500 1.00 41.89 144 TYR B C 1
ATOM 2819 O O . TYR B 1 117 ? 13.647 48.261 64.075 1.00 41.43 144 TYR B O 1
ATOM 2828 N N . ASP B 1 118 ? 14.687 49.121 62.286 1.00 39.85 145 ASP B N 1
ATOM 2829 C CA . ASP B 1 118 ? 13.460 49.419 61.535 1.00 37.82 145 ASP B CA 1
ATOM 2830 C C . ASP B 1 118 ? 13.140 48.260 60.591 1.00 35.72 145 ASP B C 1
ATOM 2831 O O . ASP B 1 118 ? 13.935 47.947 59.708 1.00 35.69 145 ASP B O 1
ATOM 2836 N N . PRO B 1 119 ? 11.992 47.593 60.798 1.00 33.71 146 PRO B N 1
ATOM 2837 C CA . PRO B 1 119 ? 11.693 46.426 59.978 1.00 32.57 146 PRO B CA 1
ATOM 2838 C C . PRO B 1 119 ? 11.051 46.712 58.600 1.00 32.26 146 PRO B C 1
ATOM 2839 O O . PRO B 1 119 ? 10.809 45.763 57.866 1.00 32.55 146 PRO B O 1
ATOM 2843 N N . HIS B 1 120 ? 10.823 47.978 58.244 1.00 31.86 147 HIS B N 1
ATOM 2844 C CA . HIS B 1 120 ? 9.852 48.356 57.197 1.00 32.27 147 HIS B CA 1
ATOM 2845 C C . HIS B 1 120 ? 10.422 48.384 55.781 1.00 32.91 147 HIS B C 1
ATOM 2846 O O . HIS B 1 120 ? 10.208 49.356 55.017 1.00 33.38 147 HIS B O 1
ATOM 2853 N N . THR B 1 121 ? 11.096 47.308 55.417 1.00 33.34 148 THR B N 1
ATOM 2854 C CA . THR B 1 121 ? 11.826 47.249 54.147 1.00 34.02 148 THR B CA 1
ATOM 2855 C C . THR B 1 121 ? 10.870 47.067 52.968 1.00 34.93 148 THR B C 1
ATOM 2856 O O . THR B 1 121 ? 11.117 47.572 51.874 1.00 35.37 148 THR B O 1
ATOM 2860 N N . TRP B 1 122 ? 9.778 46.350 53.191 1.00 35.73 149 TRP B N 1
ATOM 2861 C CA . TRP B 1 122 ? 8.858 46.016 52.117 1.00 37.14 149 TRP B CA 1
ATOM 2862 C C . TRP B 1 122 ? 8.320 47.239 51.321 1.00 38.83 149 TRP B C 1
ATOM 2863 O O . TRP B 1 122 ? 7.859 47.086 50.190 1.00 39.87 149 TRP B O 1
ATOM 2874 N N . LEU B 1 123 ? 8.419 48.441 51.887 1.00 40.77 150 LEU B N 1
ATOM 2875 C CA . LEU B 1 123 ? 8.011 49.674 51.189 1.00 42.50 150 LEU B CA 1
ATOM 2876 C C . LEU B 1 123 ? 9.076 50.300 50.241 1.00 44.20 150 LEU B C 1
ATOM 2877 O O . LEU B 1 123 ? 8.721 51.060 49.343 1.00 44.00 150 LEU B O 1
ATOM 2882 N N . ASP B 1 124 ? 10.358 49.996 50.466 1.00 46.41 151 ASP B N 1
ATOM 2883 C CA . ASP B 1 124 ? 11.451 50.310 49.539 1.00 48.71 151 ASP B CA 1
ATOM 2884 C C . ASP B 1 124 ? 11.425 49.204 48.479 1.00 50.48 151 ASP B C 1
ATOM 2885 O O . ASP B 1 124 ? 11.724 48.061 48.800 1.00 50.64 151 ASP B O 1
ATOM 2890 N N . PRO B 1 125 ? 11.053 49.529 47.217 1.00 52.63 152 PRO B N 1
ATOM 2891 C CA . PRO B 1 125 ? 10.878 48.462 46.205 1.00 53.95 152 PRO B CA 1
ATOM 2892 C C . PRO B 1 125 ? 12.162 47.692 45.813 1.00 55.04 152 PRO B C 1
ATOM 2893 O O . PRO B 1 125 ? 12.098 46.485 45.576 1.00 55.48 152 PRO B O 1
ATOM 2897 N N . GLU B 1 126 ? 13.316 48.350 45.785 1.00 55.71 153 GLU B N 1
ATOM 2898 C CA . GLU B 1 126 ? 14.566 47.607 45.631 1.00 56.66 153 GLU B CA 1
ATOM 2899 C C . GLU B 1 126 ? 14.921 46.782 46.873 1.00 55.92 153 GLU B C 1
ATOM 2900 O O . GLU B 1 126 ? 15.978 46.138 46.911 1.00 56.82 153 GLU B O 1
ATOM 2906 N N . LYS B 1 127 ? 14.065 46.796 47.894 1.00 54.14 154 LYS B N 1
ATOM 2907 C CA . LYS B 1 127 ? 14.328 45.968 49.086 1.00 52.25 154 LYS B CA 1
ATOM 2908 C C . LYS B 1 127 ? 13.310 44.842 49.254 1.00 51.11 154 LYS B C 1
ATOM 2909 O O . LYS B 1 127 ? 13.652 43.778 49.758 1.00 50.58 154 LYS B O 1
ATOM 2915 N N . ALA B 1 128 ? 12.083 45.069 48.795 1.00 50.23 155 ALA B N 1
ATOM 2916 C CA . ALA B 1 128 ? 11.190 43.974 48.468 1.00 50.13 155 ALA B CA 1
ATOM 2917 C C . ALA B 1 128 ? 11.923 43.028 47.502 1.00 50.52 155 ALA B C 1
ATOM 2918 O O . ALA B 1 128 ? 12.033 41.829 47.762 1.00 50.25 155 ALA B O 1
ATOM 2920 N N . GLY B 1 129 ? 12.457 43.574 46.409 1.00 50.88 156 GLY B N 1
ATOM 2921 C CA . GLY B 1 129 ? 13.329 42.818 45.499 1.00 51.05 156 GLY B CA 1
ATOM 2922 C C . GLY B 1 129 ? 14.444 42.027 46.173 1.00 51.21 156 GLY B C 1
ATOM 2923 O O . GLY B 1 129 ? 14.711 40.875 45.805 1.00 51.47 156 GLY B O 1
ATOM 2924 N N . GLU B 1 130 ? 15.105 42.632 47.154 1.00 50.52 157 GLU B N 1
ATOM 2925 C CA . GLU B 1 130 ? 16.082 41.898 47.957 1.00 50.10 157 GLU B CA 1
ATOM 2926 C C . GLU B 1 130 ? 15.415 40.691 48.634 1.00 49.31 157 GLU B C 1
ATOM 2927 O O . GLU B 1 130 ? 15.927 39.560 48.591 1.00 48.93 157 GLU B O 1
ATOM 2933 N N . GLU B 1 131 ? 14.259 40.957 49.244 1.00 48.03 158 GLU B N 1
ATOM 2934 C CA . GLU B 1 131 ? 13.552 39.991 50.072 1.00 46.84 158 GLU B CA 1
ATOM 2935 C C . GLU B 1 131 ? 12.859 38.925 49.235 1.00 46.58 158 GLU B C 1
ATOM 2936 O O . GLU B 1 131 ? 12.664 37.793 49.695 1.00 46.85 158 GLU B O 1
ATOM 2942 N N . ALA B 1 132 ? 12.490 39.274 48.010 1.00 46.61 159 ALA B N 1
ATOM 2943 C CA . ALA B 1 132 ? 11.899 38.300 47.100 1.00 47.08 159 ALA B CA 1
ATOM 2944 C C . ALA B 1 132 ? 12.969 37.306 46.718 1.00 47.28 159 ALA B C 1
ATOM 2945 O O . ALA B 1 132 ? 12.764 36.095 46.818 1.00 47.75 159 ALA B O 1
ATOM 2947 N N . GLN B 1 133 ? 14.121 37.822 46.302 1.00 47.38 160 GLN B N 1
ATOM 2948 C CA . GLN B 1 133 ? 15.281 36.985 46.027 1.00 47.78 160 GLN B CA 1
ATOM 2949 C C . GLN B 1 133 ? 15.591 36.047 47.206 1.00 46.88 160 GLN B C 1
ATOM 2950 O O . GLN B 1 133 ? 15.998 34.897 47.008 1.00 46.93 160 GLN B O 1
ATOM 2956 N N . ILE B 1 134 ? 15.405 36.540 48.430 1.00 45.77 161 ILE B N 1
ATOM 2957 C CA . ILE B 1 134 ? 15.671 35.719 49.615 1.00 44.44 161 ILE B CA 1
ATOM 2958 C C . ILE B 1 134 ? 14.594 34.671 49.806 1.00 44.19 161 ILE B C 1
ATOM 2959 O O . ILE B 1 134 ? 14.910 33.504 50.029 1.00 44.61 161 ILE B O 1
ATOM 2964 N N . ILE B 1 135 ? 13.329 35.066 49.690 1.00 44.15 162 ILE B N 1
ATOM 2965 C CA . ILE B 1 135 ? 12.231 34.086 49.650 1.00 43.62 162 ILE B CA 1
ATOM 2966 C C . ILE B 1 135 ? 12.521 33.033 48.583 1.00 43.82 162 ILE B C 1
ATOM 2967 O O . ILE B 1 135 ? 12.515 31.838 48.866 1.00 43.11 162 ILE B O 1
ATOM 2972 N N . ALA B 1 136 ? 12.821 33.496 47.369 1.00 44.56 163 ALA B N 1
ATOM 2973 C CA . ALA B 1 136 ? 13.232 32.623 46.264 1.00 45.25 163 ALA B CA 1
ATOM 2974 C C . ALA B 1 136 ? 14.313 31.599 46.602 1.00 45.38 163 ALA B C 1
ATOM 2975 O O . ALA B 1 136 ? 14.248 30.457 46.164 1.00 45.64 163 ALA B O 1
ATOM 2977 N N . ASP B 1 137 ? 15.326 32.008 47.349 1.00 45.22 164 ASP B N 1
ATOM 2978 C CA . ASP B 1 137 ? 16.429 31.113 47.609 1.00 44.76 164 ASP B CA 1
ATOM 2979 C C . ASP B 1 137 ? 16.079 30.052 48.632 1.00 43.86 164 ASP B C 1
ATOM 2980 O O . ASP B 1 137 ? 16.491 28.896 48.505 1.00 43.62 164 ASP B O 1
ATOM 2985 N N . LYS B 1 138 ? 15.282 30.440 49.618 1.00 42.83 165 LYS B N 1
ATOM 2986 C CA . LYS B 1 138 ? 14.946 29.549 50.714 1.00 42.37 165 LYS B CA 1
ATOM 2987 C C . LYS B 1 138 ? 13.978 28.458 50.294 1.00 42.75 165 LYS B C 1
ATOM 2988 O O . LYS B 1 138 ? 14.223 27.297 50.572 1.00 42.28 165 LYS B O 1
ATOM 2994 N N . LEU B 1 139 ? 12.882 28.832 49.632 1.00 43.84 166 LEU B N 1
ATOM 2995 C CA . LEU B 1 139 ? 12.198 27.913 48.728 1.00 45.41 166 LEU B CA 1
ATOM 2996 C C . LEU B 1 139 ? 13.267 27.647 47.662 1.00 47.11 166 LEU B C 1
ATOM 2997 O O . LEU B 1 139 ? 14.055 28.533 47.346 1.00 47.68 166 LEU B O 1
ATOM 3002 N N . SER B 1 140 ? 13.349 26.438 47.132 1.00 49.06 167 SER B N 1
ATOM 3003 C CA . SER B 1 140 ? 14.402 26.124 46.137 1.00 50.93 167 SER B CA 1
ATOM 3004 C C . SER B 1 140 ? 15.760 25.769 46.750 1.00 51.67 167 SER B C 1
ATOM 3005 O O . SER B 1 140 ? 16.673 25.352 46.039 1.00 51.92 167 SER B O 1
ATOM 3008 N N . GLU B 1 141 ? 15.897 25.992 48.056 1.00 52.58 168 GLU B N 1
ATOM 3009 C CA . GLU B 1 141 ? 16.788 25.188 48.901 1.00 53.02 168 GLU B CA 1
ATOM 3010 C C . GLU B 1 141 ? 15.886 24.089 49.439 1.00 53.35 168 GLU B C 1
ATOM 3011 O O . GLU B 1 141 ? 16.263 22.920 49.520 1.00 53.02 168 GLU B O 1
ATOM 3017 N N . VAL B 1 142 ? 14.664 24.495 49.769 1.00 54.28 169 VAL B N 1
ATOM 3018 C CA . VAL B 1 142 ? 13.685 23.637 50.417 1.00 55.36 169 VAL B CA 1
ATOM 3019 C C . VAL B 1 142 ? 12.956 22.744 49.426 1.00 56.65 169 VAL B C 1
ATOM 3020 O O . VAL B 1 142 ? 12.696 21.578 49.726 1.00 56.44 169 VAL B O 1
ATOM 3024 N N . ASP B 1 143 ? 12.664 23.291 48.245 1.00 58.88 170 ASP B N 1
ATOM 3025 C CA . ASP B 1 143 ? 12.057 22.541 47.142 1.00 60.83 170 ASP B CA 1
ATOM 3026 C C . ASP B 1 143 ? 12.986 22.717 45.949 1.00 61.73 170 ASP B C 1
ATOM 3027 O O . ASP B 1 143 ? 12.692 23.497 45.039 1.00 61.80 170 ASP B O 1
ATOM 3032 N N . SER B 1 144 ? 14.110 21.994 45.962 1.00 62.94 171 SER B N 1
ATOM 3033 C CA . SER B 1 144 ? 15.210 22.194 44.996 1.00 64.31 171 SER B CA 1
ATOM 3034 C C . SER B 1 144 ? 14.852 21.857 43.547 1.00 65.70 171 SER B C 1
ATOM 3035 O O . SER B 1 144 ? 15.571 22.238 42.602 1.00 65.75 171 SER B O 1
ATOM 3038 N N . GLU B 1 145 ? 13.751 21.127 43.392 1.00 67.27 172 GLU B N 1
ATOM 3039 C CA . GLU B 1 145 ? 13.308 20.619 42.101 1.00 68.86 172 GLU B CA 1
ATOM 3040 C C . GLU B 1 145 ? 12.471 21.661 41.363 1.00 69.56 172 GLU B C 1
ATOM 3041 O O . GLU B 1 145 ? 12.310 21.600 40.146 1.00 69.55 172 GLU B O 1
ATOM 3047 N N . HIS B 1 146 ? 11.957 22.630 42.113 1.00 70.52 173 HIS B N 1
ATOM 3048 C CA . HIS B 1 146 ? 11.170 23.711 41.543 1.00 71.41 173 HIS B CA 1
ATOM 3049 C C . HIS B 1 146 ? 11.943 25.024 41.481 1.00 71.66 173 HIS B C 1
ATOM 3050 O O . HIS B 1 146 ? 11.369 26.068 41.203 1.00 71.12 173 HIS B O 1
ATOM 3057 N N . LYS B 1 147 ? 13.249 24.960 41.723 1.00 72.99 174 LYS B N 1
ATOM 3058 C CA . LYS B 1 147 ? 14.143 26.072 41.449 1.00 74.94 174 LYS B CA 1
ATOM 3059 C C . LYS B 1 147 ? 13.989 26.422 39.971 1.00 76.27 174 LYS B C 1
ATOM 3060 O O . LYS B 1 147 ? 13.255 25.744 39.238 1.00 76.74 174 LYS B O 1
ATOM 3066 N N . GLU B 1 148 ? 14.672 27.472 39.524 1.00 77.83 175 GLU B N 1
ATOM 3067 C CA . GLU B 1 148 ? 14.513 28.008 38.153 1.00 79.07 175 GLU B CA 1
ATOM 3068 C C . GLU B 1 148 ? 13.132 28.640 37.900 1.00 78.16 175 GLU B C 1
ATOM 3069 O O . GLU B 1 148 ? 13.049 29.669 37.249 1.00 78.50 175 GLU B O 1
ATOM 3075 N N . THR B 1 149 ? 12.066 28.013 38.399 1.00 76.55 176 THR B N 1
ATOM 3076 C CA . THR B 1 149 ? 10.927 28.776 38.909 1.00 75.19 176 THR B CA 1
ATOM 3077 C C . THR B 1 149 ? 11.299 29.077 40.365 1.00 74.01 176 THR B C 1
ATOM 3078 O O . THR B 1 149 ? 12.283 28.536 40.889 1.00 74.01 176 THR B O 1
ATOM 3082 N N . TYR B 1 150 ? 10.531 29.929 41.027 1.00 72.33 177 TYR B N 1
ATOM 3083 C CA . TYR B 1 150 ? 11.018 30.603 42.225 1.00 71.00 177 TYR B CA 1
ATOM 3084 C C . TYR B 1 150 ? 12.106 31.587 41.754 1.00 71.73 177 TYR B C 1
ATOM 3085 O O . TYR B 1 150 ? 11.895 32.794 41.803 1.00 71.89 177 TYR B O 1
ATOM 3094 N N . GLN B 1 151 ? 13.235 31.064 41.263 1.00 73.04 178 GLN B N 1
ATOM 3095 C CA . GLN B 1 151 ? 14.347 31.875 40.717 1.00 74.92 178 GLN B CA 1
ATOM 3096 C C . GLN B 1 151 ? 13.937 32.770 39.552 1.00 75.74 178 GLN B C 1
ATOM 3097 O O . GLN B 1 151 ? 14.273 33.948 39.523 1.00 76.05 178 GLN B O 1
ATOM 3103 N N . LYS B 1 152 ? 13.253 32.191 38.572 1.00 76.65 179 LYS B N 1
ATOM 3104 C CA . LYS B 1 152 ? 12.392 32.965 37.702 1.00 77.41 179 LYS B CA 1
ATOM 3105 C C . LYS B 1 152 ? 11.114 33.114 38.512 1.00 76.69 179 LYS B C 1
ATOM 3106 O O . LYS B 1 152 ? 10.661 32.156 39.147 1.00 76.33 179 LYS B O 1
ATOM 3112 N N . ASN B 1 153 ? 10.554 34.321 38.471 1.00 75.79 180 ASN B N 1
ATOM 3113 C CA . ASN B 1 153 ? 9.453 34.779 39.324 1.00 74.84 180 ASN B CA 1
ATOM 3114 C C . ASN B 1 153 ? 9.998 35.852 40.242 1.00 73.85 180 ASN B C 1
ATOM 3115 O O . ASN B 1 153 ? 9.393 36.905 40.391 1.00 73.90 180 ASN B O 1
ATOM 3120 N N . ALA B 1 154 ? 11.148 35.565 40.852 1.00 72.90 181 ALA B N 1
ATOM 3121 C CA . ALA B 1 154 ? 11.897 36.540 41.650 1.00 72.45 181 ALA B CA 1
ATOM 3122 C C . ALA B 1 154 ? 12.832 37.360 40.771 1.00 72.61 181 ALA B C 1
ATOM 3123 O O . ALA B 1 154 ? 13.101 38.522 41.068 1.00 72.45 181 ALA B O 1
ATOM 3125 N N . GLN B 1 155 ? 13.336 36.741 39.704 1.00 73.29 182 GLN B N 1
ATOM 3126 C CA . GLN B 1 155 ? 14.056 37.460 38.658 1.00 74.20 182 GLN B CA 1
ATOM 3127 C C . GLN B 1 155 ? 13.046 38.400 38.018 1.00 73.36 182 GLN B C 1
ATOM 3128 O O . GLN B 1 155 ? 13.287 39.605 37.886 1.00 73.21 182 GLN B O 1
ATOM 3134 N N . ALA B 1 156 ? 11.893 37.838 37.667 1.00 72.34 183 ALA B N 1
ATOM 3135 C CA . ALA B 1 156 ? 10.784 38.610 37.147 1.00 71.03 183 ALA B CA 1
ATOM 3136 C C . ALA B 1 156 ? 10.356 39.681 38.141 1.00 70.18 183 ALA B C 1
ATOM 3137 O O . ALA B 1 156 ? 10.410 40.867 37.820 1.00 70.21 183 ALA B O 1
ATOM 3139 N N . PHE B 1 157 ? 9.962 39.271 39.352 1.00 68.56 184 PHE B N 1
ATOM 3140 C CA . PHE B 1 157 ? 9.416 40.195 40.361 1.00 66.67 184 PHE B CA 1
ATOM 3141 C C . PHE B 1 157 ? 10.303 41.417 40.541 1.00 66.70 184 PHE B C 1
ATOM 3142 O O . PHE B 1 157 ? 9.793 42.533 40.658 1.00 66.15 184 PHE B O 1
ATOM 3150 N N . ILE B 1 158 ? 11.619 41.197 40.555 1.00 67.52 185 ILE B N 1
ATOM 3151 C CA . ILE B 1 158 ? 12.594 42.274 40.747 1.00 68.94 185 ILE B CA 1
ATOM 3152 C C . ILE B 1 158 ? 12.619 43.194 39.542 1.00 70.33 185 ILE B C 1
ATOM 3153 O O . ILE B 1 158 ? 12.694 44.413 39.690 1.00 70.58 185 ILE B O 1
ATOM 3158 N N . LYS B 1 159 ? 12.553 42.598 38.353 1.00 72.19 186 LYS B N 1
ATOM 3159 C CA . LYS B 1 159 ? 12.476 43.346 37.100 1.00 73.89 186 LYS B CA 1
ATOM 3160 C C . LYS B 1 159 ? 11.368 44.397 37.204 1.00 73.49 186 LYS B C 1
ATOM 3161 O O . LYS B 1 159 ? 11.537 45.535 36.764 1.00 73.98 186 LYS B O 1
ATOM 3167 N N . LYS B 1 160 ? 10.240 44.028 37.803 1.00 72.38 187 LYS B N 1
ATOM 3168 C CA . LYS B 1 160 ? 9.145 44.975 37.934 1.00 71.29 187 LYS B CA 1
ATOM 3169 C C . LYS B 1 160 ? 9.458 46.059 38.972 1.00 70.22 187 LYS B C 1
ATOM 3170 O O . LYS B 1 160 ? 9.113 47.225 38.788 1.00 69.81 187 LYS B O 1
ATOM 3176 N N . ALA B 1 161 ? 10.141 45.676 40.042 1.00 69.80 188 ALA B N 1
ATOM 3177 C CA . ALA B 1 161 ? 10.506 46.622 41.101 1.00 69.85 188 ALA B CA 1
ATOM 3178 C C . ALA B 1 161 ? 11.561 47.633 40.647 1.00 70.34 188 ALA B C 1
ATOM 3179 O O . ALA B 1 161 ? 11.504 48.800 41.040 1.00 70.06 188 ALA B O 1
ATOM 3181 N N . GLN B 1 162 ? 12.511 47.185 39.820 1.00 71.53 189 GLN B N 1
ATOM 3182 C CA . GLN B 1 162 ? 13.508 48.085 39.249 1.00 73.11 189 GLN B CA 1
ATOM 3183 C C . GLN B 1 162 ? 12.804 49.102 38.351 1.00 73.01 189 GLN B C 1
ATOM 3184 O O . GLN B 1 162 ? 13.153 50.281 38.354 1.00 73.07 189 GLN B O 1
ATOM 3190 N N . GLU B 1 163 ? 11.784 48.641 37.627 1.00 72.69 190 GLU B N 1
ATOM 3191 C CA . GLU B 1 163 ? 10.967 49.500 36.755 1.00 72.40 190 GLU B CA 1
ATOM 3192 C C . GLU B 1 163 ? 10.153 50.524 37.558 1.00 70.69 190 GLU B C 1
ATOM 3193 O O . GLU B 1 163 ? 9.916 51.652 37.109 1.00 70.11 190 GLU B O 1
ATOM 3199 N N . LEU B 1 164 ? 9.732 50.115 38.750 1.00 68.81 191 LEU B N 1
ATOM 3200 C CA . LEU B 1 164 ? 8.926 50.962 39.613 1.00 67.04 191 LEU B CA 1
ATOM 3201 C C . LEU B 1 164 ? 9.712 52.138 40.164 1.00 67.17 191 LEU B C 1
ATOM 3202 O O . LEU B 1 164 ? 9.169 53.236 40.280 1.00 67.33 191 LEU B O 1
ATOM 3207 N N . THR B 1 165 ? 10.981 51.912 40.502 1.00 67.69 192 THR B N 1
ATOM 3208 C CA . THR B 1 165 ? 11.819 52.981 41.034 1.00 68.64 192 THR B CA 1
ATOM 3209 C C . THR B 1 165 ? 12.103 53.975 39.928 1.00 69.66 192 THR B C 1
ATOM 3210 O O . THR B 1 165 ? 11.996 55.183 40.136 1.00 70.20 192 THR B O 1
ATOM 3214 N N . LYS B 1 166 ? 12.449 53.443 38.757 1.00 70.87 193 LYS B N 1
ATOM 3215 C CA . LYS B 1 166 ? 12.713 54.229 37.559 1.00 72.07 193 LYS B CA 1
ATOM 3216 C C . LYS B 1 166 ? 11.545 55.155 37.225 1.00 71.63 193 LYS B C 1
ATOM 3217 O O . LYS B 1 166 ? 11.749 56.325 36.933 1.00 71.59 193 LYS B O 1
ATOM 3223 N N . LYS B 1 167 ? 10.324 54.636 37.280 1.00 71.15 194 LYS B N 1
ATOM 3224 C CA . LYS B 1 167 ? 9.136 55.470 37.063 1.00 70.72 194 LYS B CA 1
ATOM 3225 C C . LYS B 1 167 ? 8.988 56.605 38.092 1.00 70.72 194 LYS B C 1
ATOM 3226 O O . LYS B 1 167 ? 8.409 57.645 37.776 1.00 70.70 194 LYS B O 1
ATOM 3232 N N . PHE B 1 168 ? 9.521 56.419 39.302 1.00 70.66 195 PHE B N 1
ATOM 3233 C CA . PHE B 1 168 ? 9.256 57.360 40.393 1.00 70.95 195 PHE B CA 1
ATOM 3234 C C . PHE B 1 168 ? 10.350 58.316 40.833 1.00 72.60 195 PHE B C 1
ATOM 3235 O O . PHE B 1 168 ? 10.054 59.365 41.400 1.00 72.54 195 PHE B O 1
ATOM 3243 N N . GLN B 1 169 ? 11.589 58.009 40.541 1.00 75.44 196 GLN B N 1
ATOM 3244 C CA . GLN B 1 169 ? 12.633 58.937 40.903 1.00 78.84 196 GLN B CA 1
ATOM 3245 C C . GLN B 1 169 ? 12.882 60.082 39.949 1.00 79.95 196 GLN B C 1
ATOM 3246 O O . GLN B 1 169 ? 13.656 60.970 40.253 1.00 80.39 196 GLN B O 1
ATOM 3252 N N . PRO B 1 170 ? 12.260 60.060 38.786 1.00 80.95 197 PRO B N 1
ATOM 3253 C CA . PRO B 1 170 ? 11.948 61.324 38.114 1.00 80.96 197 PRO B CA 1
ATOM 3254 C C . PRO B 1 170 ? 10.756 62.052 38.744 1.00 80.27 197 PRO B C 1
ATOM 3255 O O . PRO B 1 170 ? 10.820 63.271 38.916 1.00 80.32 197 PRO B O 1
ATOM 3259 N N . LYS B 1 171 ? 9.695 61.325 39.096 1.00 79.12 198 LYS B N 1
ATOM 3260 C CA . LYS B 1 171 ? 8.510 61.949 39.708 1.00 78.10 198 LYS B CA 1
ATOM 3261 C C . LYS B 1 171 ? 8.840 62.688 41.011 1.00 77.95 198 LYS B C 1
ATOM 3262 O O . LYS B 1 171 ? 8.509 63.864 41.161 1.00 77.84 198 LYS B O 1
ATOM 3268 N N . PHE B 1 172 ? 9.505 62.007 41.944 1.00 78.16 199 PHE B N 1
ATOM 3269 C CA . PHE B 1 172 ? 9.803 62.609 43.240 1.00 78.58 199 PHE B CA 1
ATOM 3270 C C . PHE B 1 172 ? 10.884 63.680 43.177 1.00 79.73 199 PHE B C 1
ATOM 3271 O O . PHE B 1 172 ? 10.817 64.650 43.922 1.00 79.83 199 PHE B O 1
ATOM 3279 N N . GLU B 1 173 ? 11.873 63.519 42.300 1.00 81.57 200 GLU B N 1
ATOM 3280 C CA . GLU B 1 173 ? 12.897 64.556 42.143 1.00 83.26 200 GLU B CA 1
ATOM 3281 C C . GLU B 1 173 ? 12.295 65.849 41.624 1.00 83.45 200 GLU B C 1
ATOM 3282 O O . GLU B 1 173 ? 12.635 66.927 42.112 1.00 83.53 200 GLU B O 1
ATOM 3288 N N . LYS B 1 174 ? 11.398 65.731 40.643 1.00 83.68 201 LYS B N 1
ATOM 3289 C CA . LYS B 1 174 ? 10.551 66.851 40.204 1.00 83.57 201 LYS B CA 1
ATOM 3290 C C . LYS B 1 174 ? 9.372 67.056 41.175 1.00 82.91 201 LYS B C 1
ATOM 3291 O O . LYS B 1 174 ? 8.205 67.059 40.775 1.00 82.97 201 LYS B O 1
ATOM 3297 N N . ALA B 1 175 ? 9.683 67.200 42.455 1.00 82.21 202 ALA B N 1
ATOM 3298 C CA . ALA B 1 175 ? 8.676 67.545 43.444 1.00 81.81 202 ALA B CA 1
ATOM 3299 C C . ALA B 1 175 ? 9.207 68.646 44.343 1.00 81.52 202 ALA B C 1
ATOM 3300 O O . ALA B 1 175 ? 10.372 68.627 44.766 1.00 81.48 202 ALA B O 1
ATOM 3302 N N . THR B 1 176 ? 8.335 69.613 44.605 1.00 80.85 203 THR B N 1
ATOM 3303 C CA . THR B 1 176 ? 8.656 70.789 45.399 1.00 79.76 203 THR B CA 1
ATOM 3304 C C . THR B 1 176 ? 8.600 70.488 46.904 1.00 77.70 203 THR B C 1
ATOM 3305 O O . THR B 1 176 ? 9.499 70.879 47.651 1.00 77.82 203 THR B O 1
ATOM 3309 N N . GLN B 1 177 ? 7.555 69.784 47.336 1.00 74.46 204 GLN B N 1
ATOM 3310 C CA . GLN B 1 177 ? 7.454 69.321 48.717 1.00 70.95 204 GLN B CA 1
ATOM 3311 C C . GLN B 1 177 ? 8.046 67.912 48.872 1.00 69.22 204 GLN B C 1
ATOM 3312 O O . GLN B 1 177 ? 7.561 66.954 48.262 1.00 69.06 204 GLN B O 1
ATOM 3318 N N . LYS B 1 178 ? 9.089 67.796 49.693 1.00 66.55 205 LYS B N 1
ATOM 3319 C CA . LYS B 1 178 ? 9.807 66.532 49.859 1.00 64.33 205 LYS B CA 1
ATOM 3320 C C . LYS B 1 178 ? 9.571 65.882 51.222 1.00 61.99 205 LYS B C 1
ATOM 3321 O O . LYS B 1 178 ? 10.026 64.769 51.477 1.00 62.04 205 LYS B O 1
ATOM 3327 N N . THR B 1 179 ? 8.854 66.590 52.087 1.00 58.94 206 THR B N 1
ATOM 3328 C CA . THR B 1 179 ? 8.561 66.134 53.433 1.00 55.70 206 THR B CA 1
ATOM 3329 C C . THR B 1 179 ? 7.127 65.636 53.531 1.00 53.85 206 THR B C 1
ATOM 3330 O O . THR B 1 179 ? 6.215 66.287 53.041 1.00 53.30 206 THR B O 1
ATOM 3334 N N . PHE B 1 180 ? 6.935 64.471 54.152 1.00 51.56 207 PHE B N 1
ATOM 3335 C CA . PHE B 1 180 ? 5.595 63.998 54.475 1.00 49.08 207 PHE B CA 1
ATOM 3336 C C . PHE B 1 180 ? 5.476 63.456 55.900 1.00 48.21 207 PHE B C 1
ATOM 3337 O O . PHE B 1 180 ? 6.457 63.013 56.480 1.00 48.88 207 PHE B O 1
ATOM 3345 N N . VAL B 1 181 ? 4.279 63.541 56.473 1.00 46.74 208 VAL B N 1
ATOM 3346 C CA . VAL B 1 181 ? 4.046 63.099 57.842 1.00 45.32 208 VAL B CA 1
ATOM 3347 C C . VAL B 1 181 ? 2.941 62.078 57.864 1.00 44.94 208 VAL B C 1
ATOM 3348 O O . VAL B 1 181 ? 1.978 62.153 57.086 1.00 45.88 208 VAL B O 1
ATOM 3352 N N . THR B 1 182 ? 3.078 61.134 58.784 1.00 44.08 209 THR B N 1
ATOM 3353 C CA . THR B 1 182 ? 2.526 59.810 58.624 1.00 43.25 209 THR B CA 1
ATOM 3354 C C . THR B 1 182 ? 2.101 59.232 59.987 1.00 42.58 209 THR B C 1
ATOM 3355 O O . THR B 1 182 ? 2.694 59.555 61.023 1.00 42.86 209 THR B O 1
ATOM 3359 N N . GLN B 1 183 ? 1.089 58.368 59.981 1.00 41.67 210 GLN B N 1
ATOM 3360 C CA . GLN B 1 183 ? 0.417 57.903 61.214 1.00 40.52 210 GLN B CA 1
ATOM 3361 C C . GLN B 1 183 ? 1.335 57.187 62.216 1.00 38.78 210 GLN B C 1
ATOM 3362 O O . GLN B 1 183 ? 1.159 57.342 63.434 1.00 38.37 210 GLN B O 1
ATOM 3368 N N . HIS B 1 184 ? 2.283 56.395 61.693 1.00 37.05 211 HIS B N 1
ATOM 3369 C CA . HIS B 1 184 ? 3.398 55.818 62.464 1.00 34.63 211 HIS B CA 1
ATOM 3370 C C . HIS B 1 184 ? 4.643 55.676 61.593 1.00 34.40 211 HIS B C 1
ATOM 3371 O O . HIS B 1 184 ? 4.570 55.858 60.381 1.00 33.54 211 HIS B O 1
ATOM 3378 N N . THR B 1 185 ? 5.788 55.358 62.200 1.00 33.81 212 THR B N 1
ATOM 3379 C CA . THR B 1 185 ? 7.061 55.377 61.474 1.00 33.86 212 THR B CA 1
ATOM 3380 C C . THR B 1 185 ? 7.213 54.178 60.516 1.00 33.22 212 THR B C 1
ATOM 3381 O O . THR B 1 185 ? 7.920 53.231 60.794 1.00 32.64 212 THR B O 1
ATOM 3385 N N . ALA B 1 186 ? 6.524 54.256 59.375 1.00 33.46 213 ALA B N 1
ATOM 3386 C CA . ALA B 1 186 ? 6.407 53.154 58.444 1.00 33.54 213 ALA B CA 1
ATOM 3387 C C . ALA B 1 186 ? 7.054 53.355 57.079 1.00 34.68 213 ALA B C 1
ATOM 3388 O O . ALA B 1 186 ? 7.207 52.374 56.348 1.00 35.28 213 ALA B O 1
ATOM 3390 N N . PHE B 1 187 ? 7.433 54.588 56.710 1.00 35.29 214 PHE B N 1
ATOM 3391 C CA . PHE B 1 187 ? 7.861 54.841 55.324 1.00 35.76 2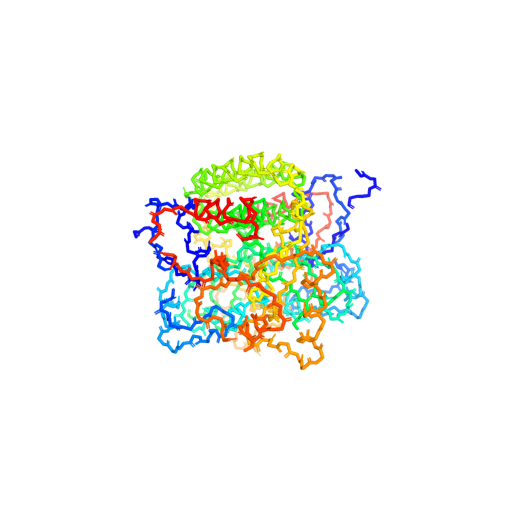14 PHE B CA 1
ATOM 3392 C C . PHE B 1 187 ? 9.321 55.250 55.154 1.00 36.98 214 PHE B C 1
ATOM 3393 O O . PHE B 1 187 ? 9.690 55.805 54.136 1.00 36.55 214 PHE B O 1
ATOM 3401 N N . SER B 1 188 ? 10.156 54.912 56.133 1.00 38.69 215 SER B N 1
ATOM 3402 C CA . SER B 1 188 ? 11.490 55.487 56.249 1.00 40.55 215 SER B CA 1
ATOM 3403 C C . SER B 1 188 ? 12.431 55.016 55.140 1.00 42.41 215 SER B C 1
ATOM 3404 O O . SER B 1 188 ? 13.353 55.743 54.733 1.00 42.03 215 SER B O 1
ATOM 3407 N N . TYR B 1 189 ? 12.189 53.778 54.696 1.00 44.19 216 TYR B N 1
ATOM 3408 C CA . TYR B 1 189 ? 12.964 53.122 53.659 1.00 45.87 216 TYR B CA 1
ATOM 3409 C C . TYR B 1 189 ? 12.524 53.630 52.271 1.00 46.95 216 TYR B C 1
ATOM 3410 O O . TYR B 1 189 ? 13.337 53.762 51.341 1.00 46.88 216 TYR B O 1
ATOM 3419 N N . LEU B 1 190 ? 11.230 53.913 52.154 1.00 47.70 217 LEU B N 1
ATOM 3420 C CA . LEU B 1 190 ? 10.680 54.450 50.946 1.00 49.00 217 LEU B CA 1
ATOM 3421 C C . LEU B 1 190 ? 11.212 55.847 50.774 1.00 49.76 217 LEU B C 1
ATOM 3422 O O . LEU B 1 190 ? 11.727 56.190 49.706 1.00 50.56 217 LEU B O 1
ATOM 3427 N N . ALA B 1 191 ? 11.102 56.643 51.837 1.00 50.52 218 ALA B N 1
ATOM 3428 C CA . ALA B 1 191 ? 11.578 58.017 51.840 1.00 51.26 218 ALA B CA 1
ATOM 3429 C C . ALA B 1 191 ? 13.094 58.051 51.599 1.00 52.28 218 ALA B C 1
ATOM 3430 O O . ALA B 1 191 ? 13.579 58.817 50.757 1.00 52.22 218 ALA B O 1
ATOM 3432 N N . LYS B 1 192 ? 13.823 57.193 52.308 1.00 53.54 219 LYS B N 1
ATOM 3433 C CA . LYS B 1 192 ? 15.254 57.026 52.090 1.00 55.33 219 LYS B CA 1
ATOM 3434 C C . LYS B 1 192 ? 15.629 56.774 50.612 1.00 56.34 219 LYS B C 1
ATOM 3435 O O . LYS B 1 192 ? 16.665 57.240 50.150 1.00 56.52 219 LYS B O 1
ATOM 3441 N N . ARG B 1 193 ? 14.795 56.044 49.877 1.00 57.71 220 ARG B N 1
ATOM 3442 C CA . ARG B 1 193 ? 15.100 55.742 48.481 1.00 58.84 220 ARG B CA 1
ATOM 3443 C C . ARG B 1 193 ? 14.976 56.974 47.592 1.00 59.38 220 ARG B C 1
ATOM 3444 O O . ARG B 1 193 ? 15.809 57.192 46.716 1.00 60.02 220 ARG B O 1
ATOM 3452 N N . PHE B 1 194 ? 13.951 57.786 47.828 1.00 59.67 221 PHE B N 1
ATOM 3453 C CA . PHE B 1 194 ? 13.685 58.935 46.967 1.00 59.48 221 PHE B CA 1
ATOM 3454 C C . PHE B 1 194 ? 14.164 60.262 47.553 1.00 59.55 221 PHE B C 1
ATOM 3455 O O . PHE B 1 194 ? 13.752 61.342 47.108 1.00 59.74 221 PHE B O 1
ATOM 3463 N N . GLY B 1 195 ? 15.059 60.171 48.532 1.00 59.11 222 GLY B N 1
ATOM 3464 C CA . GLY B 1 195 ? 15.568 61.341 49.233 1.00 58.14 222 GLY B CA 1
ATOM 3465 C C . GLY B 1 195 ? 14.457 62.207 49.790 1.00 57.41 222 GLY B C 1
ATOM 3466 O O . GLY B 1 195 ? 14.562 63.433 49.790 1.00 57.73 222 GLY B O 1
ATOM 3467 N N . LEU B 1 196 ? 13.378 61.573 50.247 1.00 56.23 223 LEU B N 1
ATOM 3468 C CA . LEU B 1 196 ? 12.297 62.296 50.888 1.00 54.44 223 LEU B CA 1
ATOM 3469 C C . LEU B 1 196 ? 12.562 62.346 52.378 1.00 53.67 223 LEU B C 1
ATOM 3470 O O . LEU B 1 196 ? 13.332 61.554 52.910 1.00 53.79 223 LEU B O 1
ATOM 3475 N N . ASN B 1 197 ? 11.942 63.293 53.059 1.00 52.67 224 ASN B N 1
ATOM 3476 C CA . ASN B 1 197 ? 11.970 63.262 54.498 1.00 51.62 224 ASN B CA 1
ATOM 3477 C C . ASN B 1 197 ? 10.611 62.850 55.034 1.00 49.91 224 ASN B C 1
ATOM 3478 O O . ASN B 1 197 ? 9.589 63.333 54.560 1.00 49.96 224 ASN B O 1
ATOM 3483 N N . GLN B 1 198 ? 10.611 61.937 56.005 1.00 47.61 225 GLN B N 1
ATOM 3484 C CA . GLN B 1 198 ? 9.393 61.517 56.701 1.00 45.19 225 GLN B CA 1
ATOM 3485 C C . GLN B 1 198 ? 9.499 61.731 58.212 1.00 44.68 225 GLN B C 1
ATOM 3486 O O . GLN B 1 198 ? 10.603 61.762 58.775 1.00 44.09 225 GLN B O 1
ATOM 3492 N N . LEU B 1 199 ? 8.330 61.901 58.833 1.00 43.55 226 LEU B N 1
ATOM 3493 C CA . LEU B 1 199 ? 8.148 61.865 60.278 1.00 42.75 226 LEU B CA 1
ATOM 3494 C C . LEU B 1 199 ? 6.824 61.131 60.594 1.00 41.89 226 LEU B C 1
ATOM 3495 O O . LEU B 1 199 ? 5.770 61.386 59.999 1.00 40.71 226 LEU B O 1
ATOM 3500 N N . GLY B 1 200 ? 6.905 60.194 61.521 1.00 41.02 227 GLY B N 1
ATOM 3501 C CA . GLY B 1 200 ? 5.756 59.404 61.886 1.00 40.10 227 GLY B CA 1
ATOM 3502 C C . GLY B 1 200 ? 5.197 59.909 63.181 1.00 39.11 227 GLY B C 1
ATOM 3503 O O . GLY B 1 200 ? 5.955 60.153 64.114 1.00 39.25 227 GLY B O 1
ATOM 3504 N N . ILE B 1 201 ? 3.873 60.055 63.246 1.00 38.38 228 ILE B N 1
ATOM 3505 C CA . ILE B 1 201 ? 3.228 60.503 64.476 1.00 37.68 228 ILE B CA 1
ATOM 3506 C C . ILE B 1 201 ? 3.493 59.528 65.630 1.00 37.17 228 ILE B C 1
ATOM 3507 O O . ILE B 1 201 ? 3.895 59.947 66.701 1.00 37.48 228 ILE B O 1
ATOM 3512 N N . ALA B 1 202 ? 3.279 58.232 65.400 1.00 36.49 229 ALA B N 1
ATOM 3513 C CA . ALA B 1 202 ? 3.746 57.196 66.309 1.00 35.82 229 ALA B CA 1
ATOM 3514 C C . ALA B 1 202 ? 5.169 56.796 65.893 1.00 35.85 229 ALA B C 1
ATOM 3515 O O . ALA B 1 202 ? 5.653 57.227 64.844 1.00 36.61 229 ALA B O 1
ATOM 3517 N N . GLY B 1 203 ? 5.845 55.983 66.700 1.00 35.83 230 GLY B N 1
ATOM 3518 C CA . GLY B 1 203 ? 7.166 55.441 66.322 1.00 35.31 230 GLY B CA 1
ATOM 3519 C C . GLY B 1 203 ? 6.959 54.113 65.609 1.00 35.30 230 GLY B C 1
ATOM 3520 O O . GLY B 1 203 ? 5.841 53.817 65.171 1.00 35.64 230 GLY B O 1
ATOM 3521 N N . ILE B 1 204 ? 8.016 53.307 65.536 1.00 34.74 231 ILE B N 1
ATOM 3522 C CA . ILE B 1 204 ? 8.038 52.005 64.838 1.00 34.95 231 ILE B CA 1
ATOM 3523 C C . ILE B 1 204 ? 6.772 51.152 64.877 1.00 35.16 231 ILE B C 1
ATOM 3524 O O . ILE B 1 204 ? 6.371 50.571 63.854 1.00 33.84 231 ILE B O 1
ATOM 3529 N N . SER B 1 205 ? 6.182 51.046 66.060 1.00 36.76 232 SER B N 1
ATOM 3530 C CA . SER B 1 205 ? 4.865 50.420 66.216 1.00 39.17 232 SER B CA 1
ATOM 3531 C C . SER B 1 205 ? 3.797 51.487 66.449 1.00 40.38 232 SER B C 1
ATOM 3532 O O . SER B 1 205 ? 4.080 52.513 67.098 1.00 40.19 232 SER B O 1
ATOM 3535 N N . PRO B 1 206 ? 2.579 51.279 65.889 1.00 42.09 233 PRO B N 1
ATOM 3536 C CA . PRO B 1 206 ? 1.424 52.158 66.157 1.00 43.55 233 PRO B CA 1
ATOM 3537 C C . PRO B 1 206 ? 1.159 52.385 67.637 1.00 45.09 233 PRO B C 1
ATOM 3538 O O . PRO B 1 206 ? 0.568 53.400 67.996 1.00 45.59 233 PRO B O 1
ATOM 3542 N N . GLU B 1 207 ? 1.620 51.470 68.484 1.00 47.13 234 GLU B N 1
ATOM 3543 C CA . GLU B 1 207 ? 1.477 51.619 69.946 1.00 49.25 234 GLU B CA 1
ATOM 3544 C C . GLU B 1 207 ? 2.456 52.593 70.550 1.00 48.78 234 GLU B C 1
ATOM 3545 O O . GLU B 1 207 ? 2.240 53.067 71.653 1.00 49.03 234 GLU B O 1
ATOM 3551 N N . GLN B 1 208 ? 3.536 52.878 69.831 1.00 48.81 235 GLN B N 1
ATOM 3552 C CA . GLN B 1 208 ? 4.576 53.774 70.316 1.00 48.68 235 GLN B CA 1
ATOM 3553 C C . GLN B 1 208 ? 4.171 55.205 70.048 1.00 48.98 235 GLN B C 1
ATOM 3554 O O . GLN B 1 208 ? 4.791 55.915 69.253 1.00 47.73 235 GLN B O 1
ATOM 3560 N N . GLU B 1 209 ? 3.116 55.603 70.749 1.00 50.29 236 GLU B N 1
ATOM 3561 C CA . GLU B 1 209 ? 2.485 56.904 70.599 1.00 51.52 236 GLU B CA 1
ATOM 3562 C C . GLU B 1 209 ? 3.370 57.975 71.210 1.00 50.99 236 GLU B C 1
ATOM 3563 O O . GLU B 1 209 ? 3.957 57.758 72.278 1.00 51.22 236 GLU B O 1
ATOM 3569 N N . PRO B 1 210 ? 3.480 59.135 70.533 1.00 50.77 237 PRO B N 1
ATOM 3570 C CA . PRO B 1 210 ? 4.353 60.227 70.983 1.00 50.51 237 PRO B CA 1
ATOM 3571 C C . PRO B 1 210 ? 4.104 60.647 72.430 1.00 50.68 237 PRO B C 1
ATOM 3572 O O . PRO B 1 210 ? 2.958 60.610 72.907 1.00 50.42 237 PRO B O 1
ATOM 3576 N N . SER B 1 211 ? 5.174 61.028 73.119 1.00 51.45 238 SER B N 1
ATOM 3577 C CA . SER B 1 211 ? 5.046 61.667 74.423 1.00 52.72 238 SER B CA 1
ATOM 3578 C C . SER B 1 211 ? 4.533 63.084 74.213 1.00 53.02 238 SER B C 1
ATOM 3579 O O . SER B 1 211 ? 4.703 63.638 73.132 1.00 53.74 238 SER B O 1
ATOM 3582 N N . PRO B 1 212 ? 3.884 63.677 75.229 1.00 53.39 239 PRO B N 1
ATOM 3583 C CA . PRO B 1 212 ? 3.405 65.052 75.069 1.00 52.89 239 PRO B CA 1
ATOM 3584 C C . PRO B 1 212 ? 4.402 65.991 74.372 1.00 52.30 239 PRO B C 1
ATOM 3585 O O . PRO B 1 212 ? 4.013 66.689 73.446 1.00 51.94 239 PRO B O 1
ATOM 3589 N N . ARG B 1 213 ? 5.668 65.987 74.796 1.00 51.87 240 ARG B N 1
ATOM 3590 C CA . ARG B 1 213 ? 6.716 66.764 74.127 1.00 51.58 240 ARG B CA 1
ATOM 3591 C C . ARG B 1 213 ? 6.799 66.470 72.626 1.00 51.34 240 ARG B C 1
ATOM 3592 O O . ARG B 1 213 ? 6.874 67.402 71.827 1.00 51.54 240 ARG B O 1
ATOM 3600 N N . GLN B 1 214 ? 6.762 65.191 72.254 1.00 50.79 241 GLN B N 1
ATOM 3601 C CA . GLN B 1 214 ? 6.832 64.782 70.851 1.00 50.50 241 GLN B CA 1
ATOM 3602 C C . GLN B 1 214 ? 5.663 65.294 70.023 1.00 50.60 241 GLN B C 1
ATOM 3603 O O . GLN B 1 214 ? 5.867 65.753 68.890 1.00 50.24 241 GLN B O 1
ATOM 3609 N N . LEU B 1 215 ? 4.456 65.239 70.594 1.00 50.64 242 LEU B N 1
ATOM 3610 C CA . LEU B 1 215 ? 3.282 65.861 69.998 1.00 51.26 242 LEU B CA 1
ATOM 3611 C C . LEU B 1 215 ? 3.559 67.310 69.575 1.00 51.39 242 LEU B C 1
ATOM 3612 O O . LEU B 1 215 ? 3.089 67.767 68.535 1.00 51.37 242 LEU B O 1
ATOM 3617 N N . THR B 1 216 ? 4.336 68.019 70.386 1.00 51.66 243 THR B N 1
ATOM 3618 C CA . THR B 1 216 ? 4.714 69.403 70.122 1.00 52.18 243 THR B CA 1
ATOM 3619 C C . THR B 1 216 ? 5.750 69.541 68.982 1.00 51.77 243 THR B C 1
ATOM 3620 O O . THR B 1 216 ? 5.655 70.449 68.152 1.00 51.49 243 THR B O 1
ATOM 3624 N N . GLU B 1 217 ? 6.716 68.636 68.921 1.00 51.75 244 GLU B N 1
ATOM 3625 C CA . GLU B 1 217 ? 7.703 68.682 67.834 1.00 52.19 244 GLU B CA 1
ATOM 3626 C C . GLU B 1 217 ? 7.092 68.313 66.478 1.00 51.59 244 GLU B C 1
ATOM 3627 O O . GLU B 1 217 ? 7.522 68.837 65.458 1.00 51.71 244 GLU B O 1
ATOM 3633 N N . ILE B 1 218 ? 6.094 67.425 66.474 1.00 51.43 245 ILE B N 1
ATOM 3634 C CA . ILE B 1 218 ? 5.245 67.200 65.287 1.00 51.14 245 ILE B CA 1
ATOM 3635 C C . ILE B 1 218 ? 4.546 68.498 64.880 1.00 51.64 245 ILE B C 1
ATOM 3636 O O . ILE B 1 218 ? 4.626 68.898 63.726 1.00 51.48 245 ILE B O 1
ATOM 3641 N N . GLN B 1 219 ? 3.868 69.144 65.832 1.00 52.81 246 GLN B N 1
ATOM 3642 C CA . GLN B 1 219 ? 3.292 70.478 65.625 1.00 54.30 246 GLN B CA 1
ATOM 3643 C C . GLN B 1 219 ? 4.268 71.388 64.894 1.00 54.91 246 GLN B C 1
ATOM 3644 O O . GLN B 1 219 ? 3.976 71.861 63.789 1.00 54.97 246 GLN B O 1
ATOM 3650 N N . GLU B 1 220 ? 5.427 71.625 65.510 1.00 55.73 247 GLU B N 1
ATOM 3651 C CA A GLU B 1 220 ? 6.415 72.503 64.911 0.50 55.81 247 GLU B CA 1
ATOM 3652 C CA B GLU B 1 220 ? 6.466 72.474 64.924 0.50 56.07 247 GLU B CA 1
ATOM 3653 C C . GLU B 1 220 ? 6.836 71.951 63.544 1.00 55.92 247 GLU B C 1
ATOM 3654 O O . GLU B 1 220 ? 6.924 72.713 62.582 1.00 56.19 247 GLU B O 1
ATOM 3665 N N . PHE B 1 221 ? 7.046 70.634 63.453 1.00 55.24 248 PHE B N 1
ATOM 3666 C CA . PHE B 1 221 ? 7.504 69.990 62.211 1.00 54.60 248 PHE B CA 1
ATOM 3667 C C . PHE B 1 221 ? 6.652 70.320 60.987 1.00 54.85 248 PHE B C 1
ATOM 3668 O O . PHE B 1 221 ? 7.163 70.760 59.957 1.00 54.66 248 PHE B O 1
ATOM 3676 N N . VAL B 1 222 ? 5.353 70.082 61.117 1.00 55.79 249 VAL B N 1
ATOM 3677 C CA . VAL B 1 222 ? 4.378 70.322 60.056 1.00 56.85 249 VAL B CA 1
ATOM 3678 C C . VAL B 1 222 ? 4.485 71.754 59.561 1.00 57.79 249 VAL B C 1
ATOM 3679 O O . VAL B 1 222 ? 4.474 72.020 58.357 1.00 57.36 249 VAL B O 1
ATOM 3683 N N . LYS B 1 223 ? 4.601 72.661 60.525 1.00 59.33 250 LYS B N 1
ATOM 3684 C CA . LYS B 1 223 ? 4.645 74.085 60.281 1.00 60.88 250 LYS B CA 1
ATOM 3685 C C . LYS B 1 223 ? 5.878 74.472 59.471 1.00 61.65 250 LYS B C 1
ATOM 3686 O O . LYS B 1 223 ? 5.751 75.082 58.400 1.00 61.93 250 LYS B O 1
ATOM 3692 N N . THR B 1 224 ? 7.062 74.103 59.971 1.00 62.12 251 THR B N 1
ATOM 3693 C CA . THR B 1 224 ? 8.314 74.620 59.419 1.00 62.72 251 THR B CA 1
ATOM 3694 C C . THR B 1 224 ? 8.687 74.032 58.050 1.00 63.07 251 THR B C 1
ATOM 3695 O O . THR B 1 224 ? 9.604 74.524 57.388 1.00 63.18 251 THR B O 1
ATOM 3699 N N . TYR B 1 225 ? 7.962 72.999 57.624 1.00 63.44 252 TYR B N 1
ATOM 3700 C CA . TYR B 1 225 ? 8.246 72.316 56.363 1.00 63.22 252 TYR B CA 1
ATOM 3701 C C . TYR B 1 225 ? 7.109 72.373 55.337 1.00 63.02 252 TYR B C 1
ATOM 3702 O O . TYR B 1 225 ? 7.262 71.872 54.224 1.00 63.20 252 TYR B O 1
ATOM 3711 N N . LYS B 1 226 ? 5.986 72.983 55.708 1.00 62.39 253 LYS B N 1
ATOM 3712 C CA . LYS B 1 226 ? 4.832 73.164 54.814 1.00 62.27 253 LYS B CA 1
ATOM 3713 C C . LYS B 1 226 ? 3.667 72.233 55.114 1.00 61.07 253 LYS B C 1
ATOM 3714 O O . LYS B 1 226 ? 2.549 72.697 55.327 1.00 61.26 253 LYS B O 1
ATOM 3720 N N . VAL B 1 227 ? 3.948 70.933 55.105 1.00 59.57 254 VAL B N 1
ATOM 3721 C CA . VAL B 1 227 ? 2.979 69.860 55.327 1.00 57.77 254 VAL B CA 1
ATOM 3722 C C . VAL B 1 227 ? 1.514 70.307 55.379 1.00 57.74 254 VAL B C 1
ATOM 3723 O O . VAL B 1 227 ? 1.054 70.909 56.349 1.00 57.53 254 VAL B O 1
ATOM 3727 N N . LYS B 1 228 ? 0.793 69.995 54.313 1.00 57.94 255 LYS B N 1
ATOM 3728 C CA . LYS B 1 228 ? -0.613 70.354 54.189 1.00 58.47 255 LYS B CA 1
ATOM 3729 C C . LYS B 1 228 ? -1.529 69.170 54.535 1.00 57.63 255 LYS B C 1
ATOM 3730 O O . LYS B 1 228 ? -2.751 69.325 54.666 1.00 57.66 255 LYS B O 1
ATOM 3736 N N . THR B 1 229 ? -0.942 67.989 54.688 1.00 56.44 256 THR B N 1
ATOM 3737 C CA . THR B 1 229 ? -1.720 66.832 55.097 1.00 55.31 256 THR B CA 1
ATOM 3738 C C . THR B 1 229 ? -0.951 65.847 55.958 1.00 54.24 256 THR B C 1
ATOM 3739 O O . THR B 1 229 ? 0.272 65.786 55.945 1.00 53.84 256 THR B O 1
ATOM 3743 N N . ILE B 1 230 ? -1.709 65.072 56.713 1.00 53.11 257 ILE B N 1
ATOM 3744 C CA . ILE B 1 230 ? -1.147 64.039 57.549 1.00 52.00 257 ILE B CA 1
ATOM 3745 C C . ILE B 1 230 ? -1.687 62.707 57.031 1.00 52.00 257 ILE B C 1
ATOM 3746 O O . ILE B 1 230 ? -2.831 62.615 56.612 1.00 51.64 257 ILE B O 1
ATOM 3751 N N . PHE B 1 231 ? -0.842 61.688 56.993 1.00 52.51 258 PHE B N 1
ATOM 3752 C CA . PHE B 1 231 ? -1.252 60.441 56.369 1.00 52.86 258 PHE B CA 1
ATOM 3753 C C . PHE B 1 231 ? -1.714 59.430 57.398 1.00 54.29 258 PHE B C 1
ATOM 3754 O O . PHE B 1 231 ? -1.110 59.290 58.468 1.00 54.69 258 PHE B O 1
ATOM 3762 N N . THR B 1 232 ? -2.790 58.728 57.061 1.00 55.88 259 THR B N 1
ATOM 3763 C CA . THR B 1 232 ? -3.469 57.834 57.987 1.00 57.78 259 THR B CA 1
ATOM 3764 C C . THR B 1 232 ? -3.548 56.415 57.407 1.00 59.23 259 THR B C 1
ATOM 3765 O O . THR B 1 232 ? -2.928 56.131 56.377 1.00 58.98 259 THR B O 1
ATOM 3769 N N . GLU B 1 233 ? -4.302 55.533 58.073 1.00 61.57 260 GLU B N 1
ATOM 3770 C CA . GLU B 1 233 ? -4.629 54.195 57.555 1.00 63.93 260 GLU B CA 1
ATOM 3771 C C . GLU B 1 233 ? -6.130 53.920 57.633 1.00 66.77 260 GLU B C 1
ATOM 3772 O O . GLU B 1 233 ? -6.738 53.436 56.673 1.00 67.12 260 GLU B O 1
ATOM 3778 N N . SER B 1 234 ? -6.709 54.199 58.799 1.00 70.49 261 SER B N 1
ATOM 3779 C CA . SER B 1 234 ? -8.157 54.230 58.981 1.00 74.02 261 SER B CA 1
ATOM 3780 C C . SER B 1 234 ? -8.487 55.407 59.910 1.00 76.07 261 SER B C 1
ATOM 3781 O O . SER B 1 234 ? -8.270 56.563 59.535 1.00 76.60 261 SER B O 1
ATOM 3784 N N . ASN B 1 235 ? -8.981 55.114 61.116 1.00 77.80 262 ASN B N 1
ATOM 3785 C CA . ASN B 1 235 ? -9.307 56.144 62.116 1.00 78.55 262 ASN B CA 1
ATOM 3786 C C . ASN B 1 235 ? -8.132 56.524 63.044 1.00 76.18 262 ASN B C 1
ATOM 3787 O O . ASN B 1 235 ? -8.138 56.212 64.248 1.00 76.66 262 ASN B O 1
ATOM 3792 N N . ALA B 1 236 ? -7.130 57.197 62.476 1.00 70.44 263 ALA B N 1
ATOM 3793 C CA . ALA B 1 236 ? -5.987 57.672 63.239 1.00 63.97 263 ALA B CA 1
ATOM 3794 C C . ALA B 1 236 ? -6.370 58.610 64.403 1.00 59.92 263 ALA B C 1
ATOM 3795 O O . ALA B 1 236 ? -6.327 59.839 64.266 1.00 58.76 263 ALA B O 1
ATOM 3797 N N . SER B 1 237 ? -6.730 58.010 65.540 1.00 55.49 264 SER B N 1
ATOM 3798 C CA . SER B 1 237 ? -7.042 58.706 66.804 1.00 52.27 264 SER B CA 1
ATOM 3799 C C . SER B 1 237 ? -6.870 60.229 66.768 1.00 50.64 264 SER B C 1
ATOM 3800 O O . SER B 1 237 ? -5.752 60.771 66.909 1.00 54.12 264 SER B O 1
ATOM 3803 N N . VAL B 1 240 ? -4.606 60.771 69.402 1.00 87.68 267 VAL B N 1
ATOM 3804 C CA . VAL B 1 240 ? -3.296 61.331 69.063 1.00 87.41 267 VAL B CA 1
ATOM 3805 C C . VAL B 1 240 ? -3.215 61.823 67.610 1.00 85.89 267 VAL B C 1
ATOM 3806 O O . VAL B 1 240 ? -3.036 63.019 67.363 1.00 85.87 267 VAL B O 1
ATOM 3810 N N . ALA B 1 241 ? -3.374 60.908 66.658 1.00 83.88 268 ALA B N 1
ATOM 3811 C CA . ALA B 1 241 ? -3.075 61.203 65.250 1.00 82.36 268 ALA B CA 1
ATOM 3812 C C . ALA B 1 241 ? -3.988 62.254 64.568 1.00 81.78 268 ALA B C 1
ATOM 3813 O O . ALA B 1 241 ? -3.637 62.780 63.512 1.00 81.05 268 ALA B O 1
ATOM 3815 N N . GLU B 1 242 ? -5.137 62.562 65.172 1.00 82.39 269 GLU B N 1
ATOM 3816 C CA . GLU B 1 242 ? -6.015 63.631 64.656 1.00 83.78 269 GLU B CA 1
ATOM 3817 C C . GLU B 1 242 ? -6.376 64.729 65.678 1.00 83.90 269 GLU B C 1
ATOM 3818 O O . GLU B 1 242 ? -7.381 65.425 65.527 1.00 84.23 269 GLU B O 1
ATOM 3824 N N . THR B 1 243 ? -5.548 64.879 66.710 1.00 83.72 270 THR B N 1
ATOM 3825 C CA . THR B 1 243 ? -5.550 66.091 67.527 1.00 83.08 270 THR B CA 1
ATOM 3826 C C . THR B 1 243 ? -4.583 67.076 66.880 1.00 81.37 270 THR B C 1
ATOM 3827 O O . THR B 1 243 ? -4.611 68.276 67.150 1.00 81.30 270 THR B O 1
ATOM 3831 N N . LEU B 1 244 ? -3.716 66.547 66.024 1.00 78.84 271 LEU B N 1
ATOM 3832 C CA . LEU B 1 244 ? -2.798 67.366 65.248 1.00 76.34 271 LEU B CA 1
ATOM 3833 C C . LEU B 1 244 ? -3.550 68.094 64.143 1.00 75.72 271 LEU B C 1
ATOM 3834 O O . LEU B 1 244 ? -3.060 69.070 63.580 1.00 75.77 271 LEU B O 1
ATOM 3839 N N . VAL B 1 245 ? -4.749 67.620 63.838 1.00 75.57 272 VAL B N 1
ATOM 3840 C CA . VAL B 1 245 ? -5.603 68.303 62.886 1.00 75.98 272 VAL B CA 1
ATOM 3841 C C . VAL B 1 245 ? -5.996 69.674 63.461 1.00 76.74 272 VAL B C 1
ATOM 3842 O O . VAL B 1 245 ? -6.062 70.663 62.724 1.00 76.72 272 VAL B O 1
ATOM 3846 N N . LYS B 1 246 ? -6.201 69.729 64.779 1.00 77.50 273 LYS B N 1
ATOM 3847 C CA . LYS B 1 246 ? -6.537 70.977 65.487 1.00 78.28 273 LYS B CA 1
ATOM 3848 C C . LYS B 1 246 ? -5.433 72.036 65.462 1.00 76.96 273 LYS B C 1
ATOM 3849 O O . LYS B 1 246 ? -5.678 73.187 65.088 1.00 76.97 273 L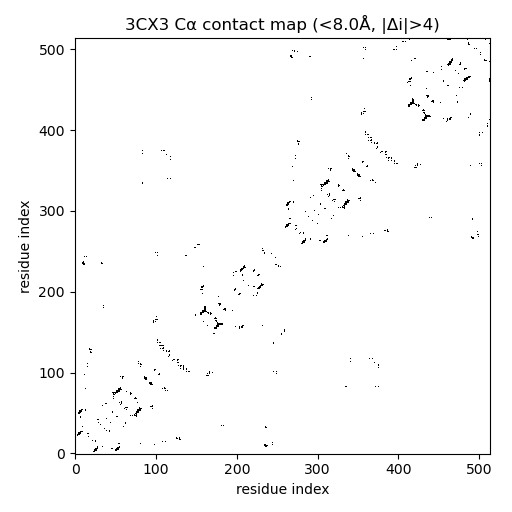YS B O 1
ATOM 3855 N N . SER B 1 247 ? -4.232 71.630 65.877 1.00 75.05 274 SER B N 1
ATOM 3856 C CA . SER B 1 247 ? -3.097 72.528 66.107 1.00 72.80 274 SER B CA 1
ATOM 3857 C C . SER B 1 247 ? -2.407 72.950 64.818 1.00 71.38 274 SER B C 1
ATOM 3858 O O . SER B 1 247 ? -1.700 73.959 64.784 1.00 70.93 274 SER B O 1
ATOM 3861 N N . THR B 1 248 ? -2.597 72.144 63.776 1.00 69.66 275 THR B N 1
ATOM 3862 C CA . THR B 1 248 ? -2.176 72.472 62.421 1.00 67.96 275 THR B CA 1
ATOM 3863 C C . THR B 1 248 ? -3.405 72.654 61.534 1.00 67.46 275 THR B C 1
ATOM 3864 O O . THR B 1 248 ? -4.490 72.162 61.858 1.00 67.48 275 THR B O 1
ATOM 3868 N N . GLY B 1 249 ? -3.242 73.334 60.402 1.00 66.82 276 GLY B N 1
ATOM 3869 C CA . GLY B 1 249 ? -4.359 73.501 59.462 1.00 66.25 276 GLY B CA 1
ATOM 3870 C C . GLY B 1 249 ? -4.688 72.246 58.659 1.00 65.48 276 GLY B C 1
ATOM 3871 O O . GLY B 1 249 ? -5.639 72.234 57.881 1.00 65.64 276 GLY B O 1
ATOM 3872 N N . VAL B 1 250 ? -3.919 71.183 58.895 1.00 64.50 277 VAL B N 1
ATOM 3873 C CA . VAL B 1 250 ? -3.761 70.048 57.974 1.00 63.04 277 VAL B CA 1
ATOM 3874 C C . VAL B 1 250 ? -4.947 69.112 57.825 1.00 62.73 277 VAL B C 1
ATOM 3875 O O . VAL B 1 250 ? -5.613 68.778 58.800 1.00 62.86 277 VAL B O 1
ATOM 3879 N N . GLY B 1 251 ? -5.174 68.675 56.588 1.00 62.21 278 GLY B N 1
ATOM 3880 C CA . GLY B 1 251 ? -6.170 67.671 56.288 1.00 61.20 278 GLY B CA 1
ATOM 3881 C C . GLY B 1 251 ? -5.570 66.295 56.471 1.00 60.95 278 GLY B C 1
ATOM 3882 O O . GLY B 1 251 ? -4.412 66.150 56.878 1.00 61.35 278 GLY B O 1
ATOM 3883 N N . LEU B 1 252 ? -6.365 65.278 56.172 1.00 60.41 279 LEU B N 1
ATOM 3884 C CA . LEU B 1 252 ? -5.935 63.899 56.286 1.00 60.05 279 LEU B CA 1
ATOM 3885 C C . LEU B 1 252 ? -6.111 63.190 54.965 1.00 59.93 279 LEU B C 1
ATOM 3886 O O . LEU B 1 252 ? -7.128 63.370 54.287 1.00 59.95 279 LEU B O 1
ATOM 3891 N N . LYS B 1 253 ? -5.111 62.396 54.603 1.00 59.67 280 LYS B N 1
ATOM 3892 C CA . LYS B 1 253 ? -5.184 61.523 53.433 1.00 59.67 280 LYS B CA 1
ATOM 3893 C C . LYS B 1 253 ? -4.776 60.097 53.838 1.00 58.75 280 LYS B C 1
ATOM 3894 O O . LYS B 1 253 ? -4.149 59.906 54.872 1.00 58.60 280 LYS B O 1
ATOM 3900 N N . THR B 1 254 ? -5.163 59.107 53.036 1.00 58.00 281 THR B N 1
ATOM 3901 C CA . THR B 1 254 ? -4.847 57.706 53.306 1.00 57.55 281 THR B CA 1
ATOM 3902 C C . THR B 1 254 ? -3.532 57.289 52.658 1.00 56.60 281 THR B C 1
ATOM 3903 O O . THR B 1 254 ? -3.407 57.316 51.430 1.00 56.46 281 THR B O 1
ATOM 3907 N N . LEU B 1 255 ? -2.554 56.913 53.482 1.00 55.11 282 LEU B N 1
ATOM 3908 C CA . LEU B 1 255 ? -1.329 56.274 52.980 1.00 53.44 282 LEU B CA 1
ATOM 3909 C C . LEU B 1 255 ? -1.040 54.992 53.751 1.00 52.74 282 LEU B C 1
ATOM 3910 O O . LEU B 1 255 ? -0.716 55.011 54.938 1.00 52.76 282 LEU B O 1
ATOM 3915 N N . ASN B 1 256 ? -1.152 53.874 53.052 1.00 52.18 283 ASN B N 1
ATOM 3916 C CA . ASN B 1 256 ? -1.134 52.576 53.699 1.00 51.39 283 ASN B CA 1
ATOM 3917 C C . ASN B 1 256 ? 0.199 51.835 53.674 1.00 49.67 283 ASN B C 1
ATOM 3918 O O . ASN B 1 256 ? 0.839 51.698 52.621 1.00 49.65 283 ASN B O 1
ATOM 3923 N N . PRO B 1 257 ? 0.619 51.364 54.857 1.00 47.46 284 PRO B N 1
ATOM 3924 C CA . PRO B 1 257 ? 1.903 50.745 55.059 1.00 46.40 284 PRO B CA 1
ATOM 3925 C C . PRO B 1 257 ? 1.925 49.289 54.606 1.00 46.22 284 PRO B C 1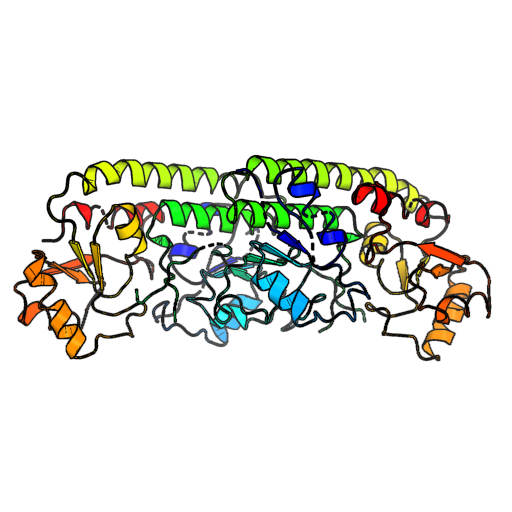
ATOM 3926 O O . PRO B 1 257 ? 2.977 48.651 54.657 1.00 46.30 284 PRO B O 1
ATOM 3930 N N . LEU B 1 258 ? 0.770 48.787 54.154 1.00 45.88 285 LEU B N 1
ATOM 3931 C CA . LEU B 1 258 ? 0.596 47.406 53.677 1.00 45.83 285 LEU B CA 1
ATOM 3932 C C . LEU B 1 258 ? 0.911 46.400 54.768 1.00 45.94 285 LEU B C 1
ATOM 3933 O O . LEU B 1 258 ? 1.452 45.334 54.504 1.00 45.84 285 LEU B O 1
ATOM 3938 N N . GLU B 1 259 ? 0.544 46.748 55.996 1.00 46.59 286 GLU B N 1
ATOM 3939 C CA . GLU B 1 259 ? 0.652 45.843 57.148 1.00 47.11 286 GLU B CA 1
ATOM 3940 C C . GLU B 1 259 ? -0.581 44.916 57.282 1.00 49.06 286 GLU B C 1
ATOM 3941 O O . GLU B 1 259 ? -0.632 44.034 58.159 1.00 49.11 286 GLU B O 1
ATOM 3947 N N . SER B 1 260 ? -1.560 45.121 56.396 1.00 51.91 287 SER B N 1
ATOM 3948 C CA . SER B 1 260 ? -2.719 44.226 56.244 1.00 54.89 287 SER B CA 1
ATOM 3949 C C . SER B 1 260 ? -3.233 44.293 54.791 1.00 57.93 287 SER B C 1
ATOM 3950 O O . SER B 1 260 ? -2.950 45.264 54.096 1.00 57.90 287 SER B O 1
ATOM 3953 N N . ASP B 1 261 ? -3.964 43.275 54.318 1.00 62.35 288 ASP B N 1
ATOM 3954 C CA . ASP B 1 261 ? -4.358 43.261 52.890 1.00 67.25 288 ASP B CA 1
ATOM 3955 C C . ASP B 1 261 ? -5.442 44.291 52.494 1.00 69.57 288 ASP B C 1
ATOM 3956 O O . ASP B 1 261 ? -6.471 44.416 53.171 1.00 69.47 288 ASP B O 1
ATOM 3961 N N . PRO B 1 262 ? -5.176 45.048 51.410 1.00 71.82 289 PRO B N 1
ATOM 3962 C CA . PRO B 1 262 ? -6.079 46.058 50.863 1.00 73.43 289 PRO B CA 1
ATOM 3963 C C . PRO B 1 262 ? -7.372 45.475 50.275 1.00 74.72 289 PRO B C 1
ATOM 3964 O O . PRO B 1 262 ? -7.426 44.293 49.921 1.00 75.04 289 PRO B O 1
ATOM 3968 N N . ASN B 1 264 ? -8.585 43.557 47.543 1.00 47.41 291 ASN B N 1
ATOM 3969 C CA . ASN B 1 264 ? -7.245 43.274 47.036 1.00 47.36 291 ASN B CA 1
ATOM 3970 C C . ASN B 1 264 ? -6.660 44.482 46.286 1.00 47.94 291 ASN B C 1
ATOM 3971 O O . ASN B 1 264 ? -6.584 45.566 46.889 1.00 53.05 291 ASN B O 1
ATOM 3973 N N . ASP B 1 265 ? -6.348 44.393 44.984 1.00 50.80 292 ASP B N 1
ATOM 3974 C CA . ASP B 1 265 ? -6.981 43.465 44.043 1.00 53.61 292 ASP B CA 1
ATOM 3975 C C . ASP B 1 265 ? -5.968 42.893 43.048 1.00 56.09 292 ASP B C 1
ATOM 3976 O O . ASP B 1 265 ? -6.187 41.821 42.471 1.00 60.51 292 ASP B O 1
ATOM 3978 N N . LYS B 1 266 ? -4.839 43.580 42.857 1.00 64.42 293 LYS B N 1
ATOM 3979 C CA . LYS B 1 266 ? -3.673 42.793 42.494 1.00 70.92 293 LYS B CA 1
ATOM 3980 C C . LYS B 1 266 ? -2.318 43.033 43.170 1.00 72.10 293 LYS B C 1
ATOM 3981 O O . LYS B 1 266 ? -2.177 43.921 44.018 1.00 73.11 293 LYS B O 1
ATOM 3987 N N . THR B 1 267 ? -1.398 42.106 42.910 1.00 73.10 294 THR B N 1
ATOM 3988 C CA . THR B 1 267 ? 0.049 42.301 42.991 1.00 72.83 294 THR B CA 1
ATOM 3989 C C . THR B 1 267 ? 0.569 43.206 44.109 1.00 71.21 294 THR B C 1
ATOM 3990 O O . THR B 1 267 ? 0.042 44.284 44.358 1.00 71.29 294 THR B O 1
ATOM 3994 N N . TYR B 1 268 ? 1.626 42.755 44.770 1.00 68.21 295 TYR B N 1
ATOM 3995 C CA . TYR B 1 268 ? 2.248 43.563 45.789 1.00 65.29 295 TYR B CA 1
ATOM 3996 C C . TYR B 1 268 ? 2.610 44.917 45.207 1.00 63.60 295 TYR B C 1
ATOM 3997 O O . TYR B 1 268 ? 1.985 45.905 45.536 1.00 63.06 295 TYR B O 1
ATOM 4006 N N . LEU B 1 269 ? 3.603 44.938 44.328 1.00 62.26 296 LEU B N 1
ATOM 4007 C CA . LEU B 1 269 ? 4.063 46.151 43.649 1.00 61.40 296 LEU B CA 1
ATOM 4008 C C . LEU B 1 269 ? 2.957 47.058 43.069 1.00 61.17 296 LEU B C 1
ATOM 4009 O O . LEU B 1 269 ? 3.116 48.289 43.014 1.00 60.73 296 LEU B O 1
ATOM 4014 N N . GLU B 1 270 ? 1.862 46.435 42.631 1.00 61.09 297 GLU B N 1
ATOM 4015 C CA . GLU B 1 270 ? 0.663 47.138 42.154 1.00 61.52 297 GLU B CA 1
ATOM 4016 C C . GLU B 1 270 ? 0.190 48.089 43.245 1.00 60.39 297 GLU B C 1
ATOM 4017 O O . GLU B 1 270 ? 0.109 49.302 43.033 1.00 60.15 297 GLU B O 1
ATOM 4023 N N . ASN B 1 271 ? -0.096 47.519 44.417 1.00 59.32 298 ASN B N 1
ATOM 4024 C CA . ASN B 1 271 ? -0.514 48.280 45.601 1.00 58.18 298 ASN B CA 1
ATOM 4025 C C . ASN B 1 271 ? 0.594 49.167 46.179 1.00 56.76 298 ASN B C 1
ATOM 4026 O O . ASN B 1 271 ? 0.315 50.199 46.785 1.00 56.76 298 ASN B O 1
ATOM 4031 N N . LEU B 1 272 ? 1.847 48.780 45.965 1.00 55.09 299 LEU B N 1
ATOM 4032 C CA . LEU B 1 272 ? 2.970 49.620 46.333 1.00 54.00 299 LEU B CA 1
ATOM 4033 C C . LEU B 1 272 ? 3.028 50.867 45.444 1.00 54.28 299 LEU B C 1
ATOM 4034 O O . LEU B 1 272 ? 3.138 51.985 45.957 1.00 53.96 299 LEU B O 1
ATOM 4039 N N . GLU B 1 273 ? 2.944 50.677 44.120 1.00 55.06 300 GLU B N 1
ATOM 4040 C CA . GLU B 1 273 ? 2.813 51.800 43.178 1.00 55.46 300 GLU B CA 1
ATOM 4041 C C . GLU B 1 273 ? 1.603 52.682 43.481 1.00 55.83 300 GLU B C 1
ATOM 4042 O O . GLU B 1 273 ? 1.673 53.896 43.314 1.00 56.14 300 GLU B O 1
ATOM 4048 N N . GLU B 1 274 ? 0.494 52.084 43.908 1.00 56.63 301 GLU B N 1
ATOM 4049 C CA . GLU B 1 274 ? -0.754 52.845 44.099 1.00 57.83 301 GLU B CA 1
ATOM 4050 C C . GLU B 1 274 ? -0.711 53.769 45.340 1.00 57.74 301 GLU B C 1
ATOM 4051 O O . GLU B 1 274 ? -1.573 54.642 45.516 1.00 57.82 301 GLU B O 1
ATOM 4057 N N . ASN B 1 275 ? 0.286 53.551 46.195 1.00 57.34 302 ASN B N 1
ATOM 4058 C CA . ASN B 1 275 ? 0.515 54.388 47.358 1.00 57.16 302 ASN B CA 1
ATOM 4059 C C . ASN B 1 275 ? 1.715 55.304 47.117 1.00 57.45 302 ASN B C 1
ATOM 4060 O O . ASN B 1 275 ? 1.879 56.346 47.764 1.00 56.49 302 ASN B O 1
ATOM 4073 N N . SER B 1 277 ? 2.142 56.729 44.039 1.00 60.63 304 SER B N 1
ATOM 4074 C CA . SER B 1 277 ? 1.493 57.819 43.302 1.00 61.52 304 SER B CA 1
ATOM 4075 C C . SER B 1 277 ? 0.743 58.752 44.261 1.00 61.94 304 SER B C 1
ATOM 4076 O O . SER B 1 277 ? 0.996 59.953 44.278 1.00 61.74 304 SER B O 1
ATOM 4079 N N . ILE B 1 278 ? -0.140 58.197 45.085 1.00 62.87 305 ILE B N 1
ATOM 4080 C CA . ILE B 1 278 ? -0.770 58.973 46.160 1.00 63.71 305 ILE B CA 1
ATOM 4081 C C . ILE B 1 278 ? 0.255 59.847 46.891 1.00 63.91 305 ILE B C 1
ATOM 4082 O O . ILE B 1 278 ? 0.029 61.044 47.070 1.00 64.05 305 ILE B O 1
ATOM 4087 N N . LEU B 1 279 ? 1.383 59.261 47.289 1.00 64.13 306 LEU B N 1
ATOM 4088 C CA . LEU B 1 279 ? 2.460 60.040 47.887 1.00 64.48 306 LEU B CA 1
ATOM 4089 C C . LEU B 1 279 ? 2.989 61.125 46.938 1.00 65.54 306 LEU B C 1
ATOM 4090 O O . LEU B 1 279 ? 3.049 62.299 47.313 1.00 65.58 306 LEU B O 1
ATOM 4095 N N . ALA B 1 280 ? 3.337 60.732 45.711 1.00 67.21 307 ALA B N 1
ATOM 4096 C CA . ALA B 1 280 ? 3.917 61.638 44.705 1.00 68.92 307 ALA B CA 1
ATOM 4097 C C . ALA B 1 280 ? 3.000 62.764 44.217 1.00 70.59 307 ALA B C 1
ATOM 4098 O O . ALA B 1 280 ? 3.463 63.901 44.039 1.00 70.93 307 ALA B O 1
ATOM 4100 N N . GLU B 1 281 ? 1.720 62.463 43.973 1.00 72.46 308 GLU B N 1
ATOM 4101 C CA . GLU B 1 281 ? 0.771 63.498 43.516 1.00 73.99 308 GLU B CA 1
ATOM 4102 C C . GLU B 1 281 ? 0.745 64.594 44.580 1.00 73.55 308 GLU B C 1
ATOM 4103 O O . GLU B 1 281 ? 0.047 65.609 44.474 1.00 74.23 308 GLU B O 1
ATOM 4109 N N . GLU B 1 282 ? 1.571 64.346 45.591 1.00 71.29 309 GLU B N 1
ATOM 4110 C CA . GLU B 1 282 ? 1.867 65.236 46.699 1.00 67.80 309 GLU B CA 1
ATOM 4111 C C . GLU B 1 282 ? 0.875 65.074 47.812 1.00 63.47 309 GLU B C 1
ATOM 4112 O O . GLU B 1 282 ? -0.152 64.401 47.682 1.00 62.08 309 GLU B O 1
ATOM 4118 N N . LEU B 1 283 ? 1.239 65.686 48.923 1.00 61.75 310 LEU B N 1
ATOM 4119 C CA . LEU B 1 283 ? 0.582 65.489 50.181 1.00 60.72 310 LEU B CA 1
ATOM 4120 C C . LEU B 1 283 ? -0.023 66.818 50.550 1.00 60.27 310 LEU B C 1
ATOM 4121 O O . LEU B 1 283 ? 0.649 67.665 51.156 1.00 60.06 310 LEU B O 1
ATOM 4124 N N . LYS B 1 284 ? -1.279 67.006 50.144 1.00 59.61 311 LYS B N 1
ATOM 4125 C CA . LYS B 1 284 ? -2.012 68.270 50.310 1.00 59.44 311 LYS B CA 1
ATOM 4126 C C . LYS B 1 284 ? -3.513 68.049 50.068 1.00 59.11 311 LYS B C 1
ATOM 4127 O O . LYS B 1 284 ? -3.923 67.531 49.016 1.00 58.53 311 LYS B O 1
#

Radius of gyration: 27.49 Å; Cα contacts (8 Å, |Δi|>4): 823; chains: 2; bounding box: 57×86×42 Å

Foldseek 3Di:
DPAQFEEEQFFLGLLLCLLQVPHHHGDLPPDDFQQPDDDDPVSLVVQLVTQEYEYAACLGNVPLVVSCNPVVVGNYDRYHLLPDDFDAQPPVHTQSQQCLQLQSSLSSLVSSLVSVCVSVVVCNVSRVVSSVVSNVVSVVLLVVCLVLLVVPPDAEAEEQEDRCCNVSVSRVHHYHYCAYSGNVRHADCVSVVVVLCVCVVSVNAEHAYAVSPPDPVVVCSCVPPHHHYHHADSRRHDPPDPDRSVRNSSVSVVVSVRD/DCDEEEQAQLGLLLCLLCPPNYHGDDDDDDFQQPDDDDPVVLVVQQVAQEYEYADCLGNVCLVVRDCVPVVGNRHYYHQHPDDFQAFDCVTGARQQSLQLLSSLVSLVSSLVSCCVSVVVCRVRSVVSSVVSSVVSVVLLVVPLVLQVPDDQQEAEEQEDRCCNVSVSNVGHYDYCAYSDNVRHDDPVSLVVVLVVCVVRVAQEHEYAPCSDNRCVSVVSDVHDYDYQDSRSHQPDDDRSVVVSSVSVVPSVHGD

Organism: Streptococcus pneumoniae (strain ATCC BAA-255 / R6) (NCBI:txid171101)

InterPro domains:
  IPR006127 Periplasmic solute binding protein, ZnuA-like [PF01297] (40-308)
  IPR006128 Adhesion lipoprotein PsaA-like [PR00690] (37-55)
  IPR006128 Adhesion lipoprotein PsaA-like [PR00690] (67-80)
  IPR006128 Adhesion lipoprotein PsaA-like [PR00690] (80-97)
  IPR006128 Adhesion lipoprotein PsaA-like [PR00690] (200-221)
  IPR006128 Adhesion lipoprotein PsaA-like [PR00690] (253-271)
  IPR006129 Adhesin B [PR00691] (37-58)
  IPR006129 Adhesin B [PR00691] (80-99)
  IPR006129 Adhesin B [PR00691] (144-163)
  IPR006129 Adhesin B [PR00691] (200-217)
  IPR006129 Adhesin B [PR00691] (226-244)
  IPR006129 Adhesin B [PR00691] (249-266)
  IPR050492 Bacterial metal-binding protein 9 [PTHR42953] (7-311)

Nearest PDB structures (foldseek):
  3cx3-assembly2_B  TM=1.003E+00  e=1.251E-45  Streptococcus pneumoniae R6
  3cx3-assembly1_A  TM=9.816E-01  e=2.026E-37  Streptococcus pneumoniae R6
  7lm5-assembly1_A  TM=9.629E-01  e=7.858E-35  Streptococcus pseudopneumoniae 5247
  3hjt-assembly1_A  TM=9.538E-01  e=1.089E-30  Streptococcus agalactiae
  2prs-assembly1_A  TM=8.223E-01  e=2.700E-14  Escherichia coli

Solvent-accessible surface area: 24684 Å² total

CATH classification: 3.40.50.1980 (+1 more: 3.40.50.1980)

Secondary structure (DSSP, 8-state):
-----EEESSHHHH--HHHHTTSS-B-----S-TTT----HHHHHHHHHSSEEEES-TTTS-EEEEE-TTTTT---EEEETT---PPB-----B---GGGSHHHHHHHHHHHHHHHHHHSGGGHHHHHHHHHHHHHHHHHHHHHHHHHHHS-S---EEEEES--HHHHHHTT--EEEEE-SSTT----SHHHHHHHHHHHHTT---EEE-SSS--HHHHHHHSSSS--EEE---SSS---SS--HHHHHHH--HHHH--/---EEESSHHHH--HHHHGGGS-B----SS-TTT----HHHHHHHHHSSEEEES-TTTSGGGGT---TTTT----EEESS---PPBS----B---GGGSHHHHHHHHHHHHHHTTTSSTTSTTEEHHHHHHHHHHHHHHHHHHHHHTTT-S--EEEESSS--HHHHHHTT-EEEESS-SSTT-PPPHHHHHHHHHHHHHH---EEEESS----TTTHHHHS--EEEE----SS----S-HHHHHHT--TTTT---

Sequence (514 aa):
TGKKGKIVTSFYPIYAVKEVSGDDLNDVRIQSSSGIHSFEPSANDIAAIYDADVFVYHSHTLESWAGSLDPNLKKSKVKVLEASEGTLERVPGTLYDPHTWLDPEKAGEEAQIIADKLSEVDSEHKETYQKNAQAFIKKAQELTKKFQPKFEKATQKTFVTQHTAFSYLAKRFGLNQLGIAGISPEQEPSPRQLTEIQEFVKTYKVKTIFTESNASSKVAETLVKSTGVGLKTLNPLESDPQNDKTYLENLEENSILAEELKGKIVTSFYPIYAVKEVSGDLNDVRIQSSSGIHSFEPSANDIAAIYDADVFVYHSHTLESWAGSLDPNLKKSKVKVLEASEGTLERVPGTLYDPHTWLDPEKAGEEAQIIADKLSEVDSEHKETYQKNAQAFIKKAQELTKKFQPKFEKATQKTFVTQHTAFSYLAKRFGLNQLGIAGISPEQEPSPRQLTEIQEEFVKTYKVKTIFTESNASVAETLVKSTGVGLKTLNPLESDPNDKTYLENLEENSILAEELK